Protein 8ERC (pdb70)

Solvent-accessible surface area: 22513 Å² total; per-residue (Å²): 173,48,102,76,54,151,37,54,85,72,21,12,114,82,22,42,53,41,0,81,131,35,22,178,14,33,87,39,122,4,39,156,17,0,18,64,36,0,82,35,57,6,92,161,16,11,31,111,25,16,112,30,7,67,69,0,1,74,13,1,71,56,34,3,82,76,73,42,50,58,0,44,69,81,0,36,58,74,1,26,64,28,5,90,119,4,55,21,9,81,143,120,66,93,90,99,40,64,86,20,6,40,29,12,2,20,18,8,1,1,3,2,2,0,2,1,11,12,9,29,82,15,49,81,28,75,128,127,46,141,86,82,69,155,97,124,50,146,59,57,15,65,6,83,90,87,4,58,57,103,45,3,52,2,0,1,16,0,18,10,5,17,15,30,8,10,6,9,37,4,50,10,0,15,36,12,12,124,48,50,74,36,70,23,10,53,12,91,164,32,22,113,195,56,27,171,7,22,87,111,31,12,122,76,44,96,105,4,36,153,104,81,52,76,127,18,4,128,99,97,61,28,32,92,136,78,57,74,25,21,79,152,28,10,55,17,12,23,65,14,24,30,9,106,51,3,27,16,27,5,21,8,4,4,2,5,9,0,1,8,0,3,24,21,26,68,63,2,146,16,143,19,4,8,4,23,77,94,121,32,106,101,32,99,35,65,130,122,2,66,74,72,119,43,42,19,34,6,8,69,8,2,30,48,158,20,12,42,114,13,32,86,16,134,33,4,46,130,94,67,20,21,0,13,40,34,4,13,44,36,13,6,66,156,66,12,115,23,231,61,129,99,105,52,26,38,113,18,16,81,30,8,1,50,24,53,0,60,88,63,0,24,58,56,4,24,113,24,28,32,49,16,43,42,2,21,39,171,38,32,107,86,51,70,86,199,68,65,104,40,15,43,134,58,74,40,168,76,13,48,96,98,4,42,30,10,48,3,5,16,7,3,1,42,19,5,80,41,88,80,14,3,86,131,5,20,55,15,5,140,75,39,30,39,126,114,10,106,82,44,101

Organism: Homo sapiens (NCBI:txid9606)

Structure (mmCIF, N/CA/C/O backbone):
data_8ERC
#
_entry.id   8ERC
#
_cell.length_a   1.00
_cell.length_b   1.00
_cell.length_c   1.00
_cell.angle_alpha   90.00
_cell.angle_beta   90.00
_cell.angle_gamma   90.00
#
_symmetry.space_group_name_H-M   'P 1'
#
loop_
_atom_site.group_PDB
_atom_site.id
_atom_site.type_symbol
_atom_site.label_atom_id
_atom_site.label_alt_id
_atom_site.label_comp_id
_atom_site.label_asym_id
_atom_site.label_entity_id
_atom_site.label_seq_id
_atom_site.pdbx_PDB_ins_code
_atom_site.Cartn_x
_atom_site.Cartn_y
_atom_site.Cartn_z
_atom_site.occupancy
_atom_site.B_iso_or_equiv
_atom_site.auth_seq_id
_atom_site.auth_comp_id
_atom_site.auth_asym_id
_atom_site.auth_atom_id
_atom_site.pdbx_PDB_model_num
ATOM 1 N N . MET A 1 1 ? 107.777 114.332 97.507 1.00 106.23 1 MET A N 1
ATOM 2 C CA . MET A 1 1 ? 106.773 114.494 96.464 1.00 106.23 1 MET A CA 1
ATOM 3 C C . MET A 1 1 ? 107.463 114.343 95.110 1.00 106.23 1 MET A C 1
ATOM 4 O O . MET A 1 1 ? 107.920 115.320 94.520 1.00 106.23 1 MET A O 1
ATOM 9 N N . SER A 1 2 ? 107.564 113.101 94.640 1.00 100.42 2 SER A N 1
ATOM 10 C CA . SER A 1 2 ? 108.241 112.792 93.386 1.00 100.42 2 SER A CA 1
ATOM 11 C C . SER A 1 2 ? 107.388 113.212 92.195 1.00 100.42 2 SER A C 1
ATOM 12 O O . SER A 1 2 ? 106.154 113.201 92.280 1.00 100.42 2 SER A O 1
ATOM 15 N N . PRO A 1 3 ? 108.006 113.605 91.076 1.00 98.94 3 PRO A N 1
ATOM 16 C CA . PRO A 1 3 ? 107.205 113.922 89.881 1.00 98.94 3 PRO A CA 1
ATOM 17 C C . PRO A 1 3 ? 106.380 112.748 89.381 1.00 98.94 3 PRO A C 1
ATOM 18 O O . PRO A 1 3 ? 105.258 112.945 88.895 1.00 98.94 3 PRO A O 1
ATOM 22 N N . GLU A 1 4 ? 106.909 111.526 89.481 1.00 91.96 4 GLU A N 1
ATOM 23 C CA . GLU A 1 4 ? 106.169 110.366 88.997 1.00 91.96 4 GLU A CA 1
ATOM 24 C C . GLU A 1 4 ? 104.904 110.139 89.817 1.00 91.96 4 GLU A C 1
ATOM 25 O O . GLU A 1 4 ? 103.832 109.883 89.258 1.00 91.96 4 GLU A O 1
ATOM 31 N N . GLU A 1 5 ? 104.993 110.267 91.142 1.00 91.29 5 GLU A N 1
ATOM 32 C CA . GLU A 1 5 ? 103.799 110.086 91.958 1.00 91.29 5 GLU A CA 1
ATOM 33 C C . GLU A 1 5 ? 102.878 111.295 91.840 1.00 91.29 5 GLU A C 1
ATOM 34 O O . GLU A 1 5 ? 101.668 111.185 92.055 1.00 91.29 5 GLU A O 1
ATOM 40 N N . TRP A 1 6 ? 103.430 112.449 91.464 1.00 97.29 6 TRP A N 1
ATOM 41 C CA . TRP A 1 6 ? 102.601 113.609 91.146 1.00 97.29 6 TRP A CA 1
ATOM 42 C C . TRP A 1 6 ? 101.738 113.341 89.916 1.00 97.29 6 TRP A C 1
ATOM 43 O O . TRP A 1 6 ? 100.531 113.621 89.906 1.00 97.29 6 TRP A O 1
ATOM 54 N N . THR A 1 7 ? 102.346 112.783 88.866 1.00 91.19 7 THR A N 1
ATOM 55 C CA . THR A 1 7 ? 101.576 112.382 87.691 1.00 91.19 7 THR A CA 1
ATOM 56 C C . THR A 1 7 ? 100.576 111.288 88.044 1.00 91.19 7 THR A C 1
ATOM 57 O O . THR A 1 7 ? 99.443 111.279 87.548 1.00 91.19 7 THR A O 1
ATOM 61 N N . TYR A 1 8 ? 100.988 110.352 88.897 1.00 83.17 8 TYR A N 1
ATOM 62 C CA . TYR A 1 8 ? 100.085 109.320 89.394 1.00 83.17 8 TYR A CA 1
ATOM 63 C C . TYR A 1 8 ? 98.847 109.939 90.038 1.00 83.17 8 TYR A C 1
ATOM 64 O O . TYR A 1 8 ? 97.707 109.563 89.732 1.00 83.17 8 TYR A O 1
ATOM 73 N N . LEU A 1 9 ? 99.060 110.917 90.920 1.00 85.87 9 LEU A N 1
ATOM 74 C CA . LEU A 1 9 ? 97.952 111.560 91.615 1.00 85.87 9 LEU A CA 1
ATOM 75 C C . LEU A 1 9 ? 97.051 112.321 90.652 1.00 85.87 9 LEU A C 1
ATOM 76 O O . LEU A 1 9 ? 95.823 112.286 90.788 1.00 85.87 9 LEU A O 1
ATOM 81 N N . VAL A 1 10 ? 97.634 113.031 89.683 1.00 94.48 10 VAL A N 1
ATOM 82 C CA . VAL A 1 10 ? 96.789 113.803 88.776 1.00 94.48 10 VAL A CA 1
ATOM 83 C C . VAL A 1 10 ? 95.977 112.870 87.882 1.00 94.48 10 VAL A C 1
ATOM 84 O O . VAL A 1 10 ? 94.828 113.168 87.537 1.00 94.48 10 VAL A O 1
ATOM 88 N N . VAL A 1 11 ? 96.549 111.722 87.503 1.00 95.06 11 VAL A N 1
ATOM 89 C CA . VAL A 1 11 ? 95.780 110.731 86.752 1.00 95.06 11 VAL A CA 1
ATOM 90 C C . VAL A 1 11 ? 94.622 110.207 87.592 1.00 95.06 11 VAL A C 1
ATOM 91 O O . VAL A 1 11 ? 93.482 110.092 87.113 1.00 95.06 11 VAL A O 1
ATOM 95 N N . LEU A 1 12 ? 94.891 109.887 88.860 1.00 89.64 12 LEU A N 1
ATOM 96 C CA . LEU A 1 12 ? 93.821 109.422 89.738 1.00 89.64 12 LEU A CA 1
ATOM 97 C C . LEU A 1 12 ? 92.720 110.468 89.864 1.00 89.64 12 LEU A C 1
ATOM 98 O O . LEU A 1 12 ? 91.530 110.132 89.863 1.00 89.64 12 LEU A O 1
ATOM 103 N N . LEU A 1 13 ? 93.100 111.742 89.970 1.00 94.80 13 LEU A N 1
ATOM 104 C CA . LEU A 1 13 ? 92.105 112.802 90.090 1.00 94.80 13 LEU A CA 1
ATOM 105 C C . LEU A 1 13 ? 91.284 112.945 88.813 1.00 94.80 13 LEU A C 1
ATOM 106 O O . LEU A 1 13 ? 90.056 113.070 88.871 1.00 94.80 13 LEU A O 1
ATOM 111 N N . ILE A 1 14 ? 91.941 112.930 87.650 1.00 92.25 14 ILE A N 1
ATOM 112 C CA . ILE A 1 14 ? 91.233 113.123 86.389 1.00 92.25 14 ILE A CA 1
ATOM 113 C C . ILE A 1 14 ? 90.405 111.907 86.006 1.00 92.25 14 ILE A C 1
ATOM 114 O O . ILE A 1 14 ? 89.556 111.997 85.112 1.00 92.25 14 ILE A O 1
ATOM 119 N N . SER A 1 15 ? 90.620 110.768 86.669 1.00 89.78 15 SER A N 1
ATOM 120 C CA . SER A 1 15 ? 89.789 109.598 86.398 1.00 89.78 15 SER A CA 1
ATOM 121 C C . SER A 1 15 ? 88.323 109.805 86.774 1.00 89.78 15 SER A C 1
ATOM 122 O O . SER A 1 15 ? 87.472 109.017 86.347 1.00 89.78 15 SER A O 1
ATOM 125 N N . ILE A 1 16 ? 88.007 110.821 87.571 1.00 86.86 16 ILE A N 1
ATOM 126 C CA . ILE A 1 16 ? 86.644 111.041 88.059 1.00 86.86 16 ILE A CA 1
ATOM 127 C C . ILE A 1 16 ? 85.740 111.665 86.993 1.00 86.86 16 ILE A C 1
ATOM 128 O O . ILE A 1 16 ? 84.691 111.080 86.665 1.00 86.86 16 ILE A O 1
ATOM 133 N N . PRO A 1 17 ? 86.066 112.844 86.440 1.00 90.40 17 PRO A N 1
ATOM 134 C CA . PRO A 1 17 ? 85.147 113.441 85.457 1.00 90.40 17 PRO A CA 1
ATOM 135 C C . PRO A 1 17 ? 84.942 112.580 84.226 1.00 90.40 17 PRO A C 1
ATOM 136 O O . PRO A 1 17 ? 83.838 112.567 83.669 1.00 90.40 17 PRO A O 1
ATOM 140 N N . ILE A 1 18 ? 85.967 111.849 83.786 1.00 87.31 18 ILE A N 1
ATOM 141 C CA . ILE A 1 18 ? 85.768 110.921 82.678 1.00 87.31 18 ILE A CA 1
ATOM 142 C C . ILE A 1 18 ? 84.795 109.823 83.085 1.00 87.31 18 ILE A C 1
ATOM 143 O O . ILE A 1 18 ? 84.006 109.339 82.267 1.00 87.31 18 ILE A O 1
ATOM 148 N N . GLY A 1 19 ? 84.819 109.425 84.358 1.00 89.02 19 GLY A N 1
ATOM 149 C CA . GLY A 1 19 ? 83.809 108.501 84.844 1.00 89.02 19 GLY A CA 1
ATOM 150 C C . GLY A 1 19 ? 82.406 109.066 84.723 1.00 89.02 19 GLY A C 1
ATOM 151 O O . GLY A 1 19 ? 81.487 108.380 84.261 1.00 89.02 19 GLY A O 1
ATOM 152 N N . PHE A 1 20 ? 82.226 110.329 85.119 1.00 92.29 20 PHE A N 1
ATOM 153 C CA . PHE A 1 20 ? 80.923 110.971 84.935 1.00 92.29 20 PHE A CA 1
ATOM 154 C C . PHE A 1 20 ? 80.504 110.970 83.469 1.00 92.29 20 PHE A C 1
ATOM 155 O O . PHE A 1 20 ? 79.362 110.629 83.138 1.00 92.29 20 PHE A O 1
ATOM 163 N N . LEU A 1 21 ? 81.415 111.357 82.574 1.00 94.69 21 LEU A N 1
ATOM 164 C CA . LEU A 1 21 ? 81.065 111.434 81.156 1.00 94.69 21 LEU A CA 1
ATOM 165 C C . LEU A 1 21 ? 80.709 110.068 80.576 1.00 94.69 21 LEU A C 1
ATOM 166 O O . LEU A 1 21 ? 79.729 109.945 79.833 1.00 94.69 21 LEU A O 1
ATOM 171 N N . PHE A 1 22 ? 81.480 109.029 80.899 1.00 93.80 22 PHE A N 1
ATOM 172 C CA . PHE A 1 22 ? 81.195 107.709 80.348 1.00 93.80 22 PHE A CA 1
ATOM 173 C C . PHE A 1 22 ? 80.098 106.960 81.093 1.00 93.80 22 PHE A C 1
ATOM 174 O O . PHE A 1 22 ? 79.728 105.864 80.659 1.00 93.80 22 PHE A O 1
ATOM 182 N N . LYS A 1 23 ? 79.577 107.500 82.198 1.00 93.23 23 LYS A N 1
ATOM 183 C CA . LYS A 1 23 ? 78.412 106.872 82.815 1.00 93.23 23 LYS A CA 1
ATOM 184 C C . LYS A 1 23 ? 77.215 106.850 81.870 1.00 93.23 23 LYS A C 1
ATOM 185 O O . LYS A 1 23 ? 76.534 105.827 81.742 1.00 93.23 23 LYS A O 1
ATOM 191 N N . LYS A 1 24 ? 76.947 107.968 81.195 1.00 92.27 24 LYS A N 1
ATOM 192 C CA . LYS A 1 24 ? 75.765 108.079 80.348 1.00 92.27 24 LYS A CA 1
ATOM 193 C C . LYS A 1 24 ? 75.895 107.292 79.048 1.00 92.27 24 LYS A C 1
ATOM 194 O O . LYS A 1 24 ? 74.877 106.988 78.416 1.00 92.27 24 LYS A O 1
ATOM 200 N N . ALA A 1 25 ? 77.112 106.922 78.661 1.00 95.55 25 ALA A N 1
ATOM 201 C CA . ALA A 1 25 ? 77.348 106.307 77.363 1.00 95.55 25 ALA A CA 1
ATOM 202 C C . ALA A 1 25 ? 76.662 104.949 77.248 1.00 95.55 25 ALA A C 1
ATOM 203 O O . ALA A 1 25 ? 76.486 104.227 78.233 1.00 95.55 25 ALA A O 1
ATOM 205 N N . GLY A 1 26 ? 76.273 104.608 76.020 1.00 95.35 26 GLY A N 1
ATOM 206 C CA . GLY A 1 26 ? 75.679 103.324 75.731 1.00 95.35 26 GLY A CA 1
ATOM 207 C C . GLY A 1 26 ? 76.709 102.217 75.780 1.00 95.35 26 GLY A C 1
ATOM 208 O O . GLY A 1 26 ? 77.914 102.472 75.834 1.00 95.35 26 GLY A O 1
ATOM 209 N N . PRO A 1 27 ? 76.254 100.960 75.744 1.00 94.97 27 PRO A N 1
ATOM 210 C CA . PRO A 1 27 ? 77.181 99.841 76.007 1.00 94.97 27 PRO A CA 1
ATOM 211 C C . PRO A 1 27 ? 78.388 99.800 75.083 1.00 94.97 27 PRO A C 1
ATOM 212 O O . PRO A 1 27 ? 79.528 99.849 75.561 1.00 94.97 27 PRO A O 1
ATOM 216 N N . GLY A 1 28 ? 78.173 99.720 73.770 1.00 97.67 28 GLY A N 1
ATOM 217 C CA . GLY A 1 28 ? 79.302 99.628 72.856 1.00 97.67 28 GLY A CA 1
ATOM 218 C C . GLY A 1 28 ? 80.164 100.877 72.869 1.00 97.67 28 GLY A C 1
ATOM 219 O O . GLY A 1 28 ? 81.398 100.798 72.865 1.00 97.67 28 GLY A O 1
ATOM 220 N N . LEU A 1 29 ? 79.524 102.048 72.880 1.00 93.47 29 LEU A N 1
ATOM 221 C CA . LEU A 1 29 ? 80.276 103.297 72.888 1.00 93.47 29 LEU A CA 1
ATOM 222 C C . LEU A 1 29 ? 81.075 103.436 74.176 1.00 93.47 29 LEU A C 1
ATOM 223 O O . LEU A 1 29 ? 82.237 103.853 74.149 1.00 93.47 29 LEU A O 1
ATOM 228 N N . LYS A 1 30 ? 80.470 103.089 75.314 1.00 87.49 30 LYS A N 1
ATOM 229 C CA . LYS A 1 30 ? 81.187 103.136 76.585 1.00 87.49 30 LYS A CA 1
ATOM 230 C C . LYS A 1 30 ? 82.372 102.180 76.573 1.00 87.49 30 LYS A C 1
ATOM 231 O O . LYS A 1 30 ? 83.472 102.528 77.012 1.00 87.49 30 LYS A O 1
ATOM 237 N N . ARG A 1 31 ? 82.161 100.964 76.066 1.00 86.69 31 ARG A N 1
ATOM 238 C CA . ARG A 1 31 ? 83.236 99.981 75.984 1.00 86.69 31 ARG A CA 1
ATOM 239 C C . ARG A 1 31 ? 84.408 100.511 75.170 1.00 86.69 31 ARG A C 1
ATOM 240 O O . ARG A 1 31 ? 85.559 100.511 75.630 1.00 86.69 31 ARG A O 1
ATOM 248 N N . TRP A 1 32 ? 84.125 100.982 73.954 1.00 91.47 32 TRP A N 1
ATOM 249 C CA . TRP A 1 32 ? 85.196 101.424 73.071 1.00 91.47 32 TRP A CA 1
ATOM 250 C C . TRP A 1 32 ? 85.871 102.686 73.592 1.00 91.47 32 TRP A C 1
ATOM 251 O O . TRP A 1 32 ? 87.097 102.810 73.499 1.00 91.47 32 TRP A O 1
ATOM 262 N N . GLY A 1 33 ? 85.103 103.616 74.161 1.00 90.12 33 GLY A N 1
ATOM 263 C CA . GLY A 1 33 ? 85.704 104.811 74.726 1.00 90.12 33 GLY A CA 1
ATOM 264 C C . GLY A 1 33 ? 86.580 104.513 75.926 1.00 90.12 33 GLY A C 1
ATOM 265 O O . GLY A 1 33 ? 87.658 105.091 76.073 1.00 90.12 33 GLY A O 1
ATOM 266 N N . ALA A 1 34 ? 86.131 103.610 76.802 1.00 85.46 34 ALA A N 1
ATOM 267 C CA . ALA A 1 34 ? 86.949 103.227 77.946 1.00 85.46 34 ALA A CA 1
ATOM 268 C C . ALA A 1 34 ? 88.237 102.557 77.496 1.00 85.46 34 ALA A C 1
ATOM 269 O O . ALA A 1 34 ? 89.317 102.852 78.024 1.00 85.46 34 ALA A O 1
ATOM 271 N N . ALA A 1 35 ? 88.148 101.656 76.513 1.00 84.30 35 ALA A N 1
ATOM 272 C CA . ALA A 1 35 ? 89.355 101.015 76.004 1.00 84.30 35 ALA A CA 1
ATOM 273 C C . ALA A 1 35 ? 90.307 102.037 75.396 1.00 84.30 35 ALA A C 1
ATOM 274 O O . ALA A 1 35 ? 91.520 101.991 75.640 1.00 84.30 35 ALA A O 1
ATOM 276 N N . ALA A 1 36 ? 89.774 102.977 74.610 1.00 87.72 36 ALA A N 1
ATOM 277 C CA . ALA A 1 36 ? 90.618 103.985 73.980 1.00 87.72 36 ALA A CA 1
ATOM 278 C C . ALA A 1 36 ? 91.281 104.883 75.016 1.00 87.72 36 ALA A C 1
ATOM 279 O O . ALA A 1 36 ? 92.468 105.199 74.897 1.00 87.72 36 ALA A O 1
ATOM 281 N N . VAL A 1 37 ? 90.531 105.305 76.036 1.00 84.85 37 VAL A N 1
ATOM 282 C CA . VAL A 1 37 ? 91.100 106.159 77.074 1.00 84.85 37 VAL A CA 1
ATOM 283 C C . VAL A 1 37 ? 92.178 105.412 77.848 1.00 84.85 37 VAL A C 1
ATOM 284 O O . VAL A 1 37 ? 93.248 105.964 78.138 1.00 84.85 37 VAL A O 1
ATOM 288 N N . GLY A 1 38 ? 91.919 104.151 78.197 1.00 83.30 38 GLY A N 1
ATOM 289 C CA . GLY A 1 38 ? 92.927 103.374 78.895 1.00 83.30 38 GLY A CA 1
ATOM 290 C C . GLY A 1 38 ? 94.195 103.210 78.082 1.00 83.30 38 GLY A C 1
ATOM 291 O O . GLY A 1 38 ? 95.300 103.388 78.598 1.00 83.30 38 GLY A O 1
ATOM 292 N N . LEU A 1 39 ? 94.052 102.893 76.793 1.00 84.75 39 LEU A N 1
ATOM 293 C CA . LEU A 1 39 ? 95.223 102.757 75.933 1.00 84.75 39 LEU A CA 1
ATOM 294 C C . LEU A 1 39 ? 95.970 104.079 75.800 1.00 84.75 39 LEU A C 1
ATOM 295 O O . LEU A 1 39 ? 97.207 104.106 75.823 1.00 84.75 39 LEU A O 1
ATOM 300 N N . GLY A 1 40 ? 95.238 105.186 75.663 1.00 85.38 40 GLY A N 1
ATOM 301 C CA . GLY A 1 40 ? 95.888 106.478 75.516 1.00 85.38 40 GLY A CA 1
ATOM 302 C C . GLY A 1 40 ? 96.671 106.879 76.749 1.00 85.38 40 GLY A C 1
ATOM 303 O O . GLY A 1 40 ? 97.809 107.344 76.654 1.00 85.38 40 GLY A O 1
ATOM 304 N N . LEU A 1 41 ? 96.073 106.699 77.929 1.00 78.82 41 LEU A N 1
ATOM 305 C CA . LEU A 1 41 ? 96.793 107.000 79.163 1.00 78.82 41 LEU A CA 1
ATOM 306 C C . LEU A 1 41 ? 97.967 106.051 79.366 1.00 78.82 41 LEU A C 1
ATOM 307 O O . LEU A 1 41 ? 99.022 106.458 79.868 1.00 78.82 41 LEU A O 1
ATOM 312 N N . THR A 1 42 ? 97.810 104.784 78.981 1.00 75.56 42 THR A N 1
ATOM 313 C CA . THR A 1 42 ? 98.919 103.847 79.084 1.00 75.56 42 THR A CA 1
ATOM 314 C C . THR A 1 42 ? 100.089 104.299 78.223 1.00 75.56 42 THR A C 1
ATOM 315 O O . THR A 1 42 ? 101.243 104.280 78.663 1.00 75.56 42 THR A O 1
ATOM 319 N N . LEU A 1 43 ? 99.806 104.723 76.991 1.00 84.22 43 LEU A N 1
ATOM 320 C CA . LEU A 1 43 ? 100.866 105.217 76.116 1.00 84.22 43 LEU A CA 1
ATOM 321 C C . LEU A 1 43 ? 101.483 106.496 76.671 1.00 84.22 43 LEU A C 1
ATOM 322 O O . LEU A 1 43 ? 102.703 106.687 76.612 1.00 84.22 43 LEU A O 1
ATOM 327 N N . PHE A 1 44 ? 100.649 107.386 77.212 1.00 87.97 44 PHE A N 1
ATOM 328 C CA . PHE A 1 44 ? 101.145 108.661 77.720 1.00 87.97 44 PHE A CA 1
ATOM 329 C C . PHE A 1 44 ? 102.074 108.469 78.912 1.00 87.97 44 PHE A C 1
ATOM 330 O O . PHE A 1 44 ? 103.105 109.142 79.019 1.00 87.97 44 PHE A O 1
ATOM 338 N N . THR A 1 45 ? 101.725 107.562 79.824 1.00 85.02 45 THR A N 1
ATOM 339 C CA . THR A 1 45 ? 102.476 107.405 81.061 1.00 85.02 45 THR A CA 1
ATOM 340 C C . THR A 1 45 ? 103.443 106.228 81.049 1.00 85.02 45 THR A C 1
ATOM 341 O O . THR A 1 45 ? 104.121 106.000 82.057 1.00 85.02 45 THR A O 1
ATOM 345 N N . CYS A 1 46 ? 103.530 105.478 79.950 1.00 85.25 46 CYS A N 1
ATOM 346 C CA . C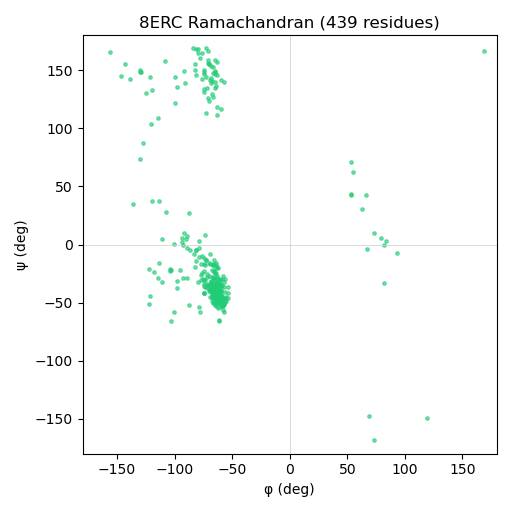YS A 1 46 ? 104.411 104.322 79.884 1.00 85.25 46 CYS A CA 1
ATOM 347 C C . CYS A 1 46 ? 105.429 104.381 78.756 1.00 85.25 46 CYS A C 1
ATOM 348 O O . CYS A 1 46 ? 106.453 103.694 78.841 1.00 85.25 46 CYS A O 1
ATOM 351 N N . GLY A 1 47 ? 105.191 105.177 77.719 1.00 84.92 47 GLY A N 1
ATOM 352 C CA . GLY A 1 47 ? 106.095 105.251 76.598 1.00 84.92 47 GLY A CA 1
ATOM 353 C C . GLY A 1 47 ? 106.098 103.973 75.788 1.00 84.92 47 GLY A C 1
ATOM 354 O O . GLY A 1 47 ? 105.088 103.271 75.685 1.00 84.92 47 GLY A O 1
ATOM 355 N N . PRO A 1 48 ? 107.250 103.638 75.198 1.00 87.02 48 PRO A N 1
ATOM 356 C CA . PRO A 1 48 ? 107.330 102.437 74.354 1.00 87.02 48 PRO A CA 1
ATOM 357 C C . PRO A 1 48 ? 107.316 101.130 75.127 1.00 87.02 48 PRO A C 1
ATOM 358 O O . PRO A 1 48 ? 107.533 100.074 74.521 1.00 87.02 48 PRO A O 1
ATOM 362 N N . HIS A 1 49 ? 107.073 101.156 76.439 1.00 84.33 49 HIS A N 1
ATOM 363 C CA . HIS A 1 49 ? 107.120 99.930 77.225 1.00 84.33 49 HIS A CA 1
ATOM 364 C C . HIS A 1 49 ? 105.772 99.226 77.303 1.00 84.33 49 HIS A C 1
ATOM 365 O O . HIS A 1 49 ? 105.651 98.225 78.017 1.00 84.33 49 HIS A O 1
ATOM 372 N N . THR A 1 50 ? 104.759 99.720 76.588 1.00 76.67 50 THR A N 1
ATOM 373 C CA . THR A 1 50 ? 103.476 99.030 76.541 1.00 76.67 50 THR A CA 1
ATOM 374 C C . THR A 1 50 ? 103.577 97.683 75.839 1.00 76.67 50 THR A C 1
ATOM 375 O O . THR A 1 50 ? 102.643 96.872 75.926 1.00 76.67 50 THR A O 1
ATOM 379 N N . LEU A 1 51 ? 104.685 97.437 75.136 1.00 77.26 51 LEU A N 1
ATOM 380 C CA . LEU A 1 51 ? 104.856 96.178 74.425 1.00 77.26 51 LEU A CA 1
ATOM 381 C C . LEU A 1 51 ? 104.855 94.991 75.376 1.00 77.26 51 LEU A C 1
ATOM 382 O O . LEU A 1 51 ? 104.375 93.913 75.013 1.00 77.26 51 LEU A O 1
ATOM 387 N N . HIS A 1 52 ? 105.380 95.161 76.590 1.00 79.04 52 HIS A N 1
ATOM 388 C CA . HIS A 1 52 ? 105.354 94.066 77.554 1.00 79.04 52 HIS A CA 1
ATOM 389 C C . HIS A 1 52 ? 103.924 93.669 77.901 1.00 79.04 52 HIS A C 1
ATOM 390 O O . HIS A 1 52 ? 103.573 92.482 77.881 1.00 79.04 52 HIS A O 1
ATOM 397 N N . SER A 1 53 ? 103.079 94.654 78.209 1.00 71.29 53 SER A N 1
ATOM 398 C CA . SER A 1 53 ? 101.682 94.353 78.497 1.00 71.29 53 SER A CA 1
ATOM 399 C C . SER A 1 53 ? 101.004 93.719 77.292 1.00 71.29 53 SER A C 1
ATOM 400 O O . SER A 1 53 ? 100.234 92.759 77.434 1.00 71.29 53 SER A O 1
ATOM 403 N N . LEU A 1 54 ? 101.274 94.245 76.096 1.00 68.91 54 LEU A N 1
ATOM 404 C CA . LEU A 1 54 ? 100.643 93.704 74.899 1.00 68.91 54 LEU A CA 1
ATOM 405 C C . LEU A 1 54 ? 101.013 92.240 74.712 1.00 68.91 54 LEU A C 1
ATOM 406 O O . LEU A 1 54 ? 100.155 91.394 74.433 1.00 68.91 54 LEU A O 1
ATOM 411 N N . VAL A 1 55 ? 102.295 91.924 74.887 1.00 73.82 55 VAL A N 1
ATOM 412 C CA . VAL A 1 55 ? 102.744 90.546 74.736 1.00 73.82 55 VAL A CA 1
ATOM 413 C C . VAL A 1 55 ? 102.115 89.667 75.806 1.00 73.82 55 VAL A C 1
ATOM 414 O O . VAL A 1 55 ? 101.760 88.512 75.547 1.00 73.82 55 VAL A O 1
ATOM 418 N N . THR A 1 56 ? 101.953 90.199 77.019 1.00 75.92 56 THR A N 1
ATOM 419 C CA . THR A 1 56 ? 101.349 89.411 78.089 1.00 75.92 56 THR A CA 1
ATOM 420 C C . THR A 1 56 ? 99.909 89.037 77.750 1.00 75.92 56 THR A C 1
ATOM 421 O O . THR A 1 56 ? 99.500 87.879 77.903 1.00 75.92 56 THR A O 1
ATOM 425 N N . ILE A 1 57 ? 99.130 90.008 77.267 1.00 73.51 57 ILE A N 1
ATOM 426 C CA . ILE A 1 57 ? 97.738 89.729 76.909 1.00 73.51 57 ILE A CA 1
ATOM 427 C C . ILE A 1 57 ? 97.668 88.752 75.741 1.00 73.51 57 ILE A C 1
ATOM 428 O O . ILE A 1 57 ? 96.844 87.825 75.729 1.00 73.51 57 ILE A O 1
ATOM 433 N N . LEU A 1 58 ? 98.515 88.958 74.730 1.00 80.87 58 LEU A N 1
ATOM 434 C CA . LEU A 1 58 ? 98.511 88.058 73.582 1.00 80.87 58 LEU A CA 1
ATOM 435 C C . LEU A 1 58 ? 98.855 86.637 74.006 1.00 80.87 58 LEU A C 1
ATOM 436 O O . LEU A 1 58 ? 98.238 85.671 73.543 1.00 80.87 58 LEU A O 1
ATOM 441 N N . GLY A 1 59 ? 99.835 86.491 74.898 1.00 84.78 59 GLY A N 1
ATOM 442 C CA . GLY A 1 59 ? 100.187 85.171 75.386 1.00 84.78 59 GLY A CA 1
ATOM 443 C C . GLY A 1 59 ? 99.066 84.528 76.177 1.00 84.78 59 GLY A C 1
ATOM 444 O O . GLY A 1 59 ? 98.818 83.328 76.050 1.00 84.78 59 GLY A O 1
ATOM 445 N N . THR A 1 60 ? 98.376 85.315 77.005 1.00 80.62 60 THR A N 1
ATOM 446 C CA . THR A 1 60 ? 97.251 84.771 77.761 1.00 80.62 60 THR A CA 1
ATOM 447 C C . THR A 1 60 ? 96.168 84.247 76.826 1.00 80.62 60 THR A C 1
ATOM 448 O O . THR A 1 60 ? 95.666 83.130 76.999 1.00 80.62 60 THR A O 1
ATOM 452 N N . TRP A 1 61 ? 95.811 85.038 75.812 1.00 83.73 61 TRP A N 1
ATOM 453 C CA . TRP A 1 61 ? 94.799 84.594 74.857 1.00 83.73 61 TRP A CA 1
ATOM 454 C C . TRP A 1 61 ? 95.257 83.342 74.114 1.00 83.73 61 TRP A C 1
ATOM 455 O O . TRP A 1 61 ? 94.492 82.375 73.966 1.00 83.73 61 TRP A O 1
ATOM 466 N N . ALA A 1 62 ? 96.509 83.343 73.649 1.00 89.07 62 ALA A N 1
ATOM 467 C CA . ALA A 1 62 ? 97.023 82.212 72.888 1.00 89.07 62 ALA A CA 1
ATOM 468 C C . ALA A 1 62 ? 97.029 80.944 73.727 1.00 89.07 62 ALA A C 1
ATOM 469 O O . ALA A 1 62 ? 96.737 79.859 73.219 1.00 89.07 62 ALA A O 1
ATOM 471 N N . LEU A 1 63 ? 97.366 81.059 75.012 1.00 93.20 63 LEU A N 1
ATOM 472 C CA . LEU A 1 63 ? 97.292 79.900 75.892 1.00 93.20 63 LEU A CA 1
ATOM 473 C C . LEU A 1 63 ? 95.853 79.471 76.136 1.00 93.20 63 LEU A C 1
ATOM 474 O O . LEU A 1 63 ? 95.591 78.277 76.321 1.00 93.20 63 LEU A O 1
ATOM 479 N N . ILE A 1 64 ? 94.913 80.419 76.155 1.00 92.45 64 ILE A N 1
ATOM 480 C CA . ILE A 1 64 ? 93.512 80.051 76.350 1.00 92.45 64 ILE A CA 1
ATOM 481 C C . ILE A 1 64 ? 93.022 79.174 75.205 1.00 92.45 64 ILE A C 1
ATOM 482 O O . ILE A 1 64 ? 92.442 78.105 75.427 1.00 92.45 64 ILE A O 1
ATOM 487 N N . GLN A 1 65 ? 93.246 79.604 73.959 1.00 93.58 65 GLN A N 1
ATOM 488 C CA . GLN A 1 65 ? 92.812 78.742 72.853 1.00 93.58 65 GLN A CA 1
ATOM 489 C C . GLN A 1 65 ? 93.708 77.517 72.688 1.00 93.58 65 GLN A C 1
ATOM 490 O O . GLN A 1 65 ? 93.239 76.463 72.242 1.00 93.58 65 GLN A O 1
ATOM 496 N N . ALA A 1 66 ? 94.991 77.626 73.032 1.00 98.09 66 ALA A N 1
ATOM 497 C CA . ALA A 1 66 ? 95.911 76.513 72.816 1.00 98.09 66 ALA A CA 1
ATOM 498 C C . ALA A 1 66 ? 95.570 75.324 73.707 1.00 98.09 66 ALA A C 1
ATOM 499 O O . ALA A 1 66 ? 95.463 74.188 73.230 1.00 98.09 66 ALA A O 1
ATOM 501 N N . GLN A 1 67 ? 95.396 75.564 75.004 1.00 98.76 67 GLN A N 1
ATOM 502 C CA . GLN A 1 67 ? 95.090 74.514 75.975 1.00 98.76 67 GLN A CA 1
ATOM 503 C C . GLN A 1 67 ? 93.897 74.951 76.815 1.00 98.76 67 GLN A C 1
ATOM 504 O O . GLN A 1 67 ? 94.044 75.331 77.982 1.00 98.76 67 GLN A O 1
ATOM 510 N N . PRO A 1 68 ? 92.691 74.925 76.240 1.00 95.34 68 PRO A N 1
ATOM 511 C CA . PRO A 1 68 ? 91.506 75.311 77.022 1.00 95.34 68 PRO A CA 1
ATOM 512 C C . PRO A 1 68 ? 91.269 74.420 78.226 1.00 95.34 68 PRO A C 1
ATOM 513 O O . PRO A 1 68 ? 90.714 74.881 79.230 1.00 95.34 68 PRO A O 1
ATOM 517 N N . CYS A 1 69 ? 91.677 73.153 78.155 1.00 92.59 69 CYS A N 1
ATOM 518 C CA . CYS A 1 69 ? 91.484 72.223 79.258 1.00 92.59 69 CYS A CA 1
ATOM 519 C C . CYS A 1 69 ? 92.366 72.530 80.460 1.00 92.59 69 CYS A C 1
ATOM 520 O O . CYS A 1 69 ? 91.981 72.202 81.587 1.00 92.59 69 CYS A O 1
ATOM 523 N N . SER A 1 70 ? 93.527 73.153 80.254 1.00 96.96 70 SER A N 1
ATOM 524 C CA . SER A 1 70 ? 94.475 73.414 81.332 1.00 96.96 70 SER A CA 1
ATOM 525 C C . SER A 1 70 ? 95.036 74.828 81.244 1.00 96.96 70 SER A C 1
ATOM 526 O O . SER A 1 70 ? 96.203 75.061 81.570 1.00 96.96 70 SER A O 1
ATOM 529 N N . CYS A 1 71 ? 94.218 75.784 80.799 1.00 96.53 71 CYS A N 1
ATOM 530 C CA . CYS A 1 71 ? 94.685 77.157 80.649 1.00 96.53 71 CYS A CA 1
ATOM 531 C C . CYS A 1 71 ? 94.989 77.825 81.984 1.00 96.53 71 CYS A C 1
ATOM 532 O O . CYS A 1 71 ? 95.765 78.784 82.015 1.00 96.53 71 CYS A O 1
ATOM 535 N N . HIS A 1 72 ? 94.413 77.335 83.083 1.00 89.18 72 HIS A N 1
ATOM 536 C CA . HIS A 1 72 ? 94.613 77.967 84.385 1.00 89.18 72 HIS A CA 1
ATOM 537 C C . HIS A 1 72 ? 96.082 77.957 84.792 1.00 89.18 72 HIS A C 1
ATOM 538 O O . HIS A 1 72 ? 96.722 79.012 84.903 1.00 89.18 72 HIS A O 1
ATOM 545 N N . ALA A 1 73 ? 96.630 76.763 85.028 1.00 87.68 73 ALA A N 1
ATOM 546 C CA . ALA A 1 73 ? 98.006 76.655 85.499 1.00 87.68 73 ALA A CA 1
ATOM 547 C C . ALA A 1 73 ? 98.992 77.154 84.452 1.00 87.68 73 ALA A C 1
ATOM 548 O O . ALA A 1 73 ? 99.998 77.785 84.794 1.00 87.68 73 ALA A O 1
ATOM 550 N N . LEU A 1 74 ? 98.727 76.870 83.175 1.00 89.57 74 LEU A N 1
ATOM 551 C CA . LEU A 1 74 ? 99.620 77.329 82.116 1.00 89.57 74 LEU A CA 1
ATOM 552 C C . LEU A 1 74 ? 99.700 78.849 82.089 1.00 89.57 74 LEU A C 1
ATOM 553 O O . LEU A 1 74 ? 100.794 79.422 82.038 1.00 89.57 74 LEU A O 1
ATOM 558 N N . ALA A 1 75 ? 98.547 79.521 82.141 1.00 83.50 75 ALA A N 1
ATOM 559 C CA . ALA A 1 75 ? 98.537 80.978 82.139 1.00 83.50 75 ALA A CA 1
ATOM 560 C C . ALA A 1 75 ? 99.195 81.538 83.391 1.00 83.50 75 ALA A C 1
ATOM 561 O O . ALA A 1 75 ? 99.943 82.519 83.316 1.00 83.50 75 ALA A O 1
ATOM 563 N N . LEU A 1 76 ? 98.932 80.929 84.550 1.00 87.82 76 LEU A N 1
ATOM 564 C CA . LEU A 1 76 ? 99.541 81.403 85.790 1.00 87.82 76 LEU A CA 1
ATOM 565 C C . LEU A 1 76 ? 101.062 81.312 85.726 1.00 87.82 76 LEU A C 1
ATOM 566 O O . LEU A 1 76 ? 101.770 82.283 86.028 1.00 87.82 76 LEU A O 1
ATOM 571 N N . ALA A 1 77 ? 101.580 80.148 85.332 1.00 89.37 77 ALA A N 1
ATOM 572 C CA . ALA A 1 77 ? 103.023 79.958 85.249 1.00 89.37 77 ALA A CA 1
ATOM 573 C C . ALA A 1 77 ? 103.635 80.890 84.213 1.00 89.37 77 ALA A C 1
ATOM 574 O O . ALA A 1 77 ? 104.697 81.480 84.440 1.00 89.37 77 ALA A O 1
ATOM 576 N N . TRP A 1 78 ? 102.972 81.036 83.062 1.00 84.63 78 TRP A N 1
ATOM 577 C CA . TRP A 1 78 ? 103.481 81.924 82.025 1.00 84.63 78 TRP A CA 1
ATOM 578 C C . TRP A 1 78 ? 103.557 83.359 82.522 1.00 84.63 78 TRP A C 1
ATOM 579 O O . TRP A 1 78 ? 104.553 84.051 82.290 1.00 84.63 78 TRP A O 1
ATOM 590 N N . THR A 1 79 ? 102.523 83.817 83.228 1.00 83.31 79 THR A N 1
ATOM 591 C CA . THR A 1 79 ? 102.498 85.204 83.671 1.00 83.31 79 THR A CA 1
ATOM 592 C C . THR A 1 79 ? 103.536 85.452 84.760 1.00 83.31 79 THR A C 1
ATOM 593 O O . THR A 1 79 ? 104.203 86.491 84.766 1.00 83.31 79 THR A O 1
ATOM 597 N N . PHE A 1 80 ? 103.698 84.505 85.691 1.00 92.63 80 PHE A N 1
ATOM 598 C CA . PHE A 1 80 ? 104.734 84.669 86.711 1.00 92.63 80 PHE A CA 1
ATOM 599 C C . PHE A 1 80 ? 106.134 84.647 86.104 1.00 92.63 80 PHE A C 1
ATOM 600 O O . PHE A 1 80 ? 106.991 85.467 86.466 1.00 92.63 80 PHE A O 1
ATOM 608 N N . SER A 1 81 ? 106.390 83.720 85.176 1.00 94.06 81 SER A N 1
ATOM 609 C CA . SER A 1 81 ? 107.687 83.692 84.514 1.00 94.06 81 SER A CA 1
ATOM 610 C C . SER A 1 81 ? 107.926 84.966 83.719 1.00 94.06 81 SER A C 1
ATOM 611 O O . SER A 1 81 ? 109.061 85.450 83.644 1.00 94.06 81 SER A O 1
ATOM 614 N N . TYR A 1 82 ? 106.872 85.536 83.134 1.00 88.90 82 TYR A N 1
ATOM 615 C CA . TYR A 1 82 ? 107.063 86.749 82.355 1.00 88.90 82 TYR A CA 1
ATOM 616 C C . TYR A 1 82 ? 107.265 87.949 83.272 1.00 88.90 82 TYR A C 1
ATOM 617 O O . TYR A 1 82 ? 107.952 88.903 82.904 1.00 88.90 82 TYR A O 1
ATOM 626 N N . LEU A 1 83 ? 106.683 87.915 84.473 1.00 90.77 83 LEU A N 1
ATOM 627 C CA . LEU A 1 83 ? 107.033 88.906 85.486 1.00 90.77 83 LEU A CA 1
ATOM 628 C C . LEU A 1 83 ? 108.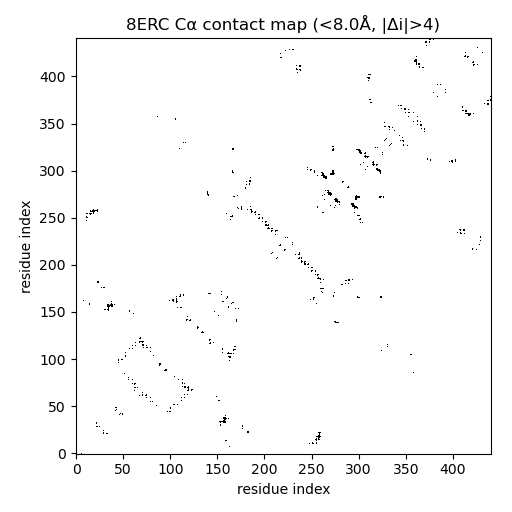510 88.817 85.840 1.00 90.77 83 LEU A C 1
ATOM 629 O O . LEU A 1 83 ? 109.195 89.842 85.957 1.00 90.77 83 LEU A O 1
ATOM 634 N N . LEU A 1 84 ? 109.013 87.594 86.020 1.00 100.40 84 LEU A N 1
ATOM 635 C CA . LEU A 1 84 ? 110.439 87.414 86.280 1.00 100.40 84 LEU A CA 1
ATOM 636 C C . LEU A 1 84 ? 111.278 87.980 85.142 1.00 100.40 84 LEU A C 1
ATOM 637 O O . LEU A 1 84 ? 112.286 88.657 85.376 1.00 100.40 84 LEU A O 1
ATOM 642 N N . PHE A 1 85 ? 110.872 87.708 83.902 1.00 99.41 85 PHE A N 1
ATOM 643 C CA . PHE A 1 85 ? 111.583 88.236 82.742 1.00 99.41 85 PHE A CA 1
ATOM 644 C C . PHE A 1 85 ? 111.540 89.760 82.710 1.00 99.41 85 PHE A C 1
ATOM 645 O O . PHE A 1 8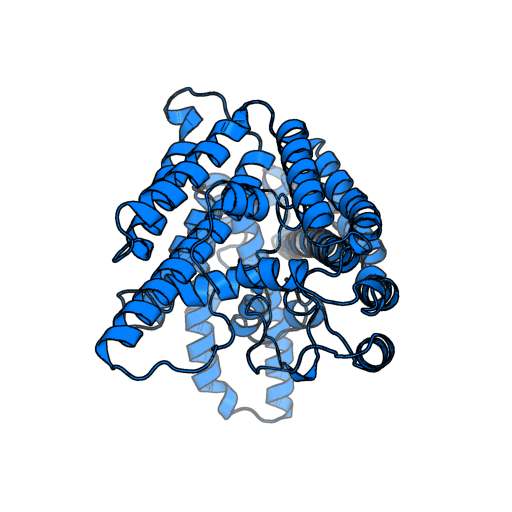5 ? 112.541 90.412 82.390 1.00 99.41 85 PHE A O 1
ATOM 653 N N . PHE A 1 86 ? 110.387 90.343 83.038 1.00 87.41 86 PHE A N 1
ATOM 654 C CA . PHE A 1 86 ? 110.213 91.788 82.946 1.00 87.41 86 PHE A CA 1
ATOM 655 C C . PHE A 1 86 ? 110.996 92.519 84.029 1.00 87.41 86 PHE A C 1
ATOM 656 O O . PHE A 1 86 ? 111.492 93.627 83.801 1.00 87.41 86 PHE A O 1
ATOM 664 N N . ARG A 1 87 ? 111.111 91.926 85.215 1.00 99.25 87 ARG A N 1
ATOM 665 C CA . ARG A 1 87 ? 111.832 92.577 86.299 1.00 99.25 87 ARG A CA 1
ATOM 666 C C . ARG A 1 87 ? 113.342 92.403 86.205 1.00 99.25 87 ARG A C 1
ATOM 667 O O . ARG A 1 87 ? 114.068 92.991 87.013 1.00 99.25 87 ARG A O 1
ATOM 675 N N . ALA A 1 88 ? 113.830 91.622 85.243 1.00 100.99 88 ALA A N 1
ATOM 676 C CA . ALA A 1 88 ? 115.257 91.416 85.045 1.00 100.99 88 ALA A CA 1
ATOM 677 C C . ALA A 1 88 ? 115.787 92.117 83.800 1.00 100.99 88 ALA A C 1
ATOM 678 O O . ALA A 1 88 ? 116.767 91.651 83.211 1.00 100.99 88 ALA A O 1
ATOM 680 N N . LEU A 1 89 ? 115.158 93.220 83.382 1.00 96.61 89 LEU A N 1
ATOM 681 C CA . LEU A 1 89 ? 115.635 93.943 82.207 1.00 96.61 89 LEU A CA 1
ATOM 682 C C . LEU A 1 89 ? 117.045 94.476 82.414 1.00 96.61 89 LEU A C 1
ATOM 683 O O . LEU A 1 89 ? 117.870 94.422 81.495 1.00 96.61 89 LEU A O 1
ATOM 688 N N . SER A 1 90 ? 117.337 94.999 83.607 1.00 102.34 90 SER A N 1
ATOM 689 C CA . SER A 1 90 ? 118.692 95.448 83.906 1.00 102.34 90 SER A CA 1
ATOM 690 C C . SER A 1 90 ? 119.675 94.286 83.860 1.00 102.34 90 SER A C 1
ATOM 691 O O . SER A 1 90 ? 120.826 94.452 83.439 1.00 102.34 90 SER A O 1
ATOM 694 N N . LEU A 1 91 ? 119.239 93.101 84.295 1.00 104.33 91 LEU A N 1
ATOM 695 C CA . LEU A 1 91 ? 120.101 91.926 84.226 1.00 104.33 91 LEU A CA 1
ATOM 696 C C . LEU A 1 91 ? 120.418 91.548 82.786 1.00 104.33 91 LEU A C 1
ATOM 697 O O . LEU A 1 91 ? 121.442 90.905 82.525 1.00 104.33 91 LEU A O 1
ATOM 702 N N . LEU A 1 92 ? 119.559 91.927 81.843 1.00 106.31 92 LEU A N 1
ATOM 703 C CA . LEU A 1 92 ? 119.775 91.637 80.433 1.00 106.31 92 LEU A CA 1
ATOM 704 C C . LEU A 1 92 ? 120.073 92.882 79.608 1.00 106.31 92 LEU A C 1
ATOM 705 O O . LEU A 1 92 ? 120.180 92.783 78.382 1.00 106.31 92 LEU A O 1
ATOM 710 N N . GLY A 1 93 ? 120.204 94.044 80.242 1.00 100.27 93 GLY A N 1
ATOM 711 C CA . GLY A 1 93 ? 120.598 95.251 79.548 1.00 100.27 93 GLY A CA 1
ATOM 712 C C . GLY A 1 93 ? 119.494 95.977 78.813 1.00 100.27 93 GLY A C 1
ATOM 713 O O . GLY A 1 93 ? 119.765 97.017 78.199 1.00 100.27 93 GLY A O 1
ATOM 714 N N . LEU A 1 94 ? 118.266 95.472 78.846 1.00 96.53 94 LEU A N 1
ATOM 715 C CA . LEU A 1 94 ? 117.168 96.153 78.183 1.00 96.53 94 LEU A CA 1
ATOM 716 C C . LEU A 1 94 ? 116.808 97.427 78.949 1.00 96.53 94 LEU A C 1
ATOM 717 O O . LEU A 1 94 ? 117.099 97.542 80.143 1.00 96.53 94 LEU A O 1
ATOM 722 N N . PRO A 1 95 ? 116.195 98.405 78.282 1.00 91.80 95 PRO A N 1
ATOM 723 C CA . PRO A 1 95 ? 115.854 99.662 78.963 1.00 91.80 95 PRO A CA 1
ATOM 724 C C . PRO A 1 95 ? 114.968 99.431 80.179 1.00 91.80 95 PRO A C 1
ATOM 725 O O . PRO A 1 95 ? 114.052 98.606 80.159 1.00 91.80 95 PRO A O 1
ATOM 729 N N . THR A 1 96 ? 115.252 100.173 81.247 1.00 93.22 96 THR A N 1
ATOM 730 C CA . THR A 1 96 ? 114.528 100.009 82.493 1.00 93.22 96 THR A CA 1
ATOM 731 C C . THR A 1 96 ? 113.117 100.578 82.378 1.00 93.22 96 THR A C 1
ATOM 732 O O . THR A 1 96 ? 112.896 101.595 81.717 1.00 93.22 96 THR A O 1
ATOM 736 N N . PRO A 1 97 ? 112.143 99.935 83.020 1.00 84.75 97 PRO A N 1
ATOM 737 C CA . PRO A 1 97 ? 110.767 100.442 82.974 1.00 84.75 97 PRO A CA 1
ATOM 738 C C . PRO A 1 97 ? 110.445 101.377 84.128 1.00 84.75 97 PRO A C 1
ATOM 739 O O . PRO A 1 97 ? 110.993 101.235 85.225 1.00 84.75 97 PRO A O 1
ATOM 743 N N . THR A 1 98 ? 109.554 102.339 83.888 1.00 75.50 98 THR A N 1
ATOM 744 C CA . THR A 1 98 ? 109.104 103.220 84.949 1.00 75.50 98 THR A CA 1
ATOM 745 C C . THR A 1 98 ? 108.233 102.445 85.936 1.00 75.50 98 THR A C 1
ATOM 746 O O . THR A 1 98 ? 107.645 101.419 85.587 1.00 75.50 98 THR A O 1
ATOM 750 N N . PRO A 1 99 ? 108.147 102.913 87.185 1.00 73.03 99 PRO A N 1
ATOM 751 C CA . PRO A 1 99 ? 107.264 102.240 88.153 1.00 73.03 99 PRO A CA 1
ATOM 752 C C . PRO A 1 99 ? 105.815 102.188 87.707 1.00 73.03 99 PRO A C 1
ATOM 753 O O . PRO A 1 99 ? 105.076 101.285 88.126 1.00 73.03 99 PRO A O 1
ATOM 757 N N . PHE A 1 100 ? 105.382 103.142 86.880 1.00 75.28 100 PHE A N 1
ATOM 758 C CA . PHE A 1 100 ? 104.064 103.050 86.264 1.00 75.28 100 PHE A CA 1
ATOM 759 C C . PHE A 1 100 ? 103.901 101.720 85.543 1.00 75.28 100 PHE A C 1
ATOM 760 O O . PHE A 1 100 ? 102.875 101.044 85.679 1.00 75.28 100 PHE A O 1
ATOM 768 N N . THR A 1 101 ? 104.915 101.329 84.770 1.00 71.92 101 THR A N 1
ATOM 769 C CA . THR A 1 101 ? 104.850 100.066 84.047 1.00 71.92 101 THR A CA 1
ATOM 770 C C . THR A 1 101 ? 104.793 98.887 85.006 1.00 71.92 101 THR A C 1
ATOM 771 O O . THR A 1 101 ? 104.090 97.906 84.747 1.00 71.92 101 THR A O 1
ATOM 775 N N . ASN A 1 102 ? 105.523 98.961 86.121 1.00 69.37 102 ASN A N 1
ATOM 776 C CA . ASN A 1 102 ? 105.492 97.872 87.093 1.00 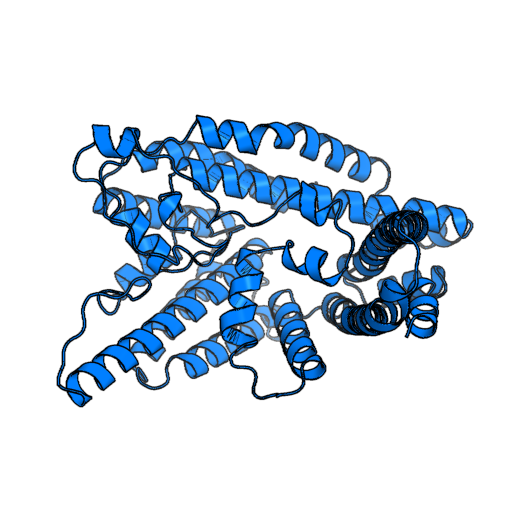69.37 102 ASN A CA 1
ATOM 777 C C . ASN A 1 102 ? 104.102 97.714 87.700 1.00 69.37 102 ASN A C 1
ATOM 778 O O . ASN A 1 102 ? 103.584 96.595 87.816 1.00 69.37 102 ASN A O 1
ATOM 783 N N . ALA A 1 103 ? 103.477 98.827 88.090 1.00 62.66 103 ALA A N 1
ATOM 784 C CA . ALA A 1 103 ? 102.126 98.750 88.639 1.00 62.66 103 ALA A CA 1
ATOM 785 C C . ALA A 1 103 ? 101.139 98.225 87.603 1.00 62.66 103 ALA A C 1
ATOM 786 O O . ALA A 1 103 ? 100.288 97.376 87.911 1.00 62.66 103 ALA A O 1
ATOM 788 N N . VAL A 1 104 ? 101.237 98.721 86.368 1.00 49.68 104 VAL A N 1
ATOM 789 C CA . VAL A 1 104 ? 100.351 98.245 85.316 1.00 49.68 104 VAL A CA 1
ATOM 790 C C . VAL A 1 104 ? 100.535 96.754 85.120 1.00 49.68 104 VAL A C 1
ATOM 791 O O . VAL A 1 104 ? 99.568 96.015 84.914 1.00 49.68 104 VAL A O 1
ATOM 795 N N . GLN A 1 105 ? 101.775 96.286 85.187 1.00 57.39 105 GLN A N 1
ATOM 796 C CA . GLN A 1 105 ? 102.024 94.867 85.012 1.00 57.39 105 GLN A CA 1
ATOM 797 C C . GLN A 1 105 ? 101.414 94.054 86.140 1.00 57.39 105 GLN A C 1
ATOM 798 O O . GLN A 1 105 ? 100.880 92.970 85.893 1.00 57.39 105 GLN A O 1
ATOM 804 N N . LEU A 1 106 ? 101.477 94.550 87.376 1.00 69.33 106 LEU A N 1
ATOM 805 C CA . LEU A 1 106 ? 100.832 93.826 88.471 1.00 69.33 106 LEU A CA 1
ATOM 806 C C . LEU A 1 106 ? 99.331 93.708 88.232 1.00 69.33 106 LEU A C 1
ATOM 807 O O . LEU A 1 106 ? 98.742 92.620 88.362 1.00 69.33 106 LEU A O 1
ATOM 812 N N . LEU A 1 107 ? 98.696 94.824 87.869 1.00 57.36 107 LEU A N 1
ATOM 813 C CA . LEU A 1 107 ? 97.252 94.803 87.656 1.00 57.36 107 LEU A CA 1
ATOM 814 C C . LEU A 1 107 ? 96.881 93.865 86.514 1.00 57.36 107 LEU A C 1
ATOM 815 O O . LEU A 1 107 ? 95.925 93.084 86.619 1.00 57.36 107 LEU A O 1
ATOM 820 N N . LEU A 1 108 ? 97.634 93.923 85.417 1.00 54.07 108 LEU A N 1
ATOM 821 C CA . LEU A 1 108 ? 97.348 93.066 84.278 1.00 54.07 108 LEU A CA 1
ATOM 822 C C . LEU A 1 108 ? 97.557 91.603 84.629 1.00 54.07 108 LEU A C 1
ATOM 823 O O . LEU A 1 108 ? 96.799 90.741 84.179 1.00 54.07 108 LEU A O 1
ATOM 828 N N . THR A 1 109 ? 98.584 91.301 85.419 1.00 59.52 109 THR A N 1
ATOM 829 C CA . THR A 1 109 ? 98.784 89.931 85.871 1.00 59.52 109 THR A CA 1
ATOM 830 C C . THR A 1 109 ? 97.551 89.421 86.599 1.00 59.52 109 THR A C 1
ATOM 831 O O . THR A 1 109 ? 97.019 88.349 86.275 1.00 59.52 109 THR A O 1
ATOM 835 N N . LEU A 1 110 ? 97.069 90.192 87.576 1.00 65.77 110 LEU A N 1
ATOM 836 C CA . LEU A 1 110 ? 95.893 89.757 88.325 1.00 65.77 110 LEU A CA 1
ATOM 837 C C . LEU A 1 110 ? 94.701 89.552 87.396 1.00 65.77 110 LEU A C 1
ATOM 838 O O . LEU A 1 110 ? 94.024 88.512 87.443 1.00 65.77 110 LEU A O 1
ATOM 843 N N . LYS A 1 111 ? 94.443 90.531 86.525 1.00 48.23 111 LYS A N 1
ATOM 844 C CA . LYS A 1 111 ? 93.259 90.463 85.679 1.00 48.23 111 LYS A CA 1
ATOM 845 C C . LYS A 1 111 ? 93.317 89.268 84.741 1.00 48.23 111 LYS A C 1
ATOM 846 O O . LYS A 1 111 ? 92.332 88.538 84.590 1.00 48.23 111 LYS A O 1
ATOM 852 N N . LEU A 1 112 ? 94.461 89.045 84.107 1.00 54.33 112 LEU A N 1
ATOM 853 C CA . LEU A 1 112 ? 94.536 87.966 83.138 1.00 54.33 112 LEU A CA 1
ATOM 854 C C . LEU A 1 112 ? 94.469 86.613 83.819 1.00 54.33 112 LEU A C 1
ATOM 855 O O . LEU A 1 112 ? 93.883 85.674 83.272 1.00 54.33 112 LEU A O 1
ATOM 860 N N . VAL A 1 113 ? 95.058 86.481 85.010 1.00 67.27 113 VAL A N 1
ATOM 861 C CA . VAL A 1 113 ? 94.958 85.203 85.713 1.00 67.27 113 VAL A CA 1
ATOM 862 C C . VAL A 1 113 ? 93.505 84.903 86.057 1.00 67.27 113 VAL A C 1
ATOM 863 O O . VAL A 1 113 ? 93.028 83.769 85.891 1.00 67.27 113 VAL A O 1
ATOM 867 N N . SER A 1 114 ? 92.771 85.916 86.525 1.00 71.89 114 SER A N 1
ATOM 868 C CA . SER A 1 114 ? 91.356 85.704 86.816 1.00 71.89 114 SER A CA 1
ATOM 869 C C . SER A 1 114 ? 90.576 85.342 85.558 1.00 71.89 114 SER A C 1
ATOM 870 O O . SER A 1 114 ? 89.697 84.472 85.591 1.00 71.89 114 SER A O 1
ATOM 873 N N . LEU A 1 115 ? 90.873 86.007 84.441 1.00 63.53 115 LEU A N 1
ATOM 874 C CA . LEU A 1 115 ? 90.183 85.686 83.198 1.00 63.53 115 LEU A CA 1
ATOM 875 C C . LEU A 1 115 ? 90.454 84.249 82.787 1.00 63.53 115 LEU A C 1
ATOM 876 O O . LEU A 1 115 ? 89.543 83.535 82.355 1.00 63.53 115 LEU A O 1
ATOM 881 N N . ALA A 1 116 ? 91.701 83.808 82.916 1.00 69.24 116 ALA A N 1
ATOM 882 C CA . ALA A 1 116 ? 92.028 82.434 82.565 1.00 69.24 116 ALA A CA 1
ATOM 883 C C . ALA A 1 116 ? 91.270 81.458 83.449 1.00 69.24 116 ALA A C 1
ATOM 884 O O . ALA A 1 116 ? 90.782 80.426 82.973 1.00 69.24 116 ALA A O 1
ATOM 886 N N . SER A 1 117 ? 91.162 81.765 84.741 1.00 78.75 117 SER A N 1
ATOM 887 C CA . SER A 1 117 ? 90.417 80.881 85.632 1.00 78.75 117 SER A CA 1
ATOM 888 C C . SER A 1 117 ? 88.942 80.834 85.255 1.00 78.75 117 SER A C 1
ATOM 889 O O . SER A 1 117 ? 88.314 79.769 85.306 1.00 78.75 117 SER A O 1
ATOM 892 N N . GLU A 1 118 ? 88.371 81.982 84.884 1.00 83.00 118 GLU A N 1
ATOM 893 C CA . GLU A 1 118 ? 86.977 82.006 84.454 1.00 83.00 118 GLU A CA 1
ATOM 894 C C . GLU A 1 118 ? 86.779 81.169 83.199 1.00 83.00 118 GLU A C 1
ATOM 895 O O . GLU A 1 118 ? 85.793 80.433 83.083 1.00 83.00 118 GLU A O 1
ATOM 901 N N . VAL A 1 119 ? 87.705 81.273 82.246 1.00 83.58 119 VAL A N 1
ATOM 902 C CA . VAL A 1 119 ? 87.603 80.476 81.028 1.00 83.58 119 VAL A CA 1
ATOM 903 C C . VAL A 1 119 ? 87.704 78.993 81.352 1.00 83.58 119 VAL A C 1
ATOM 904 O O . VAL A 1 119 ? 86.961 78.174 80.801 1.00 83.58 119 VAL A O 1
ATOM 908 N N . GLN A 1 120 ? 88.624 78.623 82.245 1.00 90.85 120 GLN A N 1
ATOM 909 C CA . GLN A 1 120 ? 88.755 77.225 82.643 1.00 90.85 120 GLN A CA 1
ATOM 910 C C . GLN A 1 120 ? 87.465 76.706 83.264 1.00 90.85 120 GLN A C 1
ATOM 911 O O . GLN A 1 120 ? 86.974 75.627 82.903 1.00 90.85 120 GLN A O 1
ATOM 917 N N . ASP A 1 121 ? 86.900 77.468 84.203 1.00 96.50 121 ASP A N 1
ATOM 918 C CA . ASP A 1 121 ? 85.670 77.043 84.861 1.00 96.50 121 ASP A CA 1
ATOM 919 C C . ASP A 1 121 ? 84.522 76.935 83.868 1.00 96.50 121 ASP A C 1
ATOM 920 O O . ASP A 1 121 ? 83.745 75.977 83.911 1.00 96.50 121 ASP A O 1
ATOM 925 N N . LEU A 1 122 ? 84.407 77.901 82.955 1.00 100.91 122 LEU A N 1
ATOM 926 C CA . LEU A 1 122 ? 83.322 77.871 81.981 1.00 100.91 122 LEU A CA 1
ATOM 927 C C . LEU A 1 122 ? 83.462 76.683 81.036 1.00 100.91 122 LEU A C 1
ATOM 928 O O . LEU A 1 122 ? 82.471 76.017 80.711 1.00 100.91 122 LEU A O 1
ATOM 933 N N . HIS A 1 123 ? 84.686 76.410 80.577 1.00 107.24 123 HIS A N 1
ATOM 934 C CA . HIS A 1 123 ? 84.917 75.274 79.692 1.00 107.24 123 HIS A CA 1
ATOM 935 C C . HIS A 1 123 ? 84.589 73.959 80.386 1.00 107.24 123 HIS A C 1
ATOM 936 O O . HIS A 1 123 ? 83.942 73.083 79.796 1.00 107.24 123 HIS A O 1
ATOM 943 N N . LEU A 1 124 ? 85.022 73.806 81.640 1.00 107.48 124 LEU A N 1
ATOM 944 C CA . LEU A 1 124 ? 84.637 72.625 82.405 1.00 107.48 124 LEU A CA 1
ATOM 945 C C . LEU A 1 124 ? 83.125 72.558 82.569 1.00 107.48 124 LEU A C 1
ATOM 946 O O . LEU A 1 124 ? 82.539 71.468 82.579 1.00 107.48 124 LEU A O 1
ATOM 951 N N . ALA A 1 125 ? 82.475 73.720 82.681 1.00 109.79 125 ALA A N 1
ATOM 952 C CA . ALA A 1 125 ? 81.023 73.752 82.795 1.00 109.79 125 ALA A CA 1
ATOM 953 C C . ALA A 1 125 ? 80.355 73.196 81.546 1.00 109.79 125 ALA A C 1
ATOM 954 O O . ALA A 1 125 ? 79.481 72.332 81.644 1.00 109.79 125 ALA A O 1
ATOM 956 N N . GLN A 1 126 ? 80.758 73.663 80.360 1.00 109.87 126 GLN A N 1
ATOM 957 C CA . GLN A 1 126 ? 80.167 73.111 79.138 1.00 109.87 126 GLN A CA 1
ATOM 958 C C . GLN A 1 126 ? 80.483 71.627 78.991 1.00 109.87 126 GLN A C 1
ATOM 959 O O . GLN A 1 126 ? 79.636 70.843 78.537 1.00 109.87 126 GLN A O 1
ATOM 965 N N . ARG A 1 127 ? 81.710 71.224 79.338 1.00 111.01 127 ARG A N 1
ATOM 966 C CA . ARG A 1 127 ? 82.066 69.814 79.214 1.00 111.01 127 ARG A CA 1
ATOM 967 C C . ARG A 1 127 ? 81.167 68.944 80.082 1.00 111.01 127 ARG A C 1
ATOM 968 O O . ARG A 1 127 ? 80.579 67.966 79.600 1.00 111.01 127 ARG A O 1
ATOM 976 N N . LYS A 1 128 ? 81.011 69.309 81.356 1.00 117.45 128 LYS A N 1
ATOM 977 C CA . LYS A 1 128 ? 80.079 68.592 82.215 1.00 117.45 128 LYS A CA 1
ATOM 978 C C . LYS A 1 128 ? 78.648 68.724 81.714 1.00 117.45 128 LYS A C 1
ATOM 979 O O . LYS A 1 128 ? 77.819 67.841 81.963 1.00 117.45 128 LYS A O 1
ATOM 985 N N . GLU A 1 129 ? 78.340 69.812 81.004 1.00 123.21 129 GLU A N 1
ATOM 986 C CA . GLU A 1 129 ? 76.980 70.026 80.526 1.00 123.21 129 GLU A CA 1
ATOM 987 C C . GLU A 1 129 ? 76.600 69.005 79.464 1.00 123.21 129 GLU A C 1
ATOM 988 O O . GLU A 1 129 ? 75.530 68.391 79.542 1.00 123.21 129 GLU A O 1
ATOM 994 N N . MET A 1 130 ? 77.457 68.803 78.460 1.00 120.85 130 MET A N 1
ATOM 995 C CA . MET A 1 130 ? 77.071 67.753 77.519 1.00 120.85 130 MET A CA 1
ATOM 996 C C . MET A 1 130 ? 77.462 66.366 78.012 1.00 120.85 130 MET A C 1
ATOM 997 O O . MET A 1 130 ? 77.063 65.375 77.391 1.00 120.85 130 MET A O 1
ATOM 1002 N N . ALA A 1 131 ? 78.225 66.264 79.105 1.00 122.30 131 ALA A N 1
ATOM 1003 C CA . ALA A 1 131 ? 78.449 64.953 79.706 1.00 122.30 131 ALA A CA 1
ATOM 1004 C C . ALA A 1 131 ? 77.213 64.468 80.456 1.00 122.30 131 ALA A C 1
ATOM 1005 O O . ALA A 1 131 ? 76.849 63.290 80.367 1.00 122.30 131 ALA A O 1
ATOM 1007 N N . SER A 1 132 ? 76.556 65.360 81.198 1.00 131.45 132 SER A N 1
ATOM 1008 C CA . SER A 1 132 ? 75.390 64.993 81.992 1.00 131.45 132 SER A CA 1
ATOM 1009 C C . SER A 1 132 ? 74.117 64.885 81.167 1.00 131.45 132 SER A C 1
ATOM 1010 O O . SER A 1 132 ? 73.249 64.065 81.488 1.00 131.45 132 SER A O 1
ATOM 1013 N N . GLY A 1 133 ? 73.983 65.690 80.117 1.00 135.03 133 GLY A N 1
ATOM 1014 C CA . GLY A 1 133 ? 72.783 65.704 79.310 1.00 135.03 133 GLY A CA 1
ATOM 1015 C C . GLY A 1 133 ? 71.657 66.562 79.843 1.00 135.03 133 GLY A C 1
ATOM 1016 O O . GLY A 1 133 ? 70.578 66.583 79.237 1.00 135.03 133 GLY A O 1
ATOM 1017 N N . PHE A 1 134 ? 71.867 67.268 80.953 1.00 135.92 134 PHE A N 1
ATOM 1018 C CA . PHE A 1 134 ? 70.858 68.145 81.546 1.00 135.92 134 PHE A CA 1
ATOM 1019 C C . PHE A 1 134 ? 71.419 69.563 81.583 1.00 135.92 134 PHE A C 1
ATOM 1020 O O . PHE A 1 134 ? 72.254 69.884 82.433 1.00 135.92 134 PHE A O 1
ATOM 1028 N N . SER A 1 135 ? 70.949 70.410 80.670 1.00 136.86 135 SER A N 1
ATOM 1029 C CA . SER A 1 135 ? 71.404 71.795 80.586 1.00 136.86 135 SER A CA 1
ATOM 1030 C C . SER A 1 135 ? 70.829 72.582 81.758 1.00 136.86 135 SER A C 1
ATOM 1031 O O . SER A 1 135 ? 69.613 72.780 81.845 1.00 136.86 135 SER A O 1
ATOM 1034 N N . LYS A 1 136 ? 71.699 73.030 82.659 1.00 134.23 136 LYS A N 1
ATOM 1035 C CA . LYS A 1 136 ? 71.262 73.792 83.818 1.00 134.23 136 LYS A CA 1
ATOM 1036 C C . LYS A 1 136 ? 71.007 75.248 83.439 1.00 134.23 136 LYS A C 1
ATOM 1037 O O . LYS A 1 136 ? 71.419 75.727 82.379 1.00 134.23 136 LYS A O 1
ATOM 1043 N N . GLY A 1 137 ? 70.314 75.954 84.329 1.00 135.55 137 GLY A N 1
ATOM 1044 C CA . GLY A 1 137 ? 70.029 77.354 84.132 1.00 135.55 137 GLY A CA 1
ATOM 1045 C C . GLY A 1 137 ? 71.268 78.211 84.285 1.00 135.55 137 GLY A C 1
ATOM 1046 O O . GLY A 1 137 ? 72.309 77.757 84.770 1.00 135.55 137 GLY A O 1
ATOM 1047 N N . PRO A 1 138 ? 71.182 79.476 83.863 1.00 129.66 138 PRO A N 1
ATOM 1048 C CA . PRO A 1 138 ? 72.343 80.371 83.971 1.00 129.66 138 PRO A CA 1
ATOM 1049 C C . PRO A 1 138 ? 72.761 80.615 85.412 1.00 129.66 138 PRO A C 1
ATOM 1050 O O . PRO A 1 138 ? 71.992 81.160 86.210 1.00 129.66 138 PRO A O 1
ATOM 1054 N N . THR A 1 139 ? 73.982 80.212 85.754 1.00 114.12 139 THR A N 1
ATOM 1055 C CA . THR A 1 139 ? 74.501 80.373 87.103 1.00 114.12 139 THR A CA 1
ATOM 1056 C C . THR A 1 139 ? 75.241 81.699 87.224 1.00 114.12 139 THR A C 1
ATOM 1057 O O . THR A 1 139 ? 75.973 82.102 86.316 1.00 114.12 139 THR A O 1
ATOM 1061 N N . LEU A 1 140 ? 75.035 82.378 88.351 1.00 98.42 140 LEU A N 1
ATOM 1062 C CA . LEU A 1 140 ? 75.673 83.666 88.586 1.00 98.42 140 LEU A CA 1
ATOM 1063 C C . LEU A 1 140 ? 77.186 83.510 88.686 1.00 98.42 140 LEU A C 1
ATOM 1064 O O . LEU A 1 140 ? 77.687 82.555 89.285 1.00 98.42 140 LEU A O 1
ATOM 1069 N N . GLY A 1 141 ? 77.913 84.460 88.098 1.00 89.82 141 GLY A N 1
ATOM 1070 C CA . GLY A 1 141 ? 79.358 84.463 88.134 1.00 89.82 141 GLY A CA 1
ATOM 1071 C C . GLY A 1 141 ? 80.040 83.790 86.963 1.00 89.82 141 GLY A C 1
ATOM 1072 O O . GLY A 1 141 ? 81.270 83.872 86.854 1.00 89.82 141 GLY A O 1
ATOM 1073 N N . LEU A 1 142 ? 79.291 83.130 86.085 1.00 87.37 142 LEU A N 1
ATOM 1074 C CA . LEU A 1 142 ? 79.872 82.440 84.943 1.00 87.37 142 LEU A CA 1
ATOM 1075 C C . LEU A 1 142 ? 79.737 83.288 83.686 1.00 87.37 142 LEU A C 1
ATOM 1076 O O . LEU A 1 142 ? 78.742 83.995 83.501 1.00 87.37 142 LEU A O 1
ATOM 1081 N N . LEU A 1 143 ? 80.747 83.215 82.827 1.00 84.83 143 LEU A N 1
ATOM 1082 C CA . LEU A 1 143 ? 80.749 83.986 81.597 1.00 84.83 143 LEU A CA 1
ATOM 1083 C C . LEU A 1 143 ? 79.782 83.383 80.580 1.00 84.83 143 LEU A C 1
ATOM 1084 O O . LEU A 1 143 ? 79.590 82.166 80.540 1.00 84.83 143 LEU A O 1
ATOM 1089 N N . PRO A 1 144 ? 79.154 84.219 79.748 1.00 84.78 144 PRO A N 1
ATOM 1090 C CA . PRO A 1 144 ? 78.226 83.668 78.747 1.00 84.78 144 PRO A CA 1
ATOM 1091 C C . PRO A 1 144 ? 78.928 82.938 77.617 1.00 84.78 144 PRO A C 1
ATOM 1092 O O . PRO A 1 144 ? 78.423 81.913 77.142 1.00 84.78 144 PRO A O 1
ATOM 1096 N N . ASP A 1 145 ? 80.081 83.432 77.171 1.00 82.82 145 ASP A N 1
ATOM 1097 C CA . ASP A 1 145 ? 80.806 82.808 76.074 1.00 82.82 145 ASP A CA 1
ATOM 1098 C C . ASP A 1 145 ? 82.277 83.183 76.176 1.00 82.82 145 ASP A C 1
ATOM 1099 O O . ASP A 1 145 ? 82.658 84.099 76.908 1.00 82.82 145 ASP A O 1
ATOM 1104 N N . VAL A 1 146 ? 83.101 82.458 75.431 1.00 67.95 146 VAL A N 1
ATOM 1105 C CA . VAL A 1 146 ? 84.543 82.727 75.422 1.00 67.95 146 VAL A CA 1
ATOM 1106 C C . VAL A 1 146 ? 84.792 84.112 74.832 1.00 67.95 146 VAL A C 1
ATOM 1107 O O . VAL A 1 146 ? 84.163 84.479 73.823 1.00 67.95 146 VAL A O 1
ATOM 1111 N N . PRO A 1 147 ? 85.646 84.932 75.441 1.00 62.36 147 PRO A N 1
ATOM 1112 C CA . PRO A 1 147 ? 85.893 86.271 74.897 1.00 62.36 147 PRO A CA 1
ATOM 1113 C C . PRO A 1 147 ? 86.767 86.225 73.654 1.00 62.36 147 PRO A C 1
ATOM 1114 O O . PRO A 1 147 ? 87.612 85.341 73.492 1.00 62.36 147 PRO A O 1
ATOM 1118 N N . SER A 1 148 ? 86.549 87.194 72.771 1.00 68.96 148 SER A N 1
ATOM 1119 C CA . SER A 1 148 ? 87.389 87.355 71.598 1.00 68.96 148 SER A CA 1
ATOM 1120 C C . SER A 1 148 ? 88.636 88.163 71.951 1.00 68.96 148 SER A C 1
ATOM 1121 O O . SER A 1 148 ? 88.747 88.752 73.028 1.00 68.96 148 SER A O 1
ATOM 1124 N N . LEU A 1 149 ? 89.590 88.181 71.019 1.00 70.31 149 LEU A N 1
ATOM 1125 C CA . LEU A 1 149 ? 90.837 88.900 71.254 1.00 70.31 149 LEU A CA 1
ATOM 1126 C C . LEU A 1 149 ? 90.582 90.384 71.476 1.00 70.31 149 LEU A C 1
ATOM 1127 O O . LEU A 1 149 ? 91.114 90.985 72.417 1.00 70.31 149 LEU A O 1
ATOM 1132 N N . MET A 1 150 ? 89.755 90.991 70.624 1.00 69.84 150 MET A N 1
ATOM 1133 C CA . MET A 1 150 ? 89.457 92.412 70.770 1.00 69.84 150 MET A CA 1
ATOM 1134 C C . MET A 1 150 ? 88.661 92.669 72.043 1.00 69.84 150 MET A C 1
ATOM 1135 O O . MET A 1 150 ? 88.836 93.698 72.705 1.00 69.84 150 MET A O 1
ATOM 1140 N N . GLU A 1 151 ? 87.781 91.733 72.406 1.00 72.23 151 GLU A N 1
ATOM 1141 C CA . GLU A 1 151 ? 87.042 91.860 73.657 1.00 72.23 151 GLU A CA 1
ATOM 1142 C C . GLU A 1 151 ? 87.983 91.848 74.855 1.00 72.23 151 GLU A C 1
ATOM 1143 O O . GLU A 1 151 ? 87.835 92.654 75.782 1.00 72.23 151 GLU A O 1
ATOM 1149 N N . THR A 1 152 ? 88.962 90.941 74.850 1.00 61.97 152 THR A N 1
ATOM 1150 C CA . THR A 1 152 ? 89.944 90.910 75.928 1.00 61.97 152 THR A CA 1
ATOM 1151 C C . THR A 1 152 ? 90.763 92.191 75.958 1.00 61.97 152 THR A C 1
ATOM 1152 O O . THR A 1 152 ? 91.058 92.723 77.034 1.00 61.97 152 THR A O 1
ATOM 1156 N N . LEU A 1 153 ? 91.145 92.697 74.786 1.00 63.07 153 LEU A N 1
ATOM 1157 C CA . LEU A 1 153 ? 91.900 93.943 74.742 1.00 63.07 153 LEU A CA 1
ATOM 1158 C C . LEU A 1 153 ? 91.099 95.087 75.343 1.00 63.07 153 LEU A C 1
ATOM 1159 O O . LEU A 1 153 ? 91.637 95.907 76.095 1.00 63.07 153 LEU A O 1
ATOM 1164 N N . SER A 1 154 ? 89.808 95.161 75.020 1.00 66.87 154 SER A N 1
ATOM 1165 C CA . SER A 1 154 ? 88.972 96.223 75.568 1.00 66.87 154 SER A CA 1
ATOM 1166 C C . SER A 1 154 ? 88.796 96.070 77.073 1.00 66.87 154 SER A C 1
ATOM 1167 O O . SER A 1 154 ? 88.787 97.065 77.806 1.00 66.87 154 SER A O 1
ATOM 1170 N N . TYR A 1 155 ? 88.640 94.833 77.550 1.00 61.85 155 TYR A N 1
ATOM 1171 C CA . TYR A 1 155 ? 88.488 94.609 78.985 1.00 61.85 155 TYR A CA 1
ATOM 1172 C C . TYR A 1 155 ? 89.750 94.995 79.747 1.00 61.85 155 TYR A C 1
ATOM 1173 O O . TYR A 1 155 ? 89.673 95.623 80.809 1.00 61.85 155 TYR A O 1
ATOM 1182 N N . SER A 1 156 ? 90.918 94.627 79.222 1.00 57.21 156 SER A N 1
ATOM 1183 C CA . SER A 1 156 ? 92.162 94.847 79.951 1.00 57.21 156 SER A CA 1
ATOM 1184 C C . SER A 1 156 ? 92.502 96.329 80.043 1.00 57.21 156 SER A C 1
ATOM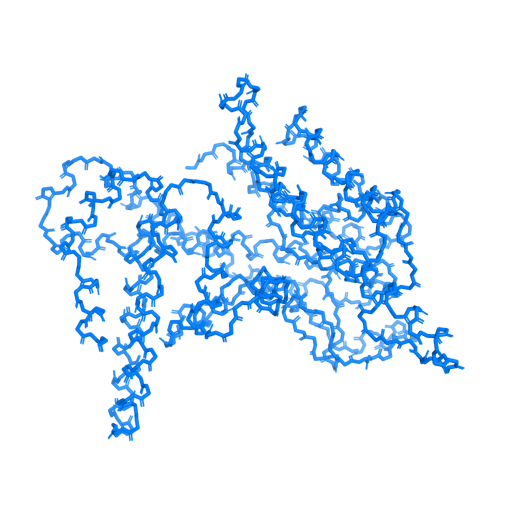 1185 O O . SER A 1 156 ? 92.869 96.825 81.113 1.00 57.21 156 SER A O 1
ATOM 1188 N N . TYR A 1 157 ? 92.380 97.058 78.933 1.00 63.28 157 TYR A N 1
ATOM 1189 C CA . TYR A 1 157 ? 92.742 98.469 78.896 1.00 63.28 157 TYR A CA 1
ATOM 1190 C C . TYR A 1 157 ? 91.603 99.389 79.309 1.00 63.28 157 TYR A C 1
ATOM 1191 O O . TYR A 1 157 ? 91.551 100.540 78.859 1.00 63.28 157 TYR A O 1
ATOM 1200 N N . CYS A 1 158 ? 90.678 98.916 80.138 1.00 69.18 158 CYS A N 1
ATOM 1201 C CA . CYS A 1 158 ? 89.707 99.821 80.733 1.00 69.18 158 CYS A CA 1
ATOM 1202 C C . CYS A 1 158 ? 90.426 100.811 81.637 1.00 69.18 158 CYS A C 1
ATOM 1203 O O . CYS A 1 158 ? 91.326 100.440 82.395 1.00 69.18 158 CYS A O 1
ATOM 1206 N N . TYR A 1 159 ? 90.035 102.085 81.550 1.00 77.29 159 TYR A N 1
ATOM 1207 C CA . TYR A 1 159 ? 90.717 103.106 82.340 1.00 77.29 159 TYR A CA 1
ATOM 1208 C C . TYR A 1 159 ? 90.492 102.884 83.829 1.00 77.29 159 TYR A C 1
ATOM 1209 O O . TYR A 1 159 ? 91.330 103.262 84.656 1.00 77.29 159 TYR A O 1
ATOM 1218 N N . VAL A 1 160 ? 89.363 102.279 84.191 1.00 71.70 160 VAL A N 1
ATOM 1219 C CA . VAL A 1 160 ? 89.139 101.904 85.580 1.00 71.70 160 VAL A CA 1
ATOM 1220 C C . VAL A 1 160 ? 90.061 100.747 85.928 1.00 71.70 160 VAL A C 1
ATOM 1221 O O . VAL A 1 160 ? 90.076 99.717 85.244 1.00 71.70 160 VAL A O 1
ATOM 1225 N N . GLY A 1 161 ? 90.837 100.912 86.993 1.00 61.60 161 GLY A N 1
ATOM 1226 C CA . GLY A 1 161 ? 91.692 99.848 87.471 1.00 61.60 161 GLY A CA 1
ATOM 1227 C C . GLY A 1 161 ? 92.819 99.464 86.537 1.00 61.60 161 GLY A C 1
ATOM 1228 O O . GLY A 1 161 ? 93.094 98.276 86.350 1.00 61.60 161 GLY A O 1
ATOM 1229 N N . ILE A 1 162 ? 93.482 100.456 85.946 1.00 64.32 162 ILE A N 1
ATOM 1230 C CA . ILE A 1 162 ? 94.608 100.199 85.066 1.00 64.32 162 ILE A CA 1
ATOM 1231 C C . ILE A 1 162 ? 95.923 100.726 85.633 1.00 64.32 162 ILE A C 1
ATOM 1232 O O . ILE A 1 162 ? 96.978 100.147 85.351 1.00 64.32 162 ILE A O 1
ATOM 1237 N N . MET A 1 163 ? 95.894 101.790 86.438 1.00 70.09 163 MET A N 1
ATOM 1238 C CA . MET A 1 163 ? 97.096 102.322 87.073 1.00 70.09 163 MET A CA 1
ATOM 1239 C C . MET A 1 163 ? 97.206 101.879 88.527 1.00 70.09 163 MET A C 1
ATOM 1240 O O . MET A 1 163 ? 98.194 101.252 88.918 1.00 70.09 163 MET A O 1
ATOM 1245 N N . THR A 1 164 ? 96.199 102.197 89.337 1.00 65.70 164 THR A N 1
ATOM 1246 C CA . THR A 1 164 ? 96.159 101.796 90.736 1.00 65.70 164 THR A CA 1
ATOM 1247 C C . THR A 1 164 ? 95.324 100.551 90.974 1.00 65.70 164 THR A C 1
ATOM 1248 O O . THR A 1 164 ? 95.702 99.709 91.795 1.00 65.70 164 THR A O 1
ATOM 1252 N N . GLY A 1 165 ? 94.214 100.411 90.260 1.00 56.62 165 GLY A N 1
ATOM 1253 C CA . GLY A 1 165 ? 93.242 99.387 90.545 1.00 56.62 165 GLY A CA 1
ATOM 1254 C C . GLY A 1 165 ? 91.908 100.012 90.889 1.00 56.62 165 GLY A C 1
ATOM 1255 O O . GLY A 1 165 ? 91.571 101.101 90.416 1.00 56.62 165 GLY A O 1
ATOM 1256 N N . PRO A 1 166 ? 91.125 99.344 91.735 1.00 43.50 166 PRO A N 1
ATOM 1257 C CA . PRO A 1 166 ? 91.460 98.032 92.283 1.00 43.50 166 PRO A CA 1
ATOM 1258 C C . PRO A 1 166 ? 91.120 96.951 91.294 1.00 43.50 166 PRO A C 1
ATOM 1259 O O . PRO A 1 166 ? 90.439 97.221 90.315 1.00 43.50 166 PRO A O 1
ATOM 1263 N N . PHE A 1 167 ? 91.594 95.740 91.551 1.00 54.75 167 PHE A N 1
ATOM 1264 C CA . PHE A 1 167 ? 91.283 94.607 90.695 1.00 54.75 167 PHE A CA 1
ATOM 1265 C C . PHE A 1 167 ? 89.784 94.356 90.618 1.00 54.75 167 PHE A C 1
ATOM 1266 O O . PHE A 1 167 ? 89.055 94.478 91.605 1.00 54.75 167 PHE A O 1
ATOM 1274 N N . PHE A 1 168 ? 89.326 93.991 89.423 1.00 58.34 168 PHE A N 1
ATOM 1275 C CA . PHE A 1 168 ? 87.954 93.552 89.227 1.00 58.34 168 PHE A CA 1
ATOM 1276 C C . PHE A 1 168 ? 87.948 92.363 88.280 1.00 58.34 168 PHE A C 1
ATOM 1277 O O . PHE A 1 168 ? 88.722 92.313 87.322 1.00 58.34 168 PHE A O 1
ATOM 1285 N N . ARG A 1 169 ? 87.067 91.406 88.555 1.00 68.96 169 ARG A N 1
ATOM 1286 C CA . ARG A 1 169 ? 86.921 90.265 87.668 1.00 68.96 169 ARG A CA 1
ATOM 1287 C C . ARG A 1 169 ? 86.257 90.689 86.364 1.00 68.96 169 ARG A C 1
ATOM 1288 O O . ARG A 1 169 ? 85.575 91.713 86.287 1.00 68.96 169 ARG A O 1
ATOM 1296 N N . TYR A 1 170 ? 86.465 89.878 85.326 1.00 67.76 170 TYR A N 1
ATOM 1297 C CA . TYR A 1 170 ? 85.890 90.193 84.024 1.00 67.76 170 TYR A CA 1
ATOM 1298 C C . TYR A 1 170 ? 84.369 90.196 84.082 1.00 67.76 170 TYR A C 1
ATOM 1299 O O . TYR A 1 170 ? 83.717 91.040 83.455 1.00 67.76 170 TYR A O 1
ATOM 1308 N N . ARG A 1 171 ? 83.786 89.261 84.833 1.00 74.86 171 ARG A N 1
ATOM 1309 C CA . ARG A 1 171 ? 82.336 89.234 84.969 1.00 74.86 171 ARG A CA 1
ATOM 1310 C C . ARG A 1 171 ? 81.811 90.584 85.429 1.00 74.86 171 ARG A C 1
ATOM 1311 O O . ARG A 1 171 ? 80.740 91.025 84.995 1.00 74.86 171 ARG A O 1
ATOM 1319 N N . THR A 1 172 ? 82.560 91.261 86.298 1.00 70.00 172 THR A N 1
ATOM 1320 C CA . THR A 1 172 ? 82.158 92.597 86.712 1.00 70.00 172 THR A CA 1
ATOM 1321 C C . THR A 1 172 ? 82.140 93.539 85.521 1.00 70.00 172 THR A C 1
ATOM 1322 O O . THR A 1 172 ? 81.237 94.373 85.391 1.00 70.00 172 THR A O 1
ATOM 1326 N N . TYR A 1 173 ? 83.125 93.415 84.634 1.00 68.65 173 TYR A N 1
ATOM 1327 C CA . TYR A 1 173 ? 83.141 94.259 83.448 1.00 68.65 173 TYR A CA 1
ATOM 1328 C C . TYR A 1 173 ? 81.915 93.999 82.585 1.00 68.65 173 TYR A C 1
ATOM 1329 O O . TYR A 1 173 ? 81.263 94.940 82.114 1.00 68.65 173 TYR A O 1
ATOM 1338 N N . LEU A 1 174 ? 81.573 92.726 82.386 1.00 74.46 174 LEU A N 1
ATOM 1339 C CA . LEU A 1 174 ? 80.410 92.405 81.567 1.00 74.46 174 LEU A CA 1
ATOM 1340 C C . LEU A 1 174 ? 79.136 92.964 82.182 1.00 74.46 174 LEU A C 1
ATOM 1341 O O . LEU A 1 174 ? 78.283 93.511 81.474 1.00 74.46 174 LEU A O 1
ATOM 1346 N N . ASP A 1 175 ? 78.989 92.838 83.502 1.00 79.71 175 ASP A N 1
ATOM 1347 C CA . ASP A 1 175 ? 77.808 93.386 84.158 1.00 79.71 175 ASP A CA 1
ATOM 1348 C C . ASP A 1 175 ? 77.787 94.906 84.089 1.00 79.71 175 ASP A C 1
ATOM 1349 O O . ASP A 1 175 ? 76.710 95.513 84.088 1.00 79.71 175 ASP A O 1
ATOM 1354 N N . TRP A 1 176 ? 78.960 95.540 84.033 1.00 78.09 176 TRP A N 1
ATOM 1355 C CA . TRP A 1 176 ? 78.994 96.992 83.909 1.00 78.09 176 TRP A CA 1
ATOM 1356 C C . TRP A 1 176 ? 78.600 97.447 82.512 1.00 78.09 176 TRP A C 1
ATOM 1357 O O . TRP A 1 176 ? 77.944 98.484 82.363 1.00 78.09 176 TRP A O 1
ATOM 1368 N N . LEU A 1 177 ? 78.990 96.698 81.479 1.00 78.10 177 LEU A N 1
ATOM 1369 C CA . LEU A 1 177 ? 78.604 97.082 80.124 1.00 78.10 177 LEU A CA 1
ATOM 1370 C C . LEU A 1 177 ? 77.136 96.777 79.852 1.00 78.10 177 LEU A C 1
ATOM 1371 O O . LEU A 1 177 ? 76.468 97.519 79.124 1.00 78.10 177 LEU A O 1
ATOM 1376 N N . GLU A 1 178 ? 76.616 95.694 80.427 1.00 88.13 178 GLU A N 1
ATOM 1377 C CA . GLU A 1 178 ? 75.241 95.274 80.199 1.00 88.13 178 GLU A CA 1
ATOM 1378 C C . GLU A 1 178 ? 74.271 95.850 81.223 1.00 88.13 178 GLU A C 1
ATOM 1379 O O . GLU A 1 178 ? 73.108 95.433 81.262 1.00 88.13 178 GLU A O 1
ATOM 1385 N N . GLN A 1 179 ? 74.717 96.785 82.048 1.00 98.95 179 GLN A N 1
ATOM 1386 C CA . GLN A 1 179 ? 73.847 97.363 83.065 1.00 98.95 179 GLN A CA 1
ATOM 1387 C C . GLN A 1 179 ? 72.784 98.228 82.402 1.00 98.95 179 GLN A C 1
ATOM 1388 O O . GLN A 1 179 ? 73.128 99.164 81.670 1.00 98.95 179 GLN A O 1
ATOM 1394 N N . PRO A 1 180 ? 71.501 97.963 82.624 1.00 101.67 180 PRO A N 1
ATOM 1395 C CA . PRO A 1 180 ? 70.457 98.772 81.992 1.00 101.67 180 PRO A CA 1
ATOM 1396 C C . PRO A 1 180 ? 70.186 100.055 82.759 1.00 101.67 180 PRO A C 1
ATOM 1397 O O . PRO A 1 180 ? 70.326 100.122 83.982 1.00 101.67 180 PRO A O 1
ATOM 1401 N N . PHE A 1 181 ? 69.780 101.080 82.008 1.00 99.70 181 PHE A N 1
ATOM 1402 C CA . PHE A 1 181 ? 69.426 102.391 82.540 1.00 99.70 181 PHE A CA 1
ATOM 1403 C C . PHE A 1 181 ? 70.543 102.946 83.417 1.00 99.70 181 PHE A C 1
ATOM 1404 O O . PHE A 1 181 ? 70.397 103.005 84.645 1.00 99.70 181 PHE A O 1
ATOM 1412 N N . PRO A 1 182 ? 71.673 103.346 82.829 1.00 102.32 182 PRO A N 1
ATOM 1413 C CA . PRO A 1 182 ? 72.784 103.859 83.649 1.00 102.32 182 PRO A CA 1
ATOM 1414 C C . PRO A 1 182 ? 72.429 105.093 84.458 1.00 102.32 182 PRO A C 1
ATOM 1415 O O . PRO A 1 182 ? 72.991 105.292 85.541 1.00 102.32 182 PRO A O 1
ATOM 1419 N N . GLY A 1 183 ? 71.518 105.933 83.967 1.00 104.20 183 GLY A N 1
ATOM 1420 C CA . GLY A 1 183 ? 71.169 107.144 84.689 1.00 104.20 183 GLY A CA 1
ATOM 1421 C C . GLY A 1 183 ? 70.459 106.899 86.003 1.00 104.20 183 GLY A C 1
ATOM 1422 O O . GLY A 1 183 ? 70.410 107.800 86.846 1.00 104.20 183 GLY A O 1
ATOM 1423 N N . ALA A 1 184 ? 69.906 105.701 86.196 1.00 106.17 184 ALA A N 1
ATOM 1424 C CA . ALA A 1 184 ? 69.164 105.412 87.416 1.00 106.17 184 ALA A CA 1
ATOM 1425 C C . ALA A 1 184 ? 70.075 105.218 88.622 1.00 106.17 184 ALA A C 1
ATOM 1426 O O . ALA A 1 184 ? 69.756 105.702 89.713 1.00 106.17 184 ALA A O 1
ATOM 1428 N N . VAL A 1 185 ? 71.193 104.522 88.455 1.00 102.00 185 VAL A N 1
ATOM 1429 C CA . VAL A 1 185 ? 72.069 104.235 89.598 1.00 102.00 185 VAL A CA 1
ATOM 1430 C C . VAL A 1 185 ? 72.699 105.534 90.096 1.00 102.00 185 VAL A C 1
ATOM 1431 O O . VAL A 1 185 ? 73.222 106.321 89.288 1.00 102.00 185 VAL A O 1
ATOM 1435 N N . PRO A 1 186 ? 72.636 105.822 91.395 1.00 104.12 186 PRO A N 1
ATOM 1436 C CA . PRO A 1 186 ? 73.202 107.076 91.904 1.00 104.12 186 PRO A CA 1
ATOM 1437 C C . PRO A 1 186 ? 74.720 107.026 91.977 1.00 104.12 186 PRO A C 1
ATOM 1438 O O . PRO A 1 186 ? 75.315 106.000 92.316 1.00 104.12 186 PRO A O 1
ATOM 1442 N N . SER A 1 187 ? 75.345 108.153 91.654 1.00 92.10 187 SER A N 1
ATOM 1443 C CA . SER A 1 187 ? 76.795 108.284 91.713 1.00 92.10 187 SER A CA 1
ATOM 1444 C C . SER A 1 187 ? 77.266 109.398 92.630 1.00 92.10 187 SER A C 1
ATOM 1445 O O . SER A 1 187 ? 78.208 109.196 93.398 1.00 92.10 187 SER A O 1
ATOM 1448 N N . LEU A 1 188 ? 76.633 110.572 92.571 1.00 93.09 188 LEU A N 1
ATOM 1449 C CA . LEU A 1 188 ? 77.145 111.722 93.309 1.00 93.09 188 LEU A CA 1
ATOM 1450 C C . LEU A 1 188 ? 77.027 111.523 94.816 1.00 93.09 188 LEU A C 1
ATOM 1451 O O . LEU A 1 188 ? 77.950 111.867 95.563 1.00 93.09 188 LEU A O 1
ATOM 1456 N N . ARG A 1 189 ? 75.901 110.975 95.284 1.00 92.84 189 ARG A N 1
ATOM 1457 C CA . ARG A 1 189 ? 75.723 110.810 96.727 1.00 92.84 189 ARG A CA 1
ATOM 1458 C C . ARG A 1 189 ? 76.720 109.824 97.327 1.00 92.84 189 ARG A C 1
ATOM 1459 O O . ARG A 1 189 ? 77.364 110.171 98.332 1.00 92.84 189 ARG A O 1
ATOM 1467 N N . PRO A 1 190 ? 76.898 108.606 96.800 1.00 91.17 190 PRO A N 1
ATOM 1468 C CA . PRO A 1 190 ? 77.957 107.743 97.348 1.00 91.17 190 PRO A CA 1
ATOM 1469 C C . PRO A 1 190 ? 79.345 108.323 97.168 1.00 91.17 190 PRO A C 1
ATOM 1470 O O . PRO A 1 190 ? 80.217 108.113 98.021 1.00 91.17 190 PRO A O 1
ATOM 1474 N N . LEU A 1 191 ? 79.576 109.052 96.075 1.00 97.49 191 LEU A N 1
ATOM 1475 C CA . LEU A 1 191 ? 80.885 109.657 95.861 1.00 97.49 191 LEU A CA 1
ATOM 1476 C C . LEU A 1 191 ? 81.195 110.670 96.952 1.00 97.49 191 LEU A C 1
ATOM 1477 O O . LEU A 1 191 ? 82.325 110.734 97.445 1.00 97.49 191 LEU A O 1
ATOM 1482 N N . LEU A 1 192 ? 80.204 111.472 97.342 1.00 104.85 192 LEU A N 1
ATOM 1483 C CA . LEU A 1 192 ? 80.402 112.396 98.453 1.00 104.85 192 LEU A CA 1
ATOM 1484 C C . LEU A 1 192 ? 80.515 111.651 99.777 1.00 104.85 192 LEU A C 1
ATOM 1485 O O . LEU A 1 192 ? 81.296 112.043 100.651 1.00 104.85 192 LEU A O 1
ATOM 1490 N N . ARG A 1 193 ? 79.741 110.575 99.945 1.00 105.08 193 ARG A N 1
ATOM 1491 C CA . ARG A 1 193 ? 79.797 109.796 101.176 1.00 105.08 193 ARG A CA 1
ATOM 1492 C C . ARG A 1 193 ? 81.139 109.105 101.368 1.00 105.08 193 ARG A C 1
ATOM 1493 O O . ARG A 1 193 ? 81.485 108.754 102.500 1.00 105.08 193 ARG A O 1
ATOM 1501 N N . ARG A 1 194 ? 81.887 108.879 100.291 1.00 105.82 194 ARG A N 1
ATOM 1502 C CA . ARG A 1 194 ? 83.201 108.262 100.418 1.00 105.82 194 ARG A CA 1
ATOM 1503 C C . ARG A 1 194 ? 84.345 109.263 100.287 1.00 105.82 194 ARG A C 1
ATOM 1504 O O . ARG A 1 194 ? 85.445 109.003 100.789 1.00 105.82 194 ARG A O 1
ATOM 1512 N N . ALA A 1 195 ? 84.115 110.409 99.653 1.00 109.38 195 ALA A N 1
ATOM 1513 C CA . ALA A 1 195 ? 85.169 111.382 99.404 1.00 109.38 195 ALA A CA 1
ATOM 1514 C C . ALA A 1 195 ? 85.279 112.448 100.487 1.00 109.38 195 ALA A C 1
ATOM 1515 O O . ALA A 1 195 ? 86.145 113.323 100.383 1.00 109.38 195 ALA A O 1
ATOM 1517 N N . TRP A 1 196 ? 84.428 112.405 101.512 1.00 107.05 196 TRP A N 1
ATOM 1518 C CA . TRP A 1 196 ? 84.524 113.395 102.582 1.00 107.05 196 TRP A CA 1
ATOM 1519 C C . TRP A 1 196 ? 85.856 113.368 103.332 1.00 107.05 196 TRP A C 1
ATOM 1520 O O . TRP A 1 196 ? 86.369 114.458 103.638 1.00 107.05 196 TRP A O 1
ATOM 1531 N N . PRO A 1 197 ? 86.467 112.221 103.660 1.00 106.51 197 PRO A N 1
ATOM 1532 C CA . PRO A 1 197 ? 87.722 112.267 104.416 1.00 106.51 197 PRO A CA 1
ATOM 1533 C C . PRO A 1 197 ? 88.976 112.408 103.569 1.00 106.51 197 PRO A C 1
ATOM 1534 O O . PRO A 1 197 ? 90.065 112.549 104.142 1.00 106.51 197 PRO A O 1
ATOM 1538 N N . ALA A 1 198 ? 88.860 112.383 102.243 1.00 111.72 198 ALA A N 1
ATOM 1539 C CA . ALA A 1 198 ? 90.054 112.418 101.402 1.00 111.72 198 ALA A CA 1
ATOM 1540 C C . ALA A 1 198 ? 90.906 113.669 101.604 1.00 111.72 198 ALA A C 1
ATOM 1541 O O . ALA A 1 198 ? 92.131 113.520 101.756 1.00 111.72 198 ALA A O 1
ATOM 1543 N N . PRO A 1 199 ? 90.364 114.896 101.607 1.00 109.23 199 PRO A N 1
ATOM 1544 C CA . PRO A 1 199 ? 91.237 116.053 101.878 1.00 109.23 199 PRO A CA 1
ATOM 1545 C C . PRO A 1 199 ? 91.872 116.016 103.258 1.00 109.23 199 PRO A C 1
ATOM 1546 O O . PRO A 1 199 ? 93.062 116.331 103.400 1.00 109.23 199 PRO A O 1
ATOM 1550 N N . LEU A 1 200 ? 91.109 115.630 104.283 1.00 108.46 200 LEU A N 1
ATOM 1551 C CA . LEU A 1 200 ? 91.672 115.531 105.625 1.00 108.46 200 LEU A CA 1
ATOM 1552 C C . LEU A 1 200 ? 92.747 114.456 105.688 1.00 108.46 200 LEU A C 1
ATOM 1553 O O . LEU A 1 200 ? 93.799 114.654 106.309 1.00 108.46 200 LEU A O 1
ATOM 1558 N N . PHE A 1 201 ? 92.500 113.314 105.044 1.00 109.37 201 PHE A N 1
ATOM 1559 C CA . PHE A 1 201 ? 93.490 112.244 105.011 1.00 109.37 201 PHE A CA 1
ATOM 1560 C C . PHE A 1 201 ? 94.769 112.709 104.326 1.00 109.37 201 PHE A C 1
ATOM 1561 O O . PHE A 1 201 ? 95.877 112.429 104.795 1.00 109.37 201 PHE A O 1
ATOM 1569 N N . GLY A 1 202 ? 94.634 113.436 103.220 1.00 111.76 202 GLY A N 1
ATOM 1570 C CA . GLY A 1 202 ? 95.790 113.966 102.523 1.00 111.76 202 GLY A CA 1
ATOM 1571 C C . GLY A 1 202 ? 96.581 114.956 103.354 1.00 111.76 202 GLY A C 1
ATOM 1572 O O . GLY A 1 202 ? 97.815 114.917 103.374 1.00 111.76 202 GLY A O 1
ATOM 1573 N N . LEU A 1 203 ? 95.876 115.853 104.044 1.00 111.26 203 LEU A N 1
ATOM 1574 C CA . LEU A 1 203 ? 96.555 116.812 104.910 1.00 111.26 203 LEU A CA 1
ATOM 1575 C C . LEU A 1 203 ? 97.301 116.098 106.030 1.00 111.26 203 LEU A C 1
ATOM 1576 O O . LEU A 1 203 ? 98.444 116.447 106.354 1.00 111.26 203 LEU A O 1
ATOM 1581 N N . LEU A 1 204 ? 96.671 115.083 106.628 1.00 109.13 204 LEU A N 1
ATOM 1582 C CA . LEU A 1 204 ? 97.335 114.298 107.662 1.00 109.13 204 LEU A CA 1
ATOM 1583 C C . LEU A 1 204 ? 98.571 113.597 107.113 1.00 109.13 204 LEU A C 1
ATOM 1584 O O . LEU A 1 204 ? 99.599 113.500 107.790 1.00 109.13 204 LEU A O 1
ATOM 1589 N N . PHE A 1 205 ? 98.480 113.093 105.880 1.00 109.66 205 PHE A N 1
ATOM 1590 C CA . PHE A 1 205 ? 99.628 112.437 105.262 1.00 109.66 205 PHE A CA 1
ATOM 1591 C C . PHE A 1 205 ? 100.783 113.413 105.076 1.00 109.66 205 PHE A C 1
ATOM 1592 O O . PHE A 1 205 ? 101.927 113.113 105.435 1.00 109.66 205 PHE A O 1
ATOM 1600 N N . LEU A 1 206 ? 100.497 114.592 104.516 1.00 116.05 206 LEU A N 1
ATOM 1601 C CA . LEU A 1 206 ? 101.554 115.578 104.305 1.00 116.05 206 LEU A CA 1
ATOM 1602 C C . LEU A 1 206 ? 102.161 116.041 105.623 1.00 116.05 206 LEU A C 1
ATOM 1603 O O . LEU A 1 206 ? 103.366 116.308 105.695 1.00 116.05 206 LEU A O 1
ATOM 1608 N N . LEU A 1 207 ? 101.347 116.146 106.676 1.00 122.73 207 LEU A N 1
ATOM 1609 C CA . LEU A 1 207 ? 101.870 116.552 107.977 1.00 122.73 207 LEU A CA 1
ATOM 1610 C C . LEU A 1 207 ? 102.965 115.601 108.451 1.00 122.73 207 LEU A C 1
ATOM 1611 O O . LEU A 1 207 ? 104.098 116.015 108.727 1.00 122.73 207 LEU A O 1
ATOM 1616 N N . SER A 1 208 ? 102.640 114.310 108.534 1.00 118.14 208 SER A N 1
ATOM 1617 C CA . SER A 1 208 ? 103.613 113.334 109.009 1.00 118.14 208 SER A CA 1
ATOM 1618 C C . SER A 1 208 ? 104.762 113.174 108.023 1.00 118.14 208 SER A C 1
ATOM 1619 O O . SER A 1 208 ? 105.882 112.826 108.416 1.00 118.14 208 SER A O 1
ATOM 1622 N N . SER A 1 209 ? 104.506 113.420 106.735 1.00 115.51 209 SER A N 1
ATOM 1623 C CA . SER A 1 209 ? 105.572 113.325 105.745 1.00 115.51 209 SER A CA 1
ATOM 1624 C C . SER A 1 209 ? 106.611 114.418 105.946 1.00 115.51 209 SER A C 1
ATOM 1625 O O . SER A 1 209 ? 107.818 114.157 105.900 1.00 115.51 209 SER A O 1
ATOM 1628 N N . HIS A 1 210 ? 106.159 115.651 106.168 1.00 116.35 210 HIS A N 1
ATOM 1629 C CA . HIS A 1 210 ? 107.073 116.777 106.330 1.00 116.35 210 HIS A CA 1
ATOM 1630 C C . HIS A 1 210 ? 107.760 116.749 107.693 1.00 116.35 210 HIS A C 1
ATOM 1631 O O . HIS A 1 210 ? 108.962 117.015 107.792 1.00 116.35 210 HIS A O 1
ATOM 1638 N N . LEU A 1 211 ? 107.010 116.431 108.751 1.00 113.70 211 LEU A N 1
ATOM 1639 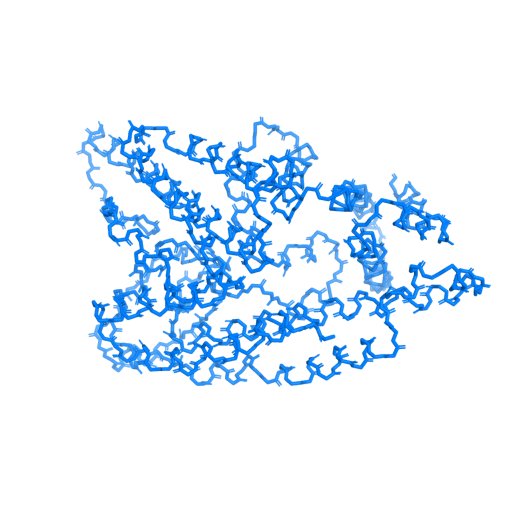C CA . LEU A 1 211 ? 107.589 116.465 110.091 1.00 113.70 211 LEU A CA 1
ATOM 1640 C C . LEU A 1 211 ? 108.649 115.386 110.280 1.00 113.70 211 LEU A C 1
ATOM 1641 O O . LEU A 1 211 ? 109.730 115.654 110.817 1.00 113.70 211 LEU A O 1
ATOM 1646 N N . PHE A 1 212 ? 108.364 114.161 109.842 1.00 113.37 212 PHE A N 1
ATOM 1647 C CA . PHE A 1 212 ? 109.252 113.020 110.061 1.00 113.37 212 PHE A CA 1
ATOM 1648 C C . PHE A 1 212 ? 109.533 112.339 108.729 1.00 113.37 212 PHE A C 1
ATOM 1649 O O . PHE A 1 212 ? 108.831 111.397 108.339 1.00 113.37 212 PHE A O 1
ATOM 1657 N N . PRO A 1 213 ? 110.551 112.792 108.002 1.00 114.12 213 PRO A N 1
ATOM 1658 C CA . PRO A 1 213 ? 110.879 112.161 106.720 1.00 114.12 213 PRO A CA 1
ATOM 1659 C C . PRO A 1 213 ? 111.375 110.735 106.902 1.00 114.12 213 PRO A C 1
ATOM 1660 O O . PRO A 1 213 ? 111.935 110.370 107.938 1.00 114.12 213 PRO A O 1
ATOM 1664 N N . LEU A 1 214 ? 111.154 109.924 105.865 1.00 115.87 214 LEU A N 1
ATOM 1665 C CA . LEU A 1 214 ? 111.552 108.522 105.900 1.00 115.87 214 LEU A CA 1
ATOM 1666 C C . LEU A 1 214 ? 113.058 108.353 105.734 1.00 115.87 214 LEU A C 1
ATOM 1667 O O . LEU A 1 214 ? 113.638 107.412 106.285 1.00 115.87 214 LEU A O 1
ATOM 1672 N N . GLU A 1 215 ? 113.711 109.263 105.008 1.00 118.80 215 GLU A N 1
ATOM 1673 C CA . GLU A 1 215 ? 115.130 109.122 104.702 1.00 118.80 215 GLU A CA 1
ATOM 1674 C C . GLU A 1 215 ? 116.028 109.302 105.918 1.00 118.80 215 GLU A C 1
ATOM 1675 O O . GLU A 1 215 ? 117.235 109.059 105.810 1.00 118.80 215 GLU A O 1
ATOM 1681 N N . ALA A 1 216 ? 115.481 109.729 107.058 1.00 122.90 216 ALA A N 1
ATOM 1682 C CA . ALA A 1 216 ? 116.309 109.969 108.235 1.00 122.90 216 ALA A CA 1
ATOM 1683 C C . ALA A 1 216 ? 117.005 108.696 108.699 1.00 122.90 216 ALA A C 1
ATOM 1684 O O . ALA A 1 216 ? 118.182 108.728 109.078 1.00 122.90 216 ALA A O 1
ATOM 1686 N N . VAL A 1 217 ? 116.295 107.565 108.683 1.00 130.06 217 VAL A N 1
ATOM 1687 C CA . VAL A 1 217 ? 116.894 106.310 109.122 1.00 130.06 217 VAL A CA 1
ATOM 1688 C C . VAL A 1 217 ? 118.022 105.863 108.201 1.00 130.06 217 VAL A C 1
ATOM 1689 O O . VAL A 1 217 ? 118.890 105.091 108.625 1.00 130.06 217 VAL A O 1
ATOM 1693 N N . ARG A 1 218 ? 118.031 106.313 106.944 1.00 128.83 218 ARG A N 1
ATOM 1694 C CA . ARG A 1 218 ? 119.192 106.075 106.094 1.00 128.83 218 ARG A CA 1
ATOM 1695 C C . ARG A 1 218 ? 120.423 106.794 106.628 1.00 128.83 218 ARG A C 1
ATOM 1696 O O . ARG A 1 218 ? 121.542 106.282 106.510 1.00 128.83 218 ARG A O 1
ATOM 1704 N N . GLU A 1 219 ? 120.236 107.971 107.218 1.00 129.61 219 GLU A N 1
ATOM 1705 C CA . GLU A 1 219 ? 121.327 108.737 107.799 1.00 129.61 219 GLU A CA 1
ATOM 1706 C C . GLU A 1 219 ? 121.771 108.102 109.110 1.00 129.61 219 GLU A C 1
ATOM 1707 O O . GLU A 1 219 ? 120.943 107.734 109.948 1.00 129.61 219 GLU A O 1
ATOM 1713 N N . ASP A 1 220 ? 123.088 107.971 109.276 1.00 128.40 220 ASP A N 1
ATOM 1714 C CA . ASP A 1 220 ? 123.628 107.327 110.468 1.00 128.40 220 ASP A CA 1
ATOM 1715 C C . ASP A 1 220 ? 123.395 108.158 111.723 1.00 128.40 220 ASP A C 1
ATOM 1716 O O . ASP A 1 220 ? 123.207 107.595 112.808 1.00 128.40 220 ASP A O 1
ATOM 1721 N N . ALA A 1 221 ? 123.406 109.488 111.600 1.00 130.33 221 ALA A N 1
ATOM 1722 C CA . ALA A 1 221 ? 123.285 110.349 112.772 1.00 130.33 221 ALA A CA 1
ATOM 1723 C C . ALA A 1 221 ? 121.940 110.202 113.470 1.00 130.33 221 ALA A C 1
ATOM 1724 O O . ALA A 1 221 ? 121.823 110.563 114.647 1.00 130.33 221 ALA A O 1
ATOM 1726 N N . PHE A 1 222 ? 120.922 109.690 112.775 1.00 127.72 222 PHE A N 1
ATOM 1727 C CA . PHE A 1 222 ? 119.642 109.431 113.424 1.00 127.72 222 PHE A CA 1
ATOM 1728 C C . PHE A 1 222 ? 119.768 108.386 114.523 1.00 127.72 222 PHE A C 1
ATOM 1729 O O . PHE A 1 222 ? 119.054 108.456 115.531 1.00 127.72 222 PHE A O 1
ATOM 1737 N N . TYR A 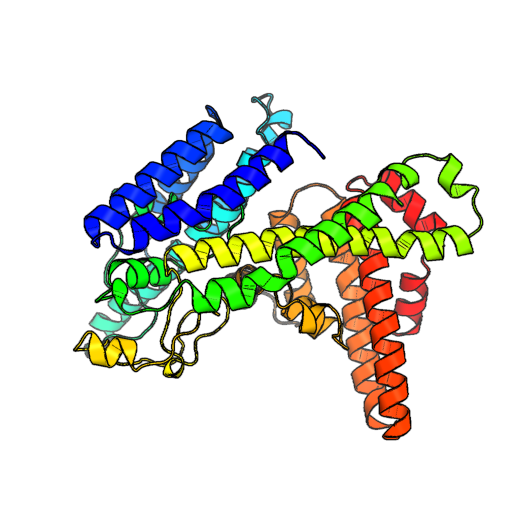1 223 ? 120.666 107.419 114.353 1.00 129.08 223 TYR A N 1
ATOM 1738 C CA . TYR A 1 223 ? 120.799 106.329 115.308 1.00 129.08 223 TYR A CA 1
ATOM 1739 C C . TYR A 1 223 ? 121.477 106.755 116.603 1.00 129.08 223 TYR A C 1
ATOM 1740 O O . TYR A 1 223 ? 121.374 106.035 117.601 1.00 129.08 223 TYR A O 1
ATOM 1749 N N . ALA A 1 224 ? 122.160 107.901 116.612 1.00 127.99 224 ALA A N 1
ATOM 1750 C CA . ALA A 1 224 ? 122.747 108.418 117.841 1.00 127.99 224 ALA A CA 1
ATOM 1751 C C . ALA A 1 224 ? 121.698 108.904 118.830 1.00 127.99 224 ALA A C 1
ATOM 1752 O O . ALA A 1 224 ? 122.024 109.095 120.007 1.00 127.99 224 ALA A O 1
ATOM 1754 N N . ARG A 1 225 ? 120.463 109.111 118.386 1.00 128.80 225 ARG A N 1
ATOM 1755 C CA . ARG A 1 225 ? 119.403 109.503 119.298 1.00 128.80 225 ARG A CA 1
ATOM 1756 C C . ARG A 1 225 ? 119.070 108.344 120.236 1.00 128.80 225 ARG A C 1
ATOM 1757 O O . ARG A 1 225 ? 119.287 107.180 119.884 1.00 128.80 225 ARG A O 1
ATOM 1765 N N . PRO A 1 226 ? 118.556 108.625 121.433 1.00 129.06 226 PRO A N 1
ATOM 1766 C CA . PRO A 1 226 ? 118.259 107.542 122.376 1.00 129.06 226 PRO A CA 1
ATOM 1767 C C . PRO A 1 226 ? 117.163 106.626 121.853 1.00 129.06 226 PRO A C 1
ATOM 1768 O O . PRO A 1 226 ? 116.382 106.992 120.973 1.00 129.06 226 PRO A O 1
ATOM 1772 N N . LEU A 1 227 ? 117.128 105.413 122.401 1.00 127.50 227 LEU A N 1
ATOM 1773 C CA . LEU A 1 227 ? 116.103 104.443 122.024 1.00 127.50 227 LEU A CA 1
ATOM 1774 C C . LEU A 1 227 ? 114.679 104.974 122.145 1.00 127.50 227 LEU A C 1
ATOM 1775 O O . LEU A 1 227 ? 113.865 104.671 121.255 1.00 127.50 227 LEU A O 1
ATOM 1780 N N . PRO A 1 228 ? 114.296 105.722 123.191 1.00 127.56 228 PRO A N 1
ATOM 1781 C CA . PRO A 1 228 ? 112.946 106.310 123.184 1.00 127.56 228 PRO A CA 1
ATOM 1782 C C . PRO A 1 228 ? 112.682 107.193 121.978 1.00 127.56 228 PRO A C 1
ATOM 1783 O O . PRO A 1 228 ? 111.560 107.202 121.458 1.00 127.56 228 PRO A O 1
ATOM 1787 N N . ALA A 1 229 ? 113.688 107.938 121.513 1.00 126.53 229 ALA A N 1
ATOM 1788 C CA . ALA A 1 229 ? 113.494 108.766 120.327 1.00 126.53 229 ALA A CA 1
ATOM 1789 C C . ALA A 1 229 ? 113.142 107.911 119.118 1.00 126.53 229 ALA A C 1
ATOM 1790 O O . ALA A 1 229 ? 112.240 108.256 118.345 1.00 126.53 229 ALA A O 1
ATOM 1792 N N . ARG A 1 230 ? 113.832 106.782 118.946 1.00 131.17 230 ARG A N 1
ATOM 1793 C CA . ARG A 1 230 ? 113.487 105.858 117.871 1.00 131.17 230 ARG A CA 1
ATOM 1794 C C . ARG A 1 230 ? 112.098 105.262 118.064 1.00 131.17 230 ARG A C 1
ATOM 1795 O O . ARG A 1 230 ? 111.367 105.069 117.085 1.00 131.17 230 ARG A O 1
ATOM 1803 N N . LEU A 1 231 ? 111.718 104.963 119.308 1.00 129.80 231 LEU A N 1
ATOM 1804 C CA . LEU A 1 231 ? 110.401 104.384 119.554 1.00 129.80 231 LEU A CA 1
ATOM 1805 C C . LEU A 1 231 ? 109.286 105.365 119.211 1.00 129.80 231 LEU A C 1
ATOM 1806 O O . LEU A 1 231 ? 108.219 104.959 118.739 1.00 129.80 231 LEU A O 1
ATOM 1811 N N . PHE A 1 232 ? 109.499 106.657 119.463 1.00 130.51 232 PHE A N 1
ATOM 1812 C CA . PHE A 1 232 ? 108.503 107.640 119.045 1.00 130.51 232 PHE A CA 1
ATOM 1813 C C . PHE A 1 232 ? 108.567 107.937 117.550 1.00 130.51 232 PHE A C 1
ATOM 1814 O O . PHE A 1 232 ? 107.537 108.260 116.948 1.00 130.51 232 PHE A O 1
ATOM 1822 N N . TYR A 1 233 ? 109.749 107.844 116.934 1.00 124.25 233 TYR A N 1
ATOM 1823 C CA . TYR A 1 233 ? 109.870 108.115 115.504 1.00 124.25 233 TYR A CA 1
ATOM 1824 C C . TYR A 1 233 ? 109.340 106.978 114.640 1.00 124.25 233 TYR A C 1
ATOM 1825 O O . TYR A 1 233 ? 108.968 107.216 113.486 1.00 124.25 233 TYR A O 1
ATOM 1834 N N . MET A 1 234 ? 109.310 105.753 115.156 1.00 124.53 234 MET A N 1
ATOM 1835 C CA . MET A 1 234 ? 108.898 104.611 114.349 1.00 124.53 234 MET A CA 1
ATOM 1836 C C . MET A 1 234 ? 107.399 104.570 114.071 1.00 124.53 234 MET A C 1
ATOM 1837 O O . MET A 1 234 ? 106.970 103.798 113.208 1.00 124.53 234 MET A O 1
ATOM 1842 N N . ILE A 1 235 ? 106.599 105.369 114.769 1.00 118.23 235 ILE A N 1
ATOM 1843 C CA . ILE A 1 235 ? 105.153 105.413 114.551 1.00 118.23 235 ILE A CA 1
ATOM 1844 C C . ILE A 1 235 ? 104.798 106.243 113.317 1.00 118.23 235 ILE A C 1
ATOM 1845 O O . ILE A 1 235 ? 104.079 105.743 112.435 1.00 118.23 235 ILE A O 1
ATOM 1850 N N . PRO A 1 236 ? 105.252 107.499 113.197 1.00 114.84 236 PRO A N 1
ATOM 1851 C CA . PRO A 1 236 ? 104.793 108.321 112.066 1.00 114.84 236 PRO A CA 1
ATOM 1852 C C . PRO A 1 236 ? 105.184 107.780 110.704 1.00 114.84 236 PRO A C 1
ATOM 1853 O O . PRO A 1 236 ? 104.545 108.149 109.716 1.00 114.84 236 PRO A O 1
ATOM 1857 N N . VAL A 1 237 ? 106.190 106.910 110.612 1.00 119.08 237 VAL A N 1
ATOM 1858 C CA . VAL A 1 237 ? 106.550 106.339 109.315 1.00 119.08 237 VAL A CA 1
ATOM 1859 C C . VAL A 1 237 ? 105.388 105.527 108.753 1.00 119.08 237 VAL A C 1
ATOM 1860 O O . VAL A 1 237 ? 104.909 105.777 107.639 1.00 119.08 237 VAL A O 1
ATOM 1864 N N . PHE A 1 238 ? 104.893 104.561 109.530 1.00 116.69 238 PHE A N 1
ATOM 1865 C CA . PHE A 1 238 ? 103.732 103.805 109.076 1.00 116.69 238 PHE A CA 1
ATOM 1866 C C . PHE A 1 238 ? 102.463 104.635 109.127 1.00 116.69 238 PHE A C 1
ATOM 1867 O O . PHE A 1 238 ? 101.528 104.362 108.369 1.00 116.69 238 PHE A O 1
ATOM 1875 N N . PHE A 1 239 ? 102.406 105.654 109.986 1.00 116.81 239 PHE A N 1
ATOM 1876 C CA . PHE A 1 239 ? 101.271 106.567 109.918 1.00 116.81 239 PHE A CA 1
ATOM 1877 C C . PHE A 1 239 ? 101.173 107.195 108.532 1.00 116.81 239 PHE A C 1
ATOM 1878 O O . PHE A 1 239 ? 100.111 107.173 107.900 1.00 116.81 239 PHE A O 1
ATOM 1886 N N . ALA A 1 240 ? 102.289 107.728 108.032 1.00 114.12 240 ALA A N 1
ATOM 1887 C CA . ALA A 1 240 ? 102.315 108.325 106.702 1.00 114.12 240 ALA A CA 1
ATOM 1888 C C . ALA A 1 240 ? 102.072 107.285 105.617 1.00 114.12 240 ALA A C 1
ATOM 1889 O O . ALA A 1 240 ? 101.369 107.557 104.640 1.00 114.12 240 ALA A O 1
ATOM 1891 N N . PHE A 1 241 ? 102.659 106.094 105.763 1.00 112.37 241 PHE A N 1
ATOM 1892 C CA . PHE A 1 241 ? 102.463 105.040 104.770 1.00 112.37 241 PHE A CA 1
ATOM 1893 C C . PHE A 1 241 ? 100.985 104.688 104.633 1.00 112.37 241 PHE A C 1
ATOM 1894 O O . PHE A 1 241 ? 100.419 104.701 103.528 1.00 112.37 241 PHE A O 1
ATOM 1902 N N . ARG A 1 242 ? 100.343 104.384 105.765 1.00 115.24 242 ARG A N 1
ATOM 1903 C CA . ARG A 1 242 ? 98.928 104.049 105.774 1.00 115.24 242 ARG A CA 1
ATOM 1904 C C . ARG A 1 242 ? 98.089 105.206 105.266 1.00 115.24 242 ARG A C 1
ATOM 1905 O O . ARG A 1 242 ? 97.140 104.996 104.509 1.00 115.24 242 ARG A O 1
ATOM 1913 N N . MET A 1 243 ? 98.425 106.433 105.670 1.00 107.69 243 MET A N 1
ATOM 1914 C CA . MET A 1 243 ? 97.639 107.592 105.268 1.00 107.69 243 MET A CA 1
ATOM 1915 C C . MET A 1 243 ? 97.713 107.811 103.762 1.00 107.69 243 MET A C 1
ATOM 1916 O O . MET A 1 243 ? 96.700 108.110 103.119 1.00 107.69 243 MET A O 1
ATOM 1921 N N . ARG A 1 244 ? 98.905 107.660 103.181 1.00 106.70 244 ARG A N 1
ATOM 1922 C CA . ARG A 1 244 ? 99.065 107.842 101.742 1.00 106.70 244 ARG A CA 1
ATOM 1923 C C . ARG A 1 244 ? 98.318 106.767 100.965 1.00 106.70 244 ARG A C 1
ATOM 1924 O O . ARG A 1 244 ? 97.624 107.063 99.982 1.00 106.70 244 ARG A O 1
ATOM 1932 N N . PHE A 1 245 ? 98.455 105.506 101.382 1.00 103.49 245 PHE A N 1
ATOM 1933 C CA . PHE A 1 245 ? 97.684 104.462 100.715 1.00 103.49 245 PHE A CA 1
ATOM 1934 C C . PHE A 1 245 ? 96.191 104.692 100.873 1.00 103.49 245 PHE A C 1
ATOM 1935 O O . PHE A 1 245 ? 95.419 104.437 99.942 1.00 103.49 245 PHE A O 1
ATOM 1943 N N . TYR A 1 246 ? 95.768 105.201 102.026 1.00 108.02 246 TYR A N 1
ATOM 1944 C CA . TYR A 1 246 ? 94.356 105.484 102.233 1.00 108.02 246 TYR A CA 1
ATOM 1945 C C . TYR A 1 246 ? 93.875 106.554 101.267 1.00 108.02 246 TYR A C 1
ATOM 1946 O O . TYR A 1 246 ? 92.809 106.423 100.658 1.00 108.02 246 TYR A O 1
ATOM 1955 N N . VAL A 1 247 ? 94.661 107.619 101.106 1.00 108.10 247 VAL A N 1
ATOM 1956 C CA . VAL A 1 247 ? 94.281 108.691 100.190 1.00 108.10 247 VAL A CA 1
ATOM 1957 C C . VAL A 1 247 ? 94.175 108.156 98.769 1.00 108.10 247 VAL A C 1
ATOM 1958 O O . VAL A 1 247 ? 93.180 108.387 98.069 1.00 108.10 247 VAL A O 1
ATOM 1962 N N . ALA A 1 248 ? 95.193 107.408 98.334 1.00 97.97 248 ALA A N 1
ATOM 1963 C CA . ALA A 1 248 ? 95.202 106.902 96.966 1.00 97.97 248 ALA A CA 1
ATOM 1964 C C . ALA A 1 248 ? 94.024 105.970 96.713 1.00 97.97 248 ALA A C 1
ATOM 1965 O O . ALA A 1 248 ? 93.354 106.069 95.679 1.00 97.97 248 ALA A O 1
ATOM 1967 N N . TRP A 1 249 ? 93.740 105.075 97.658 1.00 86.79 249 TRP A N 1
ATOM 1968 C CA . TRP A 1 249 ? 92.700 104.077 97.444 1.00 86.79 249 TRP A CA 1
ATOM 1969 C C . TRP A 1 249 ? 91.308 104.685 97.555 1.00 86.79 249 TRP A C 1
ATOM 1970 O O . TRP A 1 249 ? 90.397 104.289 96.821 1.00 86.79 249 TRP A O 1
ATOM 1981 N N . ILE A 1 250 ? 91.122 105.654 98.455 1.00 94.86 250 ILE A N 1
ATOM 1982 C CA . ILE A 1 250 ? 89.850 106.367 98.518 1.00 94.86 250 ILE A CA 1
ATOM 1983 C C . ILE A 1 250 ? 89.605 107.121 97.219 1.00 94.86 250 ILE A C 1
ATOM 1984 O O . ILE A 1 250 ? 88.495 107.103 96.672 1.00 94.86 250 ILE A O 1
ATOM 1989 N N . ALA A 1 251 ? 90.638 107.791 96.700 1.00 89.10 251 ALA A N 1
ATOM 1990 C CA . ALA A 1 251 ? 90.493 108.478 95.422 1.00 89.10 251 ALA A CA 1
ATOM 1991 C C . ALA A 1 251 ? 90.161 107.496 94.306 1.00 89.10 251 ALA A C 1
ATOM 1992 O O . ALA A 1 251 ? 89.312 107.778 93.452 1.00 89.10 251 ALA A O 1
ATOM 1994 N N . ALA A 1 252 ? 90.824 106.338 94.296 1.00 84.06 252 ALA A N 1
ATOM 1995 C CA . ALA A 1 252 ? 90.558 105.346 93.262 1.00 84.06 252 ALA A CA 1
ATOM 1996 C C . ALA A 1 252 ? 89.127 104.840 93.340 1.00 84.06 252 ALA A C 1
ATOM 1997 O O . ALA A 1 252 ? 88.452 104.699 92.314 1.00 84.06 252 ALA A O 1
ATOM 1999 N N . GLU A 1 253 ? 88.646 104.562 94.550 1.00 93.67 253 GLU A N 1
ATOM 2000 C CA . GLU A 1 253 ? 87.276 104.086 94.697 1.00 93.67 253 GLU A CA 1
ATOM 2001 C C . GLU A 1 253 ? 86.276 105.151 94.270 1.00 93.67 253 GLU A C 1
ATOM 2002 O O . GLU A 1 253 ? 85.272 104.838 93.623 1.00 93.67 253 GLU A O 1
ATOM 2008 N N . CYS A 1 254 ? 86.530 106.415 94.617 1.00 97.90 254 CYS A N 1
ATOM 2009 C CA . CYS A 1 254 ? 85.636 107.488 94.190 1.00 97.90 254 CYS A CA 1
ATOM 2010 C C . CYS A 1 254 ? 85.615 107.611 92.670 1.00 97.90 254 CYS A C 1
ATOM 2011 O O . CYS A 1 254 ? 84.550 107.764 92.059 1.00 97.90 254 CYS A O 1
ATOM 2014 N N . GLY A 1 255 ? 86.789 107.533 92.042 1.00 94.41 255 GLY A N 1
ATOM 2015 C CA . GLY A 1 255 ? 86.843 107.588 90.591 1.00 94.41 255 GLY A CA 1
ATOM 2016 C C . GLY A 1 255 ? 86.118 106.427 89.940 1.00 94.41 255 GLY A C 1
ATOM 2017 O O . GLY A 1 255 ? 85.485 106.585 88.893 1.00 94.41 255 GLY A O 1
ATOM 2018 N N . CYS A 1 256 ? 86.202 105.245 90.550 1.00 83.74 256 CYS A N 1
ATOM 2019 C CA . CYS A 1 256 ? 85.502 104.087 90.006 1.00 83.74 256 CYS A CA 1
ATOM 2020 C C . CYS A 1 256 ? 83.995 104.221 90.186 1.00 83.74 256 CYS A C 1
ATOM 2021 O O . CYS A 1 256 ? 83.220 103.781 89.330 1.00 83.74 256 CYS A O 1
ATOM 2024 N N . ILE A 1 257 ? 83.562 104.822 91.295 1.00 83.38 257 ILE A N 1
ATOM 2025 C CA . ILE A 1 257 ? 82.139 105.087 91.491 1.00 83.38 257 ILE A CA 1
ATOM 2026 C C . ILE A 1 257 ? 81.638 106.076 90.450 1.00 83.38 257 ILE A C 1
ATOM 2027 O O . ILE A 1 257 ? 80.506 105.968 89.964 1.00 83.38 257 ILE A O 1
ATOM 2032 N N . ALA A 1 258 ? 82.475 107.051 90.089 1.00 87.36 258 ALA A N 1
ATOM 2033 C CA . ALA A 1 258 ? 82.047 108.098 89.164 1.00 87.36 258 ALA A CA 1
ATOM 2034 C C . ALA A 1 258 ? 81.533 107.519 87.851 1.00 87.36 258 ALA A C 1
ATOM 2035 O O . ALA A 1 258 ? 80.667 108.113 87.199 1.00 87.36 258 ALA A O 1
ATOM 2037 N N . ALA A 1 259 ? 82.053 106.365 87.445 1.00 88.68 259 ALA A N 1
ATOM 2038 C CA . ALA A 1 259 ? 81.596 105.694 86.236 1.00 88.68 259 ALA A CA 1
ATOM 2039 C C . ALA A 1 259 ? 80.510 104.662 86.505 1.00 88.68 259 ALA A C 1
ATOM 2040 O O . ALA A 1 259 ? 80.068 103.990 85.567 1.00 88.68 259 ALA A O 1
ATOM 2042 N N . GLY A 1 260 ? 80.075 104.514 87.754 1.00 88.39 260 GLY A N 1
ATOM 2043 C CA . GLY A 1 260 ? 79.076 103.518 88.078 1.00 88.39 260 GLY A CA 1
ATOM 2044 C C . GLY A 1 260 ? 79.576 102.095 88.069 1.00 88.39 260 GLY A C 1
ATOM 2045 O O . GLY A 1 260 ? 78.766 101.167 88.148 1.00 88.39 260 GLY A O 1
ATOM 2046 N N . PHE A 1 261 ? 80.886 101.894 87.974 1.00 82.59 261 PHE A N 1
ATOM 2047 C CA . PHE A 1 261 ? 81.443 100.551 87.933 1.00 82.59 261 PHE A CA 1
ATOM 2048 C C . PHE A 1 261 ? 81.286 99.865 89.284 1.00 82.59 261 PHE A C 1
ATOM 2049 O O . PHE A 1 261 ? 81.434 100.489 90.337 1.00 82.59 261 PHE A O 1
ATOM 2057 N N . GLY A 1 262 ? 80.977 98.571 89.246 1.00 80.67 262 GLY A N 1
ATOM 2058 C CA . GLY A 1 262 ? 80.852 97.785 90.456 1.00 80.67 262 GLY A CA 1
ATOM 2059 C C . GLY A 1 262 ? 79.551 97.952 91.205 1.00 80.67 262 GLY A C 1
ATOM 2060 O O . GLY A 1 262 ? 79.412 97.394 92.299 1.00 80.67 262 GLY A O 1
ATOM 2061 N N . ALA A 1 263 ? 78.595 98.695 90.657 1.00 83.30 263 ALA A N 1
ATOM 2062 C CA . ALA A 1 263 ? 77.316 98.898 91.321 1.00 83.30 263 ALA A CA 1
ATOM 2063 C C . ALA A 1 263 ? 76.469 97.637 91.223 1.00 83.30 263 ALA A C 1
ATOM 2064 O O . ALA A 1 263 ? 76.323 97.057 90.143 1.00 83.30 263 ALA A O 1
ATOM 2066 N N . TYR A 1 264 ? 75.917 97.212 92.350 1.00 84.15 264 TYR A N 1
ATOM 2067 C CA . TYR A 1 264 ? 75.064 96.038 92.418 1.00 84.15 264 TYR A CA 1
ATOM 2068 C C . TYR A 1 264 ? 73.948 96.300 93.415 1.00 84.15 264 TYR A C 1
ATOM 2069 O O . TYR A 1 264 ? 74.089 97.144 94.305 1.00 84.15 264 TYR A O 1
ATOM 2078 N N . PRO A 1 265 ? 72.818 95.607 93.278 1.00 91.97 265 PRO A N 1
ATOM 2079 C CA . PRO A 1 265 ? 71.760 95.728 94.288 1.00 91.97 265 PRO A CA 1
ATOM 2080 C C . PRO A 1 265 ? 72.237 95.237 95.646 1.00 91.97 265 PRO A C 1
ATOM 2081 O O . PRO A 1 265 ? 73.029 94.298 95.747 1.00 91.97 265 PRO A O 1
ATOM 2085 N N . VAL A 1 266 ? 71.743 95.889 96.700 1.00 86.40 266 VAL A N 1
ATOM 2086 C CA . VAL A 1 266 ? 72.114 95.492 98.053 1.00 86.40 266 VAL A CA 1
ATOM 2087 C C . VAL A 1 266 ? 71.604 94.093 98.365 1.00 86.40 266 VAL A C 1
ATOM 2088 O O . VAL A 1 266 ? 72.227 93.355 99.138 1.00 86.40 266 VAL A O 1
ATOM 2092 N N . ALA A 1 267 ? 70.473 93.700 97.774 1.00 93.83 267 ALA A N 1
ATOM 2093 C CA . ALA A 1 267 ? 69.927 92.370 98.011 1.00 93.83 267 ALA A CA 1
ATOM 2094 C C . ALA A 1 267 ? 70.809 91.268 97.441 1.00 93.83 267 ALA A C 1
ATOM 2095 O O . ALA A 1 267 ? 70.652 90.105 97.827 1.00 93.83 267 ALA A O 1
ATOM 2097 N N . ALA A 1 268 ? 71.728 91.603 96.532 1.00 92.52 268 ALA A N 1
ATOM 2098 C CA . ALA A 1 268 ? 72.637 90.601 95.992 1.00 92.52 268 ALA A CA 1
ATOM 2099 C C . ALA A 1 268 ? 73.636 90.110 97.029 1.00 92.52 268 ALA A C 1
ATOM 2100 O O . ALA A 1 268 ? 74.249 89.056 96.826 1.00 92.52 268 ALA A O 1
ATOM 2102 N N . LYS A 1 269 ? 73.808 90.846 98.127 1.00 90.84 269 LYS A N 1
ATOM 2103 C CA . LYS A 1 269 ? 74.747 90.490 99.188 1.00 90.84 269 LYS A CA 1
ATOM 2104 C C . LYS A 1 269 ? 76.142 90.250 98.619 1.00 90.84 269 LYS A C 1
ATOM 2105 O O . LYS A 1 269 ? 76.843 89.307 98.991 1.00 90.84 269 LYS A O 1
ATOM 2111 N N . ALA A 1 270 ? 76.542 91.125 97.702 1.00 87.48 270 ALA A N 1
ATOM 2112 C CA . ALA A 1 270 ? 77.828 90.985 97.040 1.00 87.48 270 ALA A CA 1
ATOM 2113 C C . ALA A 1 270 ? 78.968 91.111 98.046 1.00 87.48 270 ALA A C 1
ATOM 2114 O O . ALA A 1 270 ? 78.829 91.706 99.118 1.00 87.48 270 ALA A O 1
ATOM 2116 N N . ARG A 1 271 ? 80.113 90.543 97.683 1.00 81.35 271 ARG A N 1
ATOM 2117 C CA . ARG A 1 271 ? 81.303 90.560 98.518 1.00 81.35 271 ARG A CA 1
ATOM 2118 C C . ARG A 1 271 ? 82.348 91.497 97.927 1.00 81.35 271 ARG A C 1
ATOM 2119 O O . ARG A 1 271 ? 82.331 91.811 96.733 1.00 81.35 271 ARG A O 1
ATOM 2127 N N . ALA A 1 272 ? 83.259 91.949 98.787 1.00 82.15 272 ALA A N 1
ATOM 2128 C CA . ALA A 1 272 ? 84.314 92.867 98.375 1.00 82.15 272 ALA A CA 1
ATOM 2129 C C . ALA A 1 272 ? 85.228 92.212 97.348 1.00 82.15 272 ALA A C 1
ATOM 2130 O O . ALA A 1 272 ? 85.972 91.282 97.672 1.00 82.15 272 ALA A O 1
ATOM 2132 N N . GLY A 1 273 ? 85.178 92.693 96.107 1.00 77.80 273 GLY A N 1
ATOM 2133 C CA . GLY A 1 273 ? 85.923 92.114 95.017 1.00 77.80 273 GLY A CA 1
ATOM 2134 C C . GLY A 1 273 ? 85.266 90.901 94.391 1.00 77.80 273 GLY A C 1
ATOM 2135 O O . GLY A 1 273 ? 85.383 90.701 93.178 1.00 77.80 273 GLY A O 1
ATOM 2136 N N . GLY A 1 274 ? 84.559 90.101 95.185 1.00 83.93 274 GLY A N 1
ATOM 2137 C CA . GLY A 1 274 ? 83.956 88.870 94.726 1.00 83.93 274 GLY A CA 1
ATOM 2138 C C . GLY A 1 274 ? 82.723 89.011 93.870 1.00 83.93 274 GLY A C 1
ATOM 2139 O O . GLY A 1 274 ? 82.286 88.027 93.268 1.00 83.93 274 GLY A O 1
ATOM 2140 N N . GLY A 1 275 ? 82.146 90.205 93.788 1.00 89.89 275 GLY A N 1
ATOM 2141 C CA . GLY A 1 275 ? 80.921 90.400 93.055 1.00 89.89 275 GLY A CA 1
ATOM 2142 C C . GLY A 1 275 ? 79.736 89.817 93.794 1.00 89.89 275 GLY A C 1
ATOM 2143 O O . GLY A 1 275 ? 79.826 89.454 94.970 1.00 89.89 275 GLY A O 1
ATOM 2144 N N . PRO A 1 276 ? 78.598 89.713 93.114 1.00 91.42 276 PRO A N 1
ATOM 2145 C CA . PRO A 1 276 ? 77.397 89.192 93.770 1.00 91.42 276 PRO A CA 1
ATOM 2146 C C . PRO A 1 276 ? 77.541 87.724 94.135 1.00 91.42 276 PRO A C 1
ATOM 2147 O O . PRO A 1 276 ? 78.210 86.948 93.448 1.00 91.42 276 PRO A O 1
ATOM 2151 N N . THR A 1 277 ? 76.899 87.348 95.243 1.00 93.05 277 THR A N 1
ATOM 2152 C CA . THR A 1 277 ? 76.815 85.955 95.655 1.00 93.05 277 THR A CA 1
ATOM 2153 C C . THR A 1 277 ? 75.397 85.406 95.605 1.00 93.05 277 THR A C 1
ATOM 2154 O O . THR A 1 277 ? 75.223 84.183 95.645 1.00 93.05 277 THR A O 1
ATOM 2158 N N . LEU A 1 278 ? 74.388 86.269 95.522 1.00 98.88 278 LEU A N 1
ATOM 2159 C CA . LEU A 1 278 ? 73.000 85.863 95.359 1.00 98.88 278 LEU A CA 1
ATOM 2160 C C . LEU A 1 278 ? 72.430 86.559 94.134 1.00 98.88 278 LEU A C 1
ATOM 2161 O O . LEU A 1 278 ? 72.575 87.777 93.985 1.00 98.88 278 LEU A O 1
ATOM 2166 N N . GLN A 1 279 ? 71.789 85.789 93.262 1.00 106.61 279 GLN A N 1
ATOM 2167 C CA . GLN A 1 279 ? 71.235 86.349 92.039 1.00 106.61 279 GLN A CA 1
ATOM 2168 C C . GLN A 1 279 ? 70.059 87.265 92.355 1.00 106.61 279 GLN A C 1
ATOM 2169 O O . GLN A 1 279 ? 69.226 86.963 93.214 1.00 106.61 279 GLN A O 1
ATOM 2175 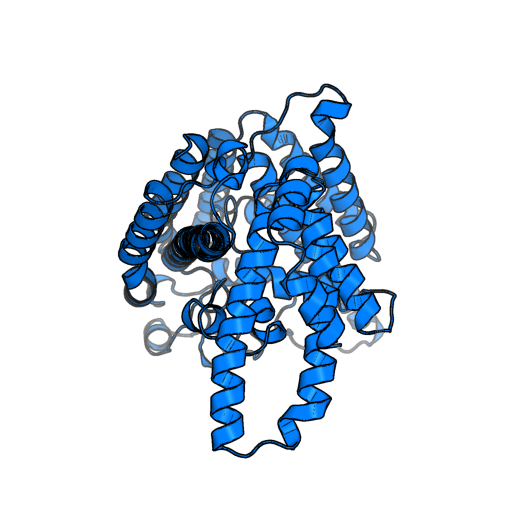N N . CYS A 1 280 ? 69.995 88.393 91.651 1.00 104.08 280 CYS A N 1
ATOM 2176 C CA . CYS A 1 280 ? 68.910 89.345 91.795 1.00 104.08 280 CYS A CA 1
ATOM 2177 C C . CYS A 1 280 ? 68.355 89.696 90.422 1.00 104.08 280 CYS A C 1
ATOM 2178 O O . CYS A 1 280 ? 69.099 89.695 89.433 1.00 104.08 280 CYS A O 1
ATOM 2181 N N . PRO A 1 281 ? 67.064 89.995 90.324 1.00 107.13 281 PRO A N 1
ATOM 2182 C CA . PRO A 1 281 ? 66.470 90.295 89.020 1.00 107.13 281 PRO A CA 1
ATOM 2183 C C . PRO A 1 281 ? 66.936 91.645 88.507 1.00 107.13 281 PRO A C 1
ATOM 2184 O O . PRO A 1 281 ? 66.971 92.629 89.261 1.00 107.13 281 PRO A O 1
ATOM 2188 N N . PRO A 1 282 ? 67.313 91.730 87.229 1.00 96.98 282 PRO A N 1
ATOM 2189 C CA . PRO A 1 282 ? 67.644 93.032 86.658 1.00 96.98 282 PRO A CA 1
ATOM 2190 C C . PRO A 1 282 ? 66.418 93.925 86.627 1.00 96.98 282 PRO A C 1
ATOM 2191 O O . PRO A 1 282 ? 65.282 93.440 86.490 1.00 96.98 282 PRO A O 1
ATOM 2195 N N . PRO A 1 283 ? 66.596 95.238 86.760 1.00 101.33 283 PRO A N 1
ATOM 2196 C CA . PRO A 1 283 ? 65.436 96.136 86.794 1.00 101.33 283 PRO A CA 1
ATOM 2197 C C . PRO A 1 283 ? 64.682 96.128 85.473 1.00 101.33 283 PRO A C 1
ATOM 2198 O O . PRO A 1 283 ? 65.265 95.974 84.398 1.00 101.33 283 PRO A O 1
ATOM 2202 N N . SER A 1 284 ? 63.364 96.294 85.569 1.00 107.45 284 SER A N 1
ATOM 2203 C CA . SER A 1 284 ? 62.516 96.337 84.385 1.00 107.45 284 SER A CA 1
ATOM 2204 C C . SER A 1 284 ? 62.179 97.757 83.957 1.00 107.45 284 SER A C 1
ATOM 2205 O O . SER A 1 284 ? 62.005 98.009 82.760 1.00 107.45 284 SER A O 1
ATOM 2208 N N . SER A 1 285 ? 62.084 98.686 84.902 1.00 98.20 285 SER A N 1
ATOM 2209 C CA . SER A 1 285 ? 61.767 100.072 84.606 1.00 98.20 285 SER A CA 1
ATOM 2210 C C . SER A 1 285 ? 62.777 100.988 85.277 1.00 98.20 285 SER A C 1
ATOM 2211 O O . SER A 1 285 ? 63.307 100.661 86.344 1.00 98.20 285 SER A O 1
ATOM 2214 N N . PRO A 1 286 ? 63.071 102.141 84.668 1.00 98.98 286 PRO A N 1
ATOM 2215 C CA . PRO A 1 286 ? 64.010 103.079 85.307 1.00 98.98 286 PRO A CA 1
ATOM 2216 C C . PRO A 1 286 ? 63.549 103.548 86.675 1.00 98.98 286 PRO A C 1
ATOM 2217 O O . PRO A 1 286 ? 64.379 103.753 87.568 1.00 98.98 286 PRO A O 1
ATOM 2221 N N . GLU A 1 287 ? 62.239 103.727 86.864 1.00 101.33 287 GLU A N 1
ATOM 2222 C CA . GLU A 1 287 ? 61.731 104.120 88.174 1.00 101.33 287 GLU A CA 1
ATOM 2223 C C . GLU A 1 287 ? 61.981 103.029 89.206 1.00 101.33 287 GLU A C 1
ATOM 2224 O O . GLU A 1 287 ? 62.354 103.318 90.350 1.00 101.33 287 GLU A O 1
ATOM 2230 N N . LYS A 1 288 ? 61.782 101.767 88.819 1.00 96.73 288 LYS A N 1
ATOM 2231 C CA . LYS A 1 288 ? 62.069 100.661 89.726 1.00 96.73 288 LYS A CA 1
ATOM 2232 C C . LYS A 1 288 ? 63.550 100.607 90.075 1.00 96.73 288 LYS A C 1
ATOM 2233 O O . LYS A 1 288 ? 63.915 100.363 91.230 1.00 96.73 288 LYS A O 1
ATOM 2239 N N . ALA A 1 289 ? 64.419 100.834 89.087 1.00 100.26 289 ALA A N 1
ATOM 2240 C CA . ALA A 1 289 ? 65.852 100.860 89.356 1.00 100.26 289 ALA A CA 1
ATOM 2241 C C . ALA A 1 289 ? 66.210 101.991 90.311 1.00 100.26 289 ALA A C 1
ATOM 2242 O O . ALA A 1 289 ? 67.038 101.814 91.213 1.00 100.26 289 ALA A O 1
ATOM 2244 N N . ALA A 1 290 ? 65.597 103.162 90.128 1.00 98.03 290 ALA A N 1
ATOM 2245 C CA . ALA A 1 290 ? 65.832 104.271 91.044 1.00 98.03 290 ALA A CA 1
ATOM 2246 C C . ALA A 1 290 ? 65.313 103.962 92.441 1.00 98.03 290 ALA A C 1
ATOM 2247 O O . ALA A 1 290 ? 65.863 104.457 93.431 1.00 98.03 290 ALA A O 1
ATOM 2249 N N . SER A 1 291 ? 64.257 103.153 92.543 1.00 97.20 291 SER A N 1
ATOM 2250 C CA . SER A 1 291 ? 63.718 102.802 93.852 1.00 97.20 291 SER A CA 1
ATOM 2251 C C . SER A 1 291 ? 64.679 101.927 94.647 1.00 97.20 291 SER A C 1
ATOM 2252 O O . SER A 1 291 ? 64.750 102.047 95.876 1.00 97.20 291 SER A O 1
ATOM 2255 N N . LEU A 1 292 ? 65.419 101.048 93.976 1.00 95.54 292 LEU A N 1
ATOM 2256 C CA . LEU A 1 292 ? 66.328 100.146 94.670 1.00 95.54 292 LEU A CA 1
ATOM 2257 C C . LEU A 1 292 ? 67.523 100.900 95.242 1.00 95.54 292 LEU A C 1
ATOM 2258 O O . LEU A 1 292 ? 67.906 101.969 94.759 1.00 95.54 292 LEU A O 1
ATOM 2263 N N . GLU A 1 293 ? 68.112 100.325 96.287 1.00 93.31 293 GLU A N 1
ATOM 2264 C CA . GLU A 1 293 ? 69.303 100.870 96.925 1.00 93.31 293 GLU A CA 1
ATOM 2265 C C . GLU A 1 293 ? 70.530 100.141 96.397 1.00 93.31 293 GLU A C 1
ATOM 2266 O O . GLU A 1 293 ? 70.527 98.911 96.285 1.00 93.31 293 GLU A O 1
ATOM 2272 N N . TYR A 1 294 ? 71.574 100.900 96.076 1.00 91.36 294 TYR A N 1
ATOM 2273 C CA . TYR A 1 294 ? 72.748 100.374 95.399 1.00 91.36 294 TYR A CA 1
ATOM 2274 C C . TYR A 1 294 ? 73.993 100.615 96.242 1.00 91.36 294 TYR A C 1
ATOM 2275 O O . TYR A 1 294 ? 74.116 101.641 96.917 1.00 91.36 294 TYR A O 1
ATOM 2284 N N . ASP A 1 295 ? 74.919 99.659 96.197 1.00 90.18 295 ASP A N 1
ATOM 2285 C CA . ASP A 1 295 ? 76.175 99.758 96.925 1.00 90.18 295 ASP A CA 1
ATOM 2286 C C . ASP A 1 295 ? 77.342 99.468 95.991 1.00 90.18 295 ASP A C 1
ATOM 2287 O O . ASP A 1 295 ? 77.214 98.713 95.024 1.00 90.18 295 ASP A O 1
ATOM 2292 N N . TYR A 1 296 ? 78.482 100.080 96.291 1.00 87.84 296 TYR A N 1
ATOM 2293 C CA . TYR A 1 296 ? 79.693 99.956 95.492 1.00 87.84 296 TYR A CA 1
ATOM 2294 C C . TYR A 1 296 ? 80.780 99.222 96.265 1.00 87.84 296 TYR A C 1
ATOM 2295 O O . TYR A 1 296 ? 81.964 99.550 96.173 1.00 87.84 296 TYR A O 1
ATOM 2304 N N . GLU A 1 297 ? 80.389 98.217 97.046 1.00 85.95 297 GLU A N 1
ATOM 2305 C CA . GLU A 1 297 ? 81.344 97.529 97.903 1.00 85.95 297 GLU A CA 1
ATOM 2306 C C . GLU A 1 297 ? 82.224 96.545 97.144 1.00 85.95 297 GLU A C 1
ATOM 2307 O O . GLU A 1 297 ? 83.245 96.109 97.685 1.00 85.95 297 GLU A O 1
ATOM 2313 N N . THR A 1 298 ? 81.840 96.154 95.927 1.00 77.90 298 THR A N 1
ATOM 2314 C CA . THR A 1 298 ? 82.673 95.230 95.162 1.00 77.90 298 THR A CA 1
ATOM 2315 C C . THR A 1 298 ? 84.021 95.855 94.829 1.00 77.90 298 THR A C 1
ATOM 2316 O O . THR A 1 298 ? 85.061 95.193 94.916 1.00 77.90 298 THR A O 1
ATOM 2320 N N . ILE A 1 299 ? 84.022 97.136 94.446 1.00 79.75 299 ILE A N 1
ATOM 2321 C CA . ILE A 1 299 ? 85.258 97.856 94.169 1.00 79.75 299 ILE A CA 1
ATOM 2322 C C . ILE A 1 299 ? 85.956 98.322 95.436 1.00 79.75 299 ILE A C 1
ATOM 2323 O O . ILE A 1 299 ? 87.107 98.774 95.368 1.00 79.75 299 ILE A O 1
ATOM 2328 N N . ARG A 1 300 ? 85.292 98.237 96.588 1.00 89.09 300 ARG A N 1
ATOM 2329 C CA . ARG A 1 300 ? 85.843 98.681 97.863 1.00 89.09 300 ARG A CA 1
ATOM 2330 C C . ARG A 1 300 ? 87.125 97.927 98.187 1.00 89.09 300 ARG A C 1
ATOM 2331 O O . ARG A 1 300 ? 87.107 96.705 98.357 1.00 89.09 300 ARG A O 1
ATOM 2339 N N . ASN A 1 301 ? 88.245 98.645 98.266 1.00 81.43 301 ASN A N 1
ATOM 2340 C CA . ASN A 1 301 ? 89.543 98.015 98.457 1.00 81.43 301 ASN A CA 1
ATOM 2341 C C . ASN A 1 301 ? 90.077 98.138 99.876 1.00 81.43 301 ASN A C 1
ATOM 2342 O O . ASN A 1 301 ? 90.933 97.337 100.267 1.00 81.43 301 ASN A O 1
ATOM 2347 N N . ILE A 1 302 ? 89.601 99.109 100.653 1.00 93.53 302 ILE A N 1
ATOM 2348 C CA . ILE A 1 302 ? 90.090 99.327 102.008 1.00 93.53 302 ILE A CA 1
ATOM 2349 C C . ILE A 1 302 ? 88.955 99.839 102.884 1.00 93.53 302 ILE A C 1
ATOM 2350 O O . ILE A 1 302 ? 88.071 100.573 102.431 1.00 93.53 302 ILE A O 1
ATOM 2355 N N . ASP A 1 303 ? 88.977 99.425 104.148 1.00 107.59 303 ASP A N 1
ATOM 2356 C CA . ASP A 1 303 ? 88.087 99.945 105.183 1.00 107.59 303 ASP A CA 1
ATOM 2357 C C . ASP A 1 303 ? 88.969 100.681 106.185 1.00 107.59 303 ASP A C 1
ATOM 2358 O O . ASP A 1 303 ? 89.724 100.055 106.934 1.00 107.59 303 ASP A O 1
ATOM 2363 N N . CYS A 1 304 ? 88.870 102.011 106.196 1.00 118.32 304 CYS A N 1
ATOM 2364 C CA . CYS A 1 304 ? 89.721 102.808 107.073 1.00 118.32 304 CYS A CA 1
ATOM 2365 C C . CYS A 1 304 ? 89.473 102.470 108.538 1.00 118.32 304 CYS A C 1
ATOM 2366 O O . CYS A 1 304 ? 90.416 102.224 109.299 1.00 118.32 304 CYS A O 1
ATOM 2369 N N . TYR A 1 305 ? 88.202 102.433 108.944 1.00 121.73 305 TYR A N 1
ATOM 2370 C CA . TYR A 1 305 ? 87.880 102.261 110.357 1.00 121.73 305 TYR A CA 1
ATOM 2371 C C . TYR A 1 305 ? 88.326 100.897 110.868 1.00 121.73 305 TYR A C 1
ATOM 2372 O O . TYR A 1 305 ? 88.974 100.796 111.917 1.00 121.73 305 TYR A O 1
ATOM 2381 N N . SER A 1 306 ? 87.992 99.832 110.135 1.00 114.75 306 SER A N 1
ATOM 2382 C CA . SER A 1 306 ? 88.298 98.488 110.616 1.00 114.75 306 SER A CA 1
ATOM 2383 C C . SER A 1 306 ? 89.800 98.259 110.698 1.00 114.75 306 SER A C 1
ATOM 2384 O O . SER A 1 306 ? 90.302 97.760 111.710 1.00 114.75 306 SER A O 1
ATOM 2387 N N . THR A 1 307 ? 90.536 98.624 109.647 1.00 109.18 307 THR A N 1
ATOM 2388 C CA . THR A 1 307 ? 91.983 98.435 109.663 1.00 109.18 307 THR A CA 1
ATOM 2389 C C . THR A 1 307 ? 92.645 99.297 110.729 1.00 109.18 307 THR A C 1
ATOM 2390 O O . THR A 1 307 ? 93.567 98.845 111.419 1.00 109.18 307 THR A O 1
ATOM 2394 N N . ASP A 1 308 ? 92.195 100.544 110.876 1.00 114.23 308 ASP A N 1
ATOM 2395 C CA . ASP A 1 308 ? 92.804 101.441 111.851 1.00 114.23 308 ASP A CA 1
ATOM 2396 C C . ASP A 1 308 ? 92.559 100.966 113.279 1.00 114.23 308 ASP A C 1
ATOM 2397 O O . ASP A 1 308 ? 93.463 101.031 114.119 1.00 114.23 308 ASP A O 1
ATOM 2402 N N . PHE A 1 309 ? 91.353 100.477 113.572 1.00 118.47 309 PHE A N 1
ATOM 2403 C CA . PHE A 1 309 ? 90.972 100.127 114.934 1.00 118.47 309 PHE A CA 1
ATOM 2404 C C . PHE A 1 309 ? 90.610 98.653 115.084 1.00 118.47 309 PHE A C 1
ATOM 2405 O O . PHE A 1 309 ? 89.681 98.320 115.827 1.00 118.47 309 PHE A O 1
ATOM 2413 N N . CYS A 1 310 ? 91.316 97.764 114.393 1.00 119.70 310 CYS A N 1
ATOM 2414 C CA . CYS A 1 310 ? 91.085 96.341 114.579 1.00 119.70 310 CYS A CA 1
ATOM 2415 C C . CYS A 1 310 ? 91.783 95.848 115.841 1.00 119.70 310 CYS A C 1
ATOM 2416 O O . CYS A 1 310 ? 92.601 96.545 116.447 1.00 119.70 310 CYS A O 1
ATOM 2419 N N . VAL A 1 311 ? 91.446 94.625 116.237 1.00 124.02 311 VAL A N 1
ATOM 2420 C CA . VAL A 1 311 ? 92.068 94.013 117.403 1.00 124.02 311 VAL A CA 1
ATOM 2421 C C . VAL A 1 311 ? 93.107 93.000 116.941 1.00 124.02 311 VAL A C 1
ATOM 2422 O O . VAL A 1 311 ? 94.311 93.200 117.132 1.00 124.02 311 VAL A O 1
ATOM 2426 N N . ARG A 1 312 ? 92.656 91.931 116.292 1.00 119.06 312 ARG A N 1
ATOM 2427 C CA . ARG A 1 312 ? 93.549 90.853 115.893 1.00 119.06 312 ARG A CA 1
ATOM 2428 C C . ARG A 1 312 ? 94.286 91.204 114.608 1.00 119.06 312 ARG A C 1
ATOM 2429 O O . ARG A 1 312 ? 93.743 91.870 113.723 1.00 119.06 312 ARG A O 1
ATOM 2437 N N . VAL A 1 313 ? 95.536 90.743 114.511 1.00 116.06 313 VAL A N 1
ATOM 2438 C CA . VAL A 1 313 ? 96.334 90.986 113.312 1.00 116.06 313 VAL A CA 1
ATOM 2439 C C . VAL A 1 313 ? 95.706 90.312 112.101 1.00 116.06 313 VAL A C 1
ATOM 2440 O O . VAL A 1 313 ? 95.746 90.852 110.987 1.00 116.06 313 VAL A O 1
ATOM 2444 N N . ARG A 1 314 ? 95.118 89.129 112.296 1.00 108.87 314 ARG A N 1
ATOM 2445 C CA . ARG A 1 314 ? 94.514 88.402 111.185 1.00 108.87 314 ARG A CA 1
ATOM 2446 C C . ARG A 1 314 ? 93.438 89.237 110.504 1.00 108.87 314 ARG A C 1
ATOM 2447 O O . ARG A 1 314 ? 93.474 89.439 109.286 1.00 108.87 314 ARG A O 1
ATOM 2455 N N . ASP A 1 315 ? 92.486 89.757 111.282 1.00 104.67 315 ASP A N 1
ATOM 2456 C CA . ASP A 1 315 ? 91.410 90.553 110.698 1.00 104.67 315 ASP A CA 1
ATOM 2457 C C . ASP A 1 315 ? 91.938 91.859 110.118 1.00 104.67 315 ASP A C 1
ATOM 2458 O O . ASP A 1 315 ? 91.427 92.345 109.100 1.00 104.67 315 ASP A O 1
ATOM 2463 N N . GLY A 1 316 ? 92.951 92.445 110.755 1.00 103.36 316 GLY A N 1
ATOM 2464 C CA . GLY A 1 316 ? 93.545 93.654 110.211 1.00 103.36 316 GLY A CA 1
ATOM 2465 C C . GLY A 1 316 ? 94.128 93.438 108.829 1.00 103.36 316 GLY A C 1
ATOM 2466 O O . GLY A 1 316 ? 93.974 94.279 107.941 1.00 103.36 316 GLY A O 1
ATOM 2467 N N . MET A 1 317 ? 94.802 92.304 108.627 1.00 102.23 317 MET A N 1
ATOM 2468 C CA . MET A 1 317 ? 95.299 91.989 107.292 1.00 102.23 317 MET A CA 1
ATOM 2469 C C . MET A 1 317 ? 94.156 91.641 106.345 1.00 102.23 317 MET A C 1
ATOM 2470 O O . MET A 1 317 ? 94.219 91.953 105.151 1.00 102.23 317 MET A O 1
ATOM 2475 N N . ARG A 1 318 ? 93.106 90.990 106.858 1.00 94.49 318 ARG A N 1
ATOM 2476 C CA . ARG A 1 318 ? 91.957 90.654 106.018 1.00 94.49 318 ARG A CA 1
ATOM 2477 C C . ARG A 1 318 ? 91.315 91.902 105.429 1.00 94.49 318 ARG A C 1
ATOM 2478 O O . ARG A 1 318 ? 90.979 91.935 104.239 1.00 94.49 318 ARG A O 1
ATOM 2486 N N . TYR A 1 319 ? 91.136 92.938 106.242 1.00 91.20 319 TYR A N 1
ATOM 2487 C CA . TYR A 1 319 ? 90.517 94.165 105.758 1.00 91.20 319 TYR A CA 1
ATOM 2488 C C . TYR A 1 319 ? 91.476 95.037 104.959 1.00 91.20 319 TYR A C 1
ATOM 2489 O O . TYR A 1 319 ? 91.088 96.133 104.540 1.00 91.20 319 TYR A O 1
ATOM 2498 N N . TRP A 1 320 ? 92.706 94.584 104.741 1.00 88.35 320 TRP A N 1
ATOM 2499 C CA . TRP A 1 320 ? 93.707 95.320 103.979 1.00 88.35 320 TRP A CA 1
ATOM 2500 C C . TRP A 1 320 ? 93.758 94.767 102.560 1.00 88.35 320 TRP A C 1
ATOM 2501 O O . TRP A 1 320 ? 94.014 93.573 102.368 1.00 88.35 320 TRP A O 1
ATOM 2512 N N . ASN A 1 321 ? 93.519 95.635 101.574 1.00 82.83 321 ASN A N 1
ATOM 2513 C CA . ASN A 1 321 ? 93.505 95.254 100.160 1.00 82.83 321 ASN A CA 1
ATOM 2514 C C . ASN A 1 321 ? 92.530 94.103 99.908 1.00 82.83 321 ASN A C 1
ATOM 2515 O O . ASN A 1 321 ? 92.914 93.019 99.472 1.00 82.83 321 ASN A O 1
ATOM 2520 N N . MET A 1 322 ? 91.248 94.368 100.170 1.00 84.10 322 MET A N 1
ATOM 2521 C CA . MET A 1 322 ? 90.251 93.302 100.122 1.00 84.10 322 MET A CA 1
ATOM 2522 C C . MET A 1 322 ? 90.175 92.661 98.741 1.00 84.10 322 MET A C 1
ATOM 2523 O O . MET A 1 322 ? 90.017 91.441 98.628 1.00 84.10 322 MET A O 1
ATOM 2528 N N . THR A 1 323 ? 90.285 93.463 97.680 1.00 67.61 323 THR A N 1
ATOM 2529 C CA . THR A 1 323 ? 90.184 92.920 96.327 1.00 67.61 323 THR A CA 1
ATOM 2530 C C . THR A 1 323 ? 91.292 91.911 96.051 1.00 67.61 323 THR A C 1
ATOM 2531 O O . THR A 1 323 ? 91.031 90.719 95.840 1.00 67.61 323 THR A O 1
ATOM 2535 N N . VAL A 1 324 ? 92.539 92.374 96.044 1.00 74.83 324 VAL A N 1
ATOM 2536 C CA . VAL A 1 324 ? 93.649 91.476 95.765 1.00 74.83 324 VAL A CA 1
ATOM 2537 C C . VAL A 1 324 ? 93.700 90.361 96.795 1.00 74.83 324 VAL A C 1
ATOM 2538 O O . VAL A 1 324 ? 94.139 89.247 96.492 1.00 74.83 324 VAL A O 1
ATOM 2542 N N . GLN A 1 325 ? 93.267 90.636 98.028 1.00 85.10 325 GLN A N 1
ATOM 2543 C CA . GLN A 1 325 ? 93.255 89.587 99.042 1.00 85.10 325 GLN A CA 1
ATOM 2544 C C . GLN A 1 325 ? 92.313 88.462 98.647 1.00 85.10 325 GLN A C 1
ATOM 2545 O O . GLN A 1 325 ? 92.656 87.283 98.775 1.00 85.10 325 GLN A O 1
ATOM 2551 N N . TRP A 1 326 ? 91.122 88.808 98.155 1.00 79.41 326 TRP A N 1
ATOM 2552 C CA . TRP A 1 326 ? 90.210 87.785 97.658 1.00 79.41 326 TRP A CA 1
ATOM 2553 C C . TRP A 1 326 ? 90.813 87.066 96.464 1.00 79.41 326 TRP A C 1
ATOM 2554 O O . TRP A 1 326 ? 90.686 85.841 96.334 1.00 79.41 326 TRP A O 1
ATOM 2565 N N . TRP A 1 327 ? 91.469 87.820 95.581 1.00 74.83 327 TRP A N 1
ATOM 2566 C CA . TRP A 1 327 ? 92.101 87.228 94.406 1.00 74.83 327 TRP A CA 1
ATOM 2567 C C . TRP A 1 327 ? 93.098 86.149 94.815 1.00 74.83 327 TRP A C 1
ATOM 2568 O O . TRP A 1 327 ? 93.055 85.017 94.317 1.00 74.83 327 TRP A O 1
ATOM 2579 N N . LEU A 1 328 ? 93.998 86.489 95.736 1.00 85.45 328 LEU A N 1
ATOM 2580 C CA . LEU A 1 328 ? 94.934 85.507 96.267 1.00 85.45 328 LEU A CA 1
ATOM 2581 C C . LEU A 1 328 ? 94.192 84.343 96.906 1.00 85.45 328 LEU A C 1
ATOM 2582 O O . LEU A 1 328 ? 94.431 83.179 96.567 1.00 85.45 328 LEU A O 1
ATOM 2587 N N . ALA A 1 329 ? 93.247 84.648 97.801 1.00 95.47 329 ALA A N 1
ATOM 2588 C CA . ALA A 1 329 ? 92.576 83.612 98.576 1.00 95.47 329 ALA A CA 1
ATOM 2589 C C . ALA A 1 329 ? 91.900 82.582 97.686 1.00 95.47 329 ALA A C 1
ATOM 2590 O O . ALA A 1 329 ? 91.819 81.406 98.056 1.00 95.47 329 ALA A O 1
ATOM 2592 N N . GLN A 1 330 ? 91.411 82.990 96.515 1.00 88.08 330 GLN A N 1
ATOM 2593 C CA . GLN A 1 330 ? 90.790 82.000 95.641 1.00 88.08 330 GLN A CA 1
ATOM 2594 C C . GLN A 1 330 ? 91.820 81.323 94.741 1.00 88.08 330 GLN A C 1
ATOM 2595 O O . GLN A 1 330 ? 91.888 80.091 94.684 1.00 88.08 330 GLN A O 1
ATOM 2601 N N . TYR A 1 331 ? 92.635 82.105 94.027 1.00 85.85 331 TYR A N 1
ATOM 2602 C CA . TYR A 1 331 ? 93.432 81.500 92.967 1.00 85.85 331 TYR A CA 1
ATOM 2603 C C . TYR A 1 331 ? 94.699 80.821 93.469 1.00 85.85 331 TYR A C 1
ATOM 2604 O O . TYR A 1 331 ? 95.305 80.054 92.714 1.00 85.85 331 TYR A O 1
ATOM 2613 N N . ILE A 1 332 ? 95.117 81.067 94.712 1.00 106.74 332 ILE A N 1
ATOM 2614 C CA . ILE A 1 332 ? 96.340 80.497 95.261 1.00 106.74 332 ILE A CA 1
ATOM 2615 C C . ILE A 1 332 ? 96.062 79.694 96.525 1.00 106.74 332 ILE A C 1
ATOM 2616 O O . ILE A 1 332 ? 96.480 78.538 96.646 1.00 106.74 332 ILE A O 1
ATOM 2621 N N . TYR A 1 333 ? 95.356 80.296 97.485 1.00 119.32 333 TYR A N 1
ATOM 2622 C CA . TYR A 1 333 ? 95.098 79.621 98.753 1.00 119.32 333 TYR A CA 1
ATOM 2623 C C . TYR A 1 333 ? 94.259 78.365 98.551 1.00 119.32 333 TYR A C 1
ATOM 2624 O O . TYR A 1 333 ? 94.536 77.322 99.155 1.00 119.32 333 TYR A O 1
ATOM 2633 N N . LYS A 1 334 ? 93.229 78.441 97.704 1.00 113.11 334 LYS A N 1
ATOM 2634 C CA . LYS A 1 334 ? 92.441 77.251 97.397 1.00 113.11 334 LYS A CA 1
ATOM 2635 C C . LYS A 1 334 ? 93.250 76.241 96.593 1.00 113.11 334 LYS A C 1
ATOM 2636 O O . LYS A 1 334 ? 93.151 75.031 96.826 1.00 113.11 334 LYS A O 1
ATOM 2642 N N . SER A 1 335 ? 94.056 76.716 95.646 1.00 114.92 335 SER A N 1
ATOM 2643 C CA . SER A 1 335 ? 94.825 75.852 94.762 1.00 114.92 335 SER A CA 1
ATOM 2644 C C . SER A 1 335 ? 96.196 75.497 95.322 1.00 114.92 335 SER A C 1
ATOM 2645 O O . SER A 1 335 ? 97.004 74.893 94.609 1.00 114.92 335 SER A O 1
ATOM 2648 N N . ALA A 1 336 ? 96.477 75.862 96.567 1.00 126.40 336 ALA A N 1
ATOM 2649 C CA . ALA A 1 336 ? 97.768 75.541 97.165 1.00 126.40 336 ALA A CA 1
ATOM 2650 C C . ALA A 1 336 ? 97.899 74.033 97.339 1.00 126.40 336 ALA A C 1
ATOM 2651 O O . ALA A 1 336 ? 97.014 73.403 97.931 1.00 126.40 336 ALA A O 1
ATOM 2653 N N . PRO A 1 337 ? 98.976 73.419 96.842 1.00 139.37 337 PRO A N 1
ATOM 2654 C CA . PRO A 1 337 ? 99.125 71.963 96.994 1.00 139.37 337 PRO A CA 1
ATOM 2655 C C . PRO A 1 337 ? 99.311 71.516 98.433 1.00 139.37 337 PRO A C 1
ATOM 2656 O O . PRO A 1 337 ? 99.114 70.330 98.725 1.00 139.37 337 PRO A O 1
ATOM 2660 N N . ALA A 1 338 ? 99.683 72.418 99.336 1.00 140.29 338 ALA A N 1
ATOM 2661 C CA . ALA A 1 338 ? 99.892 72.060 100.728 1.00 140.29 338 ALA A CA 1
ATOM 2662 C C . ALA A 1 338 ? 98.560 71.918 101.457 1.00 140.29 338 ALA A C 1
ATOM 2663 O O . ALA A 1 338 ? 97.522 72.427 101.023 1.00 140.29 338 ALA A O 1
ATOM 2665 N N . ARG A 1 339 ? 98.602 71.213 102.586 1.00 145.61 339 ARG A N 1
ATOM 2666 C CA . ARG A 1 339 ? 97.426 70.996 103.417 1.00 145.61 339 ARG A CA 1
ATOM 2667 C C . ARG A 1 339 ? 97.479 71.723 104.750 1.00 145.61 339 ARG A C 1
ATOM 2668 O O . ARG A 1 339 ? 96.430 72.125 105.258 1.00 145.61 339 ARG A O 1
ATOM 2676 N N . SER A 1 340 ? 98.665 71.894 105.327 1.00 151.38 340 SER A N 1
ATOM 2677 C CA . SER A 1 340 ? 98.789 72.591 106.599 1.00 151.38 340 SER A CA 1
ATOM 2678 C C . SER A 1 340 ? 98.440 74.065 106.440 1.00 151.38 340 SER A C 1
ATOM 2679 O O . SER A 1 340 ? 98.781 74.697 105.436 1.00 151.38 340 SER A O 1
ATOM 2682 N N . TYR A 1 341 ? 97.748 74.610 107.443 1.00 146.67 341 TYR A N 1
ATOM 2683 C CA . TYR A 1 341 ? 97.365 76.017 107.401 1.00 146.67 341 TYR A CA 1
ATOM 2684 C C . TYR A 1 341 ? 98.593 76.920 107.394 1.00 146.67 341 TYR A C 1
ATOM 2685 O O . TYR A 1 341 ? 98.635 77.919 106.665 1.00 146.67 341 TYR A O 1
ATOM 2694 N N . VAL A 1 342 ? 99.606 76.578 108.194 1.00 150.80 342 VAL A N 1
ATOM 2695 C CA . VAL A 1 342 ? 100.820 77.390 108.259 1.00 150.80 342 VAL A CA 1
ATOM 2696 C C . VAL A 1 342 ? 101.547 77.374 106.919 1.00 150.80 342 VAL A C 1
ATOM 2697 O O . VAL A 1 342 ? 101.996 78.413 106.425 1.00 150.80 342 VAL A O 1
ATOM 2701 N N . LEU A 1 343 ? 101.673 76.192 106.309 1.00 147.53 343 LEU A N 1
ATOM 2702 C CA . LEU A 1 343 ? 102.398 76.094 105.045 1.00 147.53 343 LEU A CA 1
ATOM 2703 C C . LEU A 1 343 ? 101.634 76.768 103.911 1.00 147.53 343 LEU A C 1
ATOM 2704 O O . LEU A 1 343 ? 102.238 77.412 103.045 1.00 147.53 343 LEU A O 1
ATOM 2709 N N . ARG A 1 344 ? 100.306 76.631 103.897 1.00 140.84 344 ARG A N 1
ATOM 2710 C CA . ARG A 1 344 ? 99.502 77.326 102.895 1.00 140.84 344 ARG A CA 1
ATOM 2711 C C . ARG A 1 344 ? 99.613 78.838 103.056 1.00 140.84 344 ARG A C 1
ATOM 2712 O O . ARG A 1 344 ? 99.730 79.573 102.065 1.00 140.84 344 ARG A O 1
ATOM 2720 N N . SER A 1 345 ? 99.587 79.319 104.302 1.00 149.30 345 SER A N 1
ATOM 2721 C CA . SER A 1 345 ? 99.772 80.744 104.549 1.00 149.30 345 SER A CA 1
ATOM 2722 C C . SER A 1 345 ? 101.152 81.203 104.099 1.00 149.30 345 SER A C 1
ATOM 2723 O O . SER A 1 345 ? 101.299 82.298 103.548 1.00 149.30 345 SER A O 1
ATOM 2726 N N . ALA A 1 346 ? 102.177 80.380 104.332 1.00 147.25 346 ALA A N 1
ATOM 2727 C CA . ALA A 1 346 ? 103.523 80.722 103.884 1.00 147.25 346 ALA A CA 1
ATOM 2728 C C . ALA A 1 346 ? 103.597 80.801 102.365 1.00 147.25 346 ALA A C 1
ATOM 2729 O O . ALA A 1 346 ? 104.250 81.694 101.814 1.00 147.25 346 ALA A O 1
ATOM 2731 N N . TRP A 1 347 ? 102.943 79.866 101.671 1.00 138.15 347 TRP A N 1
ATOM 2732 C CA . TRP A 1 347 ? 102.902 79.914 100.212 1.00 138.15 347 TRP A CA 1
ATOM 2733 C C . TRP A 1 347 ? 102.219 81.187 99.726 1.00 138.15 347 TRP A C 1
ATOM 2734 O O . TRP A 1 347 ? 102.706 81.852 98.800 1.00 138.15 347 TRP A O 1
ATOM 2745 N N . THR A 1 348 ? 101.095 81.547 100.351 1.00 139.80 348 THR A N 1
ATOM 2746 C CA . THR A 1 348 ? 100.399 82.774 99.972 1.00 139.80 348 THR A CA 1
ATOM 2747 C C . THR A 1 348 ? 101.267 84.002 100.223 1.00 139.80 348 THR A C 1
ATOM 2748 O O . THR A 1 348 ? 101.325 84.909 99.385 1.00 139.80 348 THR A O 1
ATOM 2752 N N . MET A 1 349 ? 101.948 84.048 101.370 1.00 144.90 349 MET A N 1
ATOM 2753 C CA . MET A 1 349 ? 102.803 85.189 101.680 1.00 144.90 349 MET A CA 1
ATOM 2754 C C . MET A 1 349 ? 103.958 85.294 100.693 1.00 144.90 349 MET A C 1
ATOM 2755 O O . MET A 1 349 ? 104.303 86.395 100.246 1.00 144.90 349 MET A O 1
ATOM 2760 N N . LEU A 1 350 ? 104.569 84.159 100.346 1.00 135.93 350 LEU A N 1
ATOM 2761 C CA . LEU A 1 350 ? 105.681 84.173 99.404 1.00 135.93 350 LEU A CA 1
ATOM 2762 C C . LEU A 1 350 ? 105.229 84.642 98.029 1.00 135.93 350 LEU A C 1
ATOM 2763 O O . LEU A 1 350 ? 105.913 85.447 97.385 1.00 135.93 350 LEU A O 1
ATOM 2768 N N . LEU A 1 351 ? 104.071 84.163 97.566 1.00 131.67 351 LEU A N 1
ATOM 2769 C CA . LEU A 1 351 ? 103.584 84.604 96.264 1.00 131.67 351 LEU A CA 1
ATOM 2770 C C . LEU A 1 351 ? 103.176 86.072 96.282 1.00 131.67 351 LEU A C 1
ATOM 2771 O O . LEU A 1 351 ? 103.379 86.779 95.290 1.00 131.67 351 LEU A O 1
ATOM 2776 N N . SER A 1 352 ? 102.618 86.555 97.395 1.00 130.22 352 SER A N 1
ATOM 2777 C CA . SER A 1 352 ? 102.298 87.975 97.499 1.00 130.22 352 SER A CA 1
ATOM 2778 C C . SER A 1 352 ? 103.559 88.830 97.467 1.00 130.22 352 SER A C 1
ATOM 2779 O O . SER A 1 352 ? 103.589 89.879 96.811 1.00 130.22 352 SER A O 1
ATOM 2782 N N . ALA A 1 353 ? 104.608 88.400 98.173 1.00 130.19 353 ALA A N 1
ATOM 2783 C CA . ALA A 1 353 ? 105.870 89.130 98.141 1.00 130.19 353 ALA A CA 1
ATOM 2784 C C . ALA A 1 353 ? 106.472 89.123 96.742 1.00 130.19 353 ALA A C 1
ATOM 2785 O O . ALA A 1 353 ? 107.001 90.140 96.281 1.00 130.19 353 ALA A O 1
ATOM 2787 N N . TYR A 1 354 ? 106.402 87.981 96.053 1.00 120.91 354 TYR A N 1
ATOM 2788 C CA . TYR A 1 354 ? 106.880 87.916 94.676 1.00 120.91 354 TYR A CA 1
ATOM 2789 C C . TYR A 1 354 ? 106.092 88.850 93.770 1.00 120.91 354 TYR A C 1
ATOM 2790 O O . TYR A 1 354 ? 106.670 89.494 92.886 1.00 120.91 354 TYR A O 1
ATOM 2799 N N . TRP A 1 355 ? 104.776 88.928 93.967 1.00 105.40 355 TRP A N 1
ATOM 2800 C CA . TRP A 1 355 ? 103.953 89.851 93.193 1.00 105.40 355 TRP A CA 1
ATOM 2801 C C . TRP A 1 355 ? 104.356 91.296 93.456 1.00 105.40 355 TRP A C 1
ATOM 2802 O O . TRP A 1 355 ? 104.448 92.105 92.525 1.00 105.40 355 TRP A O 1
ATOM 2813 N N . HIS A 1 356 ? 104.600 91.641 94.723 1.00 115.96 356 HIS A N 1
ATOM 2814 C CA . HIS A 1 356 ? 104.970 93.013 95.056 1.00 115.96 356 HIS A CA 1
ATOM 2815 C C . HIS A 1 356 ? 106.319 93.391 94.455 1.00 115.96 356 HIS A C 1
ATOM 2816 O O . HIS A 1 356 ? 106.480 94.494 93.919 1.00 115.96 356 HIS A O 1
ATOM 2823 N N . GLY A 1 357 ? 107.300 92.495 94.534 1.00 124.68 357 GLY A N 1
ATOM 2824 C CA . GLY A 1 357 ? 108.611 92.779 93.982 1.00 124.68 357 GLY A CA 1
ATOM 2825 C C . GLY A 1 357 ? 109.687 91.789 94.381 1.00 124.68 357 GLY A C 1
ATOM 2826 O O . GLY A 1 357 ? 109.498 90.988 95.300 1.00 124.68 357 GLY A O 1
ATOM 2827 N N . LEU A 1 358 ? 110.827 91.840 93.694 1.00 129.32 358 LEU A N 1
ATOM 2828 C CA . LEU A 1 358 ? 111.946 90.946 93.959 1.00 129.32 358 LEU A CA 1
ATOM 2829 C C . LEU A 1 358 ? 112.910 91.483 95.009 1.00 129.32 358 LEU A C 1
ATOM 2830 O O . LEU A 1 358 ? 113.870 90.787 95.358 1.00 129.32 358 LEU A O 1
ATOM 2835 N N . HIS A 1 359 ? 112.689 92.692 95.514 1.00 129.76 359 HIS A N 1
ATOM 2836 C CA . HIS A 1 359 ? 113.608 93.266 96.484 1.00 129.76 359 HIS A CA 1
ATOM 2837 C C . HIS A 1 359 ? 113.535 92.496 97.801 1.00 129.76 359 HIS A C 1
ATOM 2838 O O . HIS A 1 359 ? 112.456 92.050 98.203 1.00 129.76 359 HIS A O 1
ATOM 2845 N N . PRO A 1 360 ? 114.665 92.320 98.492 1.00 133.31 360 PRO A N 1
ATOM 2846 C CA . PRO A 1 360 ? 114.668 91.487 99.707 1.00 133.31 360 PRO A CA 1
ATOM 2847 C C . PRO A 1 360 ? 113.798 92.020 100.832 1.00 133.31 360 PRO A C 1
ATOM 2848 O O . PRO A 1 360 ? 113.450 91.250 101.738 1.00 133.31 360 PRO A O 1
ATOM 2852 N N . GLY A 1 361 ? 113.449 93.308 100.818 1.00 134.05 361 GLY A N 1
ATOM 2853 C CA . GLY A 1 361 ? 112.636 93.853 101.896 1.00 134.05 361 GLY A CA 1
ATOM 2854 C C . GLY A 1 361 ? 111.274 93.194 101.988 1.00 134.05 361 GLY A C 1
ATOM 2855 O O . GLY A 1 361 ? 110.795 92.871 103.081 1.00 134.05 361 GLY A O 1
ATOM 2856 N N . TYR A 1 362 ? 110.629 92.986 100.836 1.00 132.43 362 TYR A N 1
ATOM 2857 C CA . TYR A 1 362 ? 109.345 92.295 100.824 1.00 132.43 362 TYR A CA 1
ATOM 2858 C C . TYR A 1 362 ? 109.482 90.893 101.400 1.00 132.43 362 TYR A C 1
ATOM 2859 O O . TYR A 1 362 ? 108.651 90.459 102.208 1.00 132.43 362 TYR A O 1
ATOM 2868 N N . TYR A 1 363 ? 110.526 90.170 100.989 1.00 134.71 363 TYR A N 1
ATOM 2869 C CA . TYR A 1 363 ? 110.733 88.812 101.476 1.00 134.71 363 TYR A CA 1
ATOM 2870 C C . TYR A 1 363 ? 110.901 88.799 102.988 1.00 134.71 363 TYR A C 1
ATOM 2871 O O . TYR A 1 363 ? 110.267 88.002 103.687 1.00 134.71 363 TYR A O 1
ATOM 2880 N N . LEU A 1 364 ? 111.739 89.695 103.514 1.00 137.42 364 LEU A N 1
ATOM 2881 C CA . LEU A 1 364 ? 111.962 89.738 104.955 1.00 137.42 364 LEU A CA 1
ATOM 2882 C C . LEU A 1 364 ? 110.677 90.058 105.708 1.00 137.42 364 LEU A C 1
ATOM 2883 O O . LEU A 1 364 ? 110.342 89.384 106.691 1.00 137.42 364 LEU A O 1
ATOM 2888 N N . SER A 1 365 ? 109.937 91.075 105.259 1.00 141.21 365 SER A N 1
ATOM 2889 C CA . SER A 1 365 ? 108.729 91.472 105.978 1.00 141.21 365 SER A CA 1
ATOM 2890 C C . SER A 1 365 ? 107.682 90.365 105.958 1.00 141.21 365 SER A C 1
ATOM 2891 O O . SER A 1 365 ? 107.120 90.008 107.004 1.00 141.21 365 SER A O 1
ATOM 2894 N N . PHE A 1 366 ? 107.410 89.803 104.779 1.00 138.53 366 PHE A N 1
ATOM 2895 C CA . PHE A 1 366 ? 106.387 88.776 104.659 1.00 138.53 366 PHE A CA 1
ATOM 2896 C C . PHE A 1 366 ? 106.843 87.422 105.185 1.00 138.53 366 PHE A C 1
ATOM 2897 O O . PHE A 1 366 ? 106.015 86.514 105.303 1.00 138.53 366 PHE A O 1
ATOM 2905 N N . LEU A 1 367 ? 108.133 87.258 105.492 1.00 141.89 367 LEU A N 1
ATOM 2906 C CA . LEU A 1 367 ? 108.573 86.069 106.210 1.00 141.89 367 LEU A CA 1
ATOM 2907 C C . LEU A 1 367 ? 108.521 86.267 107.719 1.00 141.89 367 LEU A C 1
ATOM 2908 O O . LEU A 1 367 ? 108.350 85.294 108.462 1.00 141.89 367 LEU A O 1
ATOM 2913 N N . THR A 1 368 ? 108.683 87.506 108.191 1.00 141.88 368 THR A N 1
ATOM 2914 C CA . THR A 1 368 ? 108.530 87.785 109.613 1.00 141.88 368 THR A CA 1
ATOM 2915 C C . THR A 1 368 ? 107.072 87.840 110.051 1.00 141.88 368 THR A C 1
ATOM 2916 O O . THR A 1 368 ? 106.786 87.590 111.227 1.00 141.88 368 THR A O 1
ATOM 2920 N N . ILE A 1 369 ? 106.152 88.170 109.141 1.00 142.33 369 ILE A N 1
ATOM 2921 C CA . ILE A 1 369 ? 104.730 88.213 109.505 1.00 142.33 369 ILE A CA 1
ATOM 2922 C C . ILE A 1 369 ? 104.227 86.890 110.081 1.00 142.33 369 ILE A C 1
ATOM 2923 O O . ILE A 1 369 ? 103.529 86.916 111.111 1.00 142.33 369 ILE A O 1
ATOM 2928 N N . PRO A 1 370 ? 104.521 85.722 109.492 1.00 145.29 370 PRO A N 1
ATOM 2929 C CA . PRO A 1 370 ? 103.981 84.473 110.059 1.00 145.29 370 PRO A CA 1
ATOM 2930 C C . PRO A 1 370 ? 104.387 84.208 111.499 1.00 145.29 370 PRO A C 1
ATOM 2931 O O . PRO A 1 370 ? 103.625 83.562 112.228 1.00 145.29 370 PRO A O 1
ATOM 2935 N N . LEU A 1 371 ? 105.560 84.671 111.934 1.00 148.37 371 LEU A N 1
ATOM 2936 C CA . LEU A 1 371 ? 105.963 84.444 113.319 1.00 148.37 371 LEU A CA 1
ATOM 2937 C C . LEU A 1 371 ? 104.970 85.072 114.287 1.00 148.37 371 LEU A C 1
ATOM 2938 O O . LEU A 1 371 ? 104.427 84.394 115.170 1.00 148.37 371 LEU A O 1
ATOM 2943 N N . CYS A 1 372 ? 104.695 86.366 114.113 1.00 147.10 372 CYS A N 1
ATOM 2944 C CA . CYS A 1 372 ? 103.738 87.024 114.991 1.00 147.10 372 CYS A CA 1
ATOM 2945 C C . CYS A 1 372 ? 102.327 86.504 114.764 1.00 147.10 372 CYS A C 1
ATOM 2946 O O . CYS A 1 372 ? 101.537 86.448 115.711 1.00 147.10 372 CYS A O 1
ATOM 2949 N N . LEU A 1 373 ? 101.991 86.102 113.534 1.00 148.95 373 LEU A N 1
ATOM 2950 C CA . LEU A 1 373 ? 100.668 85.529 113.297 1.00 148.95 373 LEU A CA 1
ATOM 2951 C C . LEU A 1 373 ? 100.454 84.262 114.124 1.00 148.95 373 LEU A C 1
ATOM 2952 O O . LEU A 1 373 ? 99.444 84.125 114.825 1.00 148.95 373 LEU A O 1
ATOM 2957 N N . ALA A 1 374 ? 101.396 83.319 114.048 1.00 153.74 374 ALA A N 1
ATOM 2958 C CA . ALA A 1 374 ? 101.268 82.077 114.805 1.00 153.74 374 ALA A CA 1
ATOM 2959 C C . ALA A 1 374 ? 101.314 82.334 116.305 1.00 153.74 374 ALA A C 1
ATOM 2960 O O . ALA A 1 374 ? 100.554 81.725 117.075 1.00 153.74 374 ALA A O 1
ATOM 2962 N N . ALA A 1 375 ? 102.194 83.244 116.738 1.00 154.23 375 ALA A N 1
ATOM 2963 C CA . ALA A 1 375 ? 102.264 83.586 118.153 1.00 154.23 375 ALA A CA 1
ATOM 2964 C C . ALA A 1 375 ? 100.923 84.108 118.642 1.00 154.23 375 ALA A C 1
ATOM 2965 O O . ALA A 1 375 ? 100.439 83.714 119.710 1.00 154.23 375 ALA A O 1
ATOM 2967 N N . GLU A 1 376 ? 100.304 84.998 117.865 1.00 151.88 376 GLU A N 1
ATOM 2968 C CA . GLU A 1 376 ? 98.983 85.499 118.222 1.00 151.88 376 GLU A CA 1
ATOM 2969 C C . GLU A 1 376 ? 97.931 84.408 118.252 1.00 151.88 376 GLU A C 1
ATOM 2970 O O . GLU A 1 376 ? 97.116 84.359 119.179 1.00 151.88 376 GLU A O 1
ATOM 2976 N N . GLY A 1 377 ? 97.904 83.539 117.246 1.00 153.60 377 GLY A N 1
ATOM 2977 C CA . GLY A 1 377 ? 96.913 82.478 117.266 1.00 153.60 377 GLY A CA 1
ATOM 2978 C C . GLY A 1 377 ? 97.010 81.658 118.538 1.00 153.60 377 GLY A C 1
ATOM 2979 O O . GLY A 1 377 ? 96.013 81.447 119.243 1.00 153.60 377 GLY A O 1
ATOM 2980 N N . ARG A 1 378 ? 98.234 81.267 118.895 1.00 151.81 378 ARG A N 1
ATOM 2981 C CA . ARG A 1 378 ? 98.425 80.434 120.075 1.00 151.81 378 ARG A CA 1
ATOM 2982 C C . ARG A 1 378 ? 98.046 81.187 121.346 1.00 151.81 378 ARG A C 1
ATOM 2983 O O . ARG A 1 378 ? 97.290 80.676 122.181 1.00 151.81 378 ARG A O 1
ATOM 2991 N N . LEU A 1 379 ? 98.537 82.423 121.497 1.00 147.99 379 LEU A N 1
ATOM 2992 C CA . LEU A 1 379 ? 98.296 83.162 122.733 1.00 147.99 379 LEU A CA 1
ATOM 2993 C C . LEU A 1 379 ? 96.815 83.471 122.914 1.00 147.99 379 LEU A C 1
ATOM 2994 O O . LEU A 1 379 ? 96.270 83.324 124.015 1.00 147.99 379 LEU A O 1
ATOM 2999 N N . GLU A 1 380 ? 96.140 83.900 121.844 1.00 146.52 380 GLU A N 1
ATOM 3000 C CA . GLU A 1 380 ? 94.720 84.205 121.953 1.00 146.52 380 GLU A CA 1
ATOM 3001 C C . GLU A 1 380 ? 93.922 82.955 122.292 1.00 146.52 380 GLU A C 1
ATOM 3002 O O . GLU A 1 380 ? 93.182 82.934 123.284 1.00 146.52 380 GLU A O 1
ATOM 3008 N N . SER A 1 381 ? 94.102 81.880 121.512 1.00 146.21 381 SER A N 1
ATOM 3009 C CA . SER A 1 381 ? 93.347 80.660 121.770 1.00 146.21 381 SER A CA 1
ATOM 3010 C C . SER A 1 381 ? 93.690 80.036 123.116 1.00 146.21 381 SER A C 1
ATOM 3011 O O . SER A 1 381 ? 92.918 79.210 123.614 1.00 146.21 381 SER A O 1
ATOM 3014 N N . ALA A 1 382 ? 94.822 80.405 123.717 1.00 143.10 382 ALA A N 1
ATOM 3015 C CA . ALA A 1 382 ? 95.180 79.853 125.015 1.00 143.10 382 ALA A CA 1
ATOM 3016 C C . ALA A 1 382 ? 94.710 80.703 126.188 1.00 143.10 382 ALA A C 1
ATOM 3017 O O . ALA A 1 382 ? 94.468 80.157 127.271 1.00 143.10 382 ALA A O 1
ATOM 3019 N N . LEU A 1 383 ? 94.575 82.022 126.018 1.00 134.08 383 LEU A N 1
ATOM 3020 C CA . LEU A 1 383 ? 94.323 82.876 127.170 1.00 134.08 383 LEU A CA 1
ATOM 3021 C C . LEU A 1 383 ? 93.003 83.638 127.137 1.00 134.08 383 LEU A C 1
ATOM 3022 O O . LEU A 1 383 ? 92.496 83.988 128.208 1.00 134.08 383 LEU A O 1
ATOM 3027 N N . ARG A 1 384 ? 92.416 83.889 125.961 1.00 135.58 384 ARG A N 1
ATOM 3028 C CA . ARG A 1 384 ? 91.255 84.775 125.912 1.00 135.58 384 ARG A CA 1
ATOM 3029 C C . ARG A 1 384 ? 90.068 84.201 126.681 1.00 135.58 384 ARG A C 1
ATOM 3030 O O . ARG A 1 384 ? 89.203 84.952 127.148 1.00 135.58 384 ARG A O 1
ATOM 3038 N N . GLY A 1 385 ? 90.013 82.879 126.838 1.00 139.07 385 GLY A N 1
ATOM 3039 C CA . GLY A 1 385 ? 88.897 82.259 127.533 1.00 139.07 385 GLY A CA 1
ATOM 3040 C C . GLY A 1 385 ? 88.964 82.335 129.046 1.00 139.07 385 GLY A C 1
ATOM 3041 O O . GLY A 1 385 ? 88.027 81.878 129.710 1.00 139.07 385 GLY A O 1
ATOM 3042 N N . ARG A 1 386 ? 90.037 82.897 129.603 1.00 136.63 386 ARG A N 1
ATOM 3043 C CA . ARG A 1 386 ? 90.253 82.908 131.044 1.00 136.63 386 ARG A CA 1
ATOM 3044 C C . ARG A 1 386 ? 89.969 84.262 131.687 1.00 136.63 386 ARG A C 1
ATOM 3045 O O . ARG A 1 386 ? 89.664 84.310 132.884 1.00 136.63 386 ARG A O 1
ATOM 3053 N N . LEU A 1 387 ? 90.022 85.349 130.925 1.00 136.87 387 LEU A N 1
ATOM 3054 C CA . LEU A 1 387 ? 89.947 86.691 131.485 1.00 136.87 387 LEU A CA 1
ATOM 3055 C C . LEU A 1 387 ? 88.504 87.116 131.739 1.00 136.87 387 LEU A C 1
ATOM 3056 O O . LEU A 1 387 ? 87.565 86.625 131.108 1.00 136.87 387 LEU A O 1
ATOM 3061 N N . SER A 1 388 ? 88.345 88.045 132.680 1.00 137.75 388 SER A N 1
ATOM 3062 C CA . SER A 1 388 ? 87.061 88.641 133.010 1.00 137.75 388 SER A CA 1
ATOM 3063 C C . SER A 1 388 ? 86.657 89.657 131.944 1.00 137.75 388 SER A C 1
ATOM 3064 O O . SER A 1 388 ? 87.482 90.062 131.122 1.00 137.75 388 SER A O 1
ATOM 3067 N N . PRO A 1 389 ? 85.381 90.064 131.913 1.00 134.08 389 PRO A N 1
ATOM 3068 C CA . PRO A 1 389 ? 84.978 91.089 130.929 1.00 134.08 389 PRO A CA 1
ATOM 3069 C C . PRO A 1 389 ? 85.790 92.372 131.020 1.00 134.08 389 PRO A C 1
ATOM 3070 O O . PRO A 1 389 ? 86.160 92.945 129.985 1.00 134.08 389 PRO A O 1
ATOM 3074 N N . GLY A 1 390 ? 86.089 92.839 132.233 1.00 137.05 390 GLY A N 1
ATOM 3075 C CA . GLY A 1 390 ? 87.034 93.936 132.368 1.00 137.05 390 GLY A CA 1
ATOM 3076 C C . GLY A 1 390 ? 88.420 93.543 131.898 1.00 137.05 390 GLY A C 1
ATOM 3077 O O . GLY A 1 390 ? 89.114 94.324 131.237 1.00 137.05 390 GLY A O 1
ATOM 3078 N N . GLY A 1 391 ? 88.840 92.320 132.230 1.00 138.67 391 GLY A N 1
ATOM 3079 C CA . GLY A 1 391 ? 90.061 91.787 131.661 1.00 138.67 391 GLY A CA 1
ATOM 3080 C C . GLY A 1 391 ? 89.996 91.672 130.153 1.00 138.67 391 GLY A C 1
ATOM 3081 O O . GLY A 1 391 ? 90.998 91.883 129.471 1.00 138.67 391 GLY A O 1
ATOM 3082 N N . GLN A 1 392 ? 88.818 91.349 129.611 1.00 137.20 392 GLN A N 1
ATOM 3083 C CA . GLN A 1 392 ? 88.657 91.330 128.160 1.00 137.20 392 GLN A CA 1
ATOM 3084 C C . GLN A 1 392 ? 88.871 92.715 127.559 1.00 137.20 392 GLN A C 1
ATOM 3085 O O . GLN A 1 392 ? 89.539 92.852 126.529 1.00 137.20 392 GLN A O 1
ATOM 3091 N N . LYS A 1 393 ? 88.312 93.755 128.186 1.00 135.99 393 LYS A N 1
ATOM 3092 C CA . LYS A 1 393 ? 88.509 95.111 127.679 1.00 135.99 393 LYS A CA 1
ATOM 3093 C C . LYS A 1 393 ? 89.974 95.527 127.757 1.00 135.99 393 LYS A C 1
ATOM 3094 O O . LYS A 1 393 ? 90.508 96.135 126.818 1.00 135.99 393 LYS A O 1
ATOM 3100 N N . ALA A 1 394 ? 90.636 95.221 128.875 1.00 137.66 394 ALA A N 1
ATOM 3101 C CA . ALA A 1 394 ? 92.053 95.548 129.004 1.00 137.66 394 ALA A CA 1
ATOM 3102 C C . ALA A 1 394 ? 92.883 94.801 127.968 1.00 137.66 394 ALA A C 1
ATOM 3103 O O . ALA A 1 394 ? 93.801 95.373 127.361 1.00 137.66 394 ALA A O 1
ATOM 3105 N N . TRP A 1 395 ? 92.567 93.522 127.747 1.00 136.30 395 TRP A N 1
ATOM 3106 C CA . TRP A 1 395 ? 93.257 92.740 126.731 1.00 136.30 395 TRP A CA 1
ATOM 3107 C C . TRP A 1 395 ? 93.057 93.348 125.353 1.00 136.30 395 TRP A C 1
ATOM 3108 O O . TRP A 1 395 ? 94.004 93.436 124.569 1.00 136.30 395 TRP A O 1
ATOM 3119 N N . ASP A 1 396 ? 91.834 93.787 125.048 1.00 137.29 396 ASP A N 1
ATOM 3120 C CA . ASP A 1 396 ? 91.553 94.375 123.741 1.00 137.29 396 ASP A CA 1
ATOM 3121 C C . ASP A 1 396 ? 92.317 95.679 123.542 1.00 137.29 396 ASP A C 1
ATOM 3122 O O . ASP A 1 396 ? 92.848 95.939 122.458 1.00 137.29 396 ASP A O 1
ATOM 3127 N N . TRP A 1 397 ? 92.372 96.523 124.574 1.00 135.18 397 TRP A N 1
ATOM 3128 C CA . TRP A 1 397 ? 93.096 97.787 124.441 1.00 135.18 397 TRP A CA 1
ATOM 3129 C C . TRP A 1 397 ? 94.592 97.553 124.250 1.00 135.18 397 TRP A C 1
ATOM 3130 O O . TRP A 1 397 ? 95.214 98.098 123.319 1.00 135.18 397 TRP A O 1
ATOM 3141 N N . VAL A 1 398 ? 95.185 96.735 125.126 1.00 133.66 398 VAL A N 1
ATOM 3142 C CA . VAL A 1 398 ? 96.607 96.436 125.010 1.00 133.66 398 VAL A CA 1
ATOM 3143 C C . VAL A 1 398 ? 96.882 95.785 123.663 1.00 133.66 398 VAL A C 1
ATOM 3144 O O . VAL A 1 398 ? 97.916 96.031 123.030 1.00 133.66 398 VAL A O 1
ATOM 3148 N N . HIS A 1 399 ? 95.945 94.960 123.193 1.00 131.96 399 HIS A N 1
ATOM 3149 C CA . HIS A 1 399 ? 96.108 94.281 121.922 1.00 131.96 399 HIS A CA 1
ATOM 3150 C C . HIS A 1 399 ? 96.051 95.240 120.746 1.00 131.96 399 HIS A C 1
ATOM 3151 O O . HIS A 1 399 ? 96.796 95.066 119.781 1.00 131.96 399 HIS A O 1
ATOM 3158 N N . TRP A 1 400 ? 95.167 96.237 120.782 1.00 124.38 400 TRP A N 1
ATOM 3159 C CA . TRP A 1 400 ? 95.148 97.215 119.700 1.00 124.38 400 TRP A CA 1
ATOM 3160 C C . TRP A 1 400 ? 96.477 97.952 119.647 1.00 124.38 400 TRP A C 1
ATOM 3161 O O . TRP A 1 400 ? 97.061 98.145 118.569 1.00 124.38 400 TRP A O 1
ATOM 3172 N N . PHE A 1 401 ? 96.993 98.334 120.820 1.00 124.41 401 PHE A N 1
ATOM 3173 C CA . PHE A 1 401 ? 98.292 99.000 120.854 1.00 124.41 401 PHE A CA 1
ATOM 3174 C C . PHE A 1 401 ? 99.391 98.096 120.301 1.00 124.41 401 PHE A C 1
ATOM 3175 O O . PHE A 1 401 ? 100.208 98.524 119.479 1.00 124.41 401 PHE A O 1
ATOM 3183 N N . LEU A 1 402 ? 99.404 96.828 120.717 1.00 131.99 402 LEU A N 1
ATOM 3184 C CA . LEU A 1 402 ? 100.438 95.903 120.259 1.00 131.99 402 LEU A CA 1
ATOM 3185 C C . LEU A 1 402 ? 100.337 95.642 118.761 1.00 131.99 402 LEU A C 1
ATOM 3186 O O . LEU A 1 402 ? 101.359 95.539 118.075 1.00 131.99 402 LEU A O 1
ATOM 3191 N N . LYS A 1 403 ? 99.117 95.519 118.236 1.00 129.13 403 LYS A N 1
ATOM 3192 C CA . LYS A 1 403 ? 98.942 95.253 116.813 1.00 129.13 403 LYS A CA 1
ATOM 3193 C C . LYS A 1 403 ? 99.392 96.438 115.973 1.00 129.13 403 LYS A C 1
ATOM 3194 O O . LYS A 1 403 ? 100.060 96.260 114.945 1.00 129.13 403 LYS A O 1
ATOM 3200 N N . MET A 1 404 ? 99.046 97.659 116.388 1.00 132.09 404 MET A N 1
ATOM 3201 C CA . MET A 1 404 ? 99.509 98.810 115.622 1.00 132.09 404 MET A CA 1
ATOM 3202 C C . MET A 1 404 ? 101.024 98.959 115.732 1.00 132.09 404 MET A C 1
ATOM 3203 O O . MET A 1 404 ? 101.690 99.335 114.756 1.00 132.09 404 MET A O 1
ATOM 3208 N N . ARG A 1 405 ? 101.597 98.629 116.896 1.00 128.49 405 ARG A N 1
ATOM 3209 C CA . ARG A 1 405 ? 103.051 98.653 117.023 1.00 128.49 405 ARG A CA 1
ATOM 3210 C C . ARG A 1 405 ? 103.706 97.628 116.106 1.00 128.49 405 ARG A C 1
ATOM 3211 O O . ARG A 1 405 ? 104.746 97.905 115.503 1.00 128.49 405 ARG A O 1
ATOM 3219 N N . ALA A 1 406 ? 103.121 96.434 116.001 1.00 129.02 406 ALA A N 1
ATOM 3220 C CA . ALA A 1 406 ? 103.666 95.424 115.101 1.00 129.02 406 ALA A CA 1
ATOM 3221 C C . ALA A 1 406 ? 103.578 95.868 113.648 1.00 129.02 406 ALA A C 1
ATOM 3222 O O . ALA A 1 406 ? 104.519 95.645 112.873 1.00 129.02 406 ALA A O 1
ATOM 3224 N N . TYR A 1 407 ? 102.464 96.494 113.264 1.00 126.86 407 TYR A N 1
ATOM 3225 C CA . TYR A 1 407 ? 102.350 97.028 111.911 1.00 126.86 407 TYR A CA 1
ATOM 3226 C C . TYR A 1 407 ? 103.430 98.067 111.638 1.00 126.86 407 TYR A C 1
ATOM 3227 O O . TYR A 1 407 ? 104.051 98.062 110.573 1.00 126.86 407 TYR A O 1
ATOM 3236 N N . ASP A 1 408 ? 103.679 98.962 112.597 1.00 133.14 408 ASP A N 1
ATOM 3237 C CA . ASP A 1 408 ? 104.757 99.937 112.429 1.00 133.14 408 ASP A CA 1
ATOM 3238 C C . ASP A 1 408 ? 106.105 99.235 112.273 1.00 133.14 408 ASP A C 1
ATOM 3239 O O . ASP A 1 408 ? 106.887 99.527 111.349 1.00 133.14 408 ASP A O 1
ATOM 3244 N N . TYR A 1 409 ? 106.374 98.298 113.186 1.00 141.56 409 TYR A N 1
ATOM 3245 C CA . TYR A 1 409 ? 107.638 97.577 113.246 1.00 141.56 409 TYR A CA 1
ATOM 3246 C C . TYR A 1 409 ? 107.951 96.903 111.923 1.00 141.56 409 TYR A C 1
ATOM 3247 O O . TYR A 1 409 ? 109.082 96.963 111.430 1.00 141.56 409 TYR A O 1
ATOM 3256 N N . MET A 1 410 ? 106.955 96.253 111.333 1.00 132.41 410 MET A N 1
ATOM 3257 C CA . MET A 1 410 ? 107.168 95.577 110.065 1.00 132.41 410 MET A CA 1
ATOM 3258 C C . MET A 1 410 ? 107.069 96.533 108.885 1.00 132.41 410 MET A C 1
ATOM 3259 O O . MET A 1 410 ? 107.596 96.232 107.806 1.00 132.41 410 MET A O 1
ATOM 3264 N N . CYS A 1 411 ? 106.438 97.693 109.077 1.00 127.96 411 CYS A N 1
ATOM 3265 C CA . CYS A 1 411 ? 106.400 98.697 108.025 1.00 127.96 411 CYS A CA 1
ATOM 3266 C C . CYS A 1 411 ? 107.781 99.244 107.727 1.00 127.96 411 CYS A C 1
ATOM 3267 O O . CYS A 1 411 ? 108.113 99.486 106.564 1.00 127.96 411 CYS A O 1
ATOM 3270 N N . MET A 1 412 ? 108.584 99.506 108.762 1.00 135.82 412 MET A N 1
ATOM 3271 C CA . MET A 1 412 ? 109.948 99.954 108.468 1.00 135.82 412 MET A CA 1
ATOM 3272 C C . MET A 1 412 ? 110.678 98.946 107.584 1.00 135.82 412 MET A C 1
ATOM 3273 O O . MET A 1 412 ? 111.238 99.308 106.540 1.00 135.82 412 MET A O 1
ATOM 3278 N N . GLY A 1 413 ? 110.647 97.669 107.964 1.00 136.37 413 GLY A N 1
ATOM 3279 C CA . GLY A 1 413 ? 111.290 96.654 107.146 1.00 136.37 413 GLY A CA 1
ATOM 3280 C C . GLY A 1 413 ? 110.729 96.603 105.738 1.00 136.37 413 GLY A C 1
ATOM 3281 O O . GLY A 1 413 ? 111.456 96.340 104.778 1.00 136.37 413 GLY A O 1
ATOM 3282 N N . PHE A 1 414 ? 109.426 96.853 105.598 1.00 127.53 414 PHE A N 1
ATOM 3283 C CA . PHE A 1 414 ? 108.817 96.851 104.273 1.00 127.53 414 PHE A CA 1
ATOM 3284 C C . PHE A 1 414 ? 109.287 98.034 103.432 1.00 127.53 414 PHE A C 1
ATOM 3285 O O . PHE A 1 414 ? 109.527 97.887 102.229 1.00 127.53 414 PHE A O 1
ATOM 3293 N N . VAL A 1 415 ? 109.427 99.213 104.043 1.00 120.69 415 VAL A N 1
ATOM 3294 C CA . VAL A 1 415 ? 109.592 100.441 103.268 1.00 120.69 415 VAL A CA 1
ATOM 3295 C C . VAL A 1 415 ? 111.039 100.872 103.049 1.00 120.69 415 VAL A C 1
ATOM 3296 O O . VAL A 1 415 ? 111.304 101.632 102.107 1.00 120.69 415 VAL A O 1
ATOM 3300 N N . LEU A 1 416 ? 111.982 100.434 103.889 1.00 125.67 416 LEU A N 1
ATOM 3301 C CA . LEU A 1 416 ? 113.380 100.743 103.587 1.00 125.67 416 LEU A CA 1
ATOM 3302 C C . LEU A 1 416 ? 113.836 100.088 102.287 1.00 125.67 416 LEU A C 1
ATOM 3303 O O . LEU A 1 416 ? 114.678 100.646 101.574 1.00 125.67 416 LEU A O 1
ATOM 3308 N N . LEU A 1 417 ? 113.311 98.905 101.969 1.00 130.76 417 LEU A N 1
ATOM 3309 C CA . LEU A 1 417 ? 113.503 98.213 100.695 1.00 130.76 417 LEU A CA 1
ATOM 3310 C C . LEU A 1 417 ? 114.935 97.742 100.477 1.00 130.76 417 LEU A C 1
ATOM 3311 O O . LEU A 1 417 ? 115.202 97.070 99.473 1.00 130.76 417 LEU A O 1
ATOM 3316 N N . SER A 1 418 ? 115.861 98.060 101.374 1.00 134.67 418 SER A N 1
ATOM 3317 C CA . SER A 1 418 ? 117.258 97.683 101.235 1.00 134.67 418 SER A CA 1
ATOM 3318 C C . SER A 1 418 ? 117.661 96.809 102.411 1.00 134.67 418 SER A C 1
ATOM 3319 O O . SER A 1 418 ? 117.372 97.137 103.565 1.00 134.67 418 SER A O 1
ATOM 3322 N N . LEU A 1 419 ? 118.335 95.699 102.106 1.00 136.98 419 LEU A N 1
ATOM 3323 C CA . LEU A 1 419 ? 118.672 94.718 103.132 1.00 136.98 419 LEU A CA 1
ATOM 3324 C C . LEU A 1 419 ? 119.535 95.332 104.228 1.00 136.98 419 LEU A C 1
ATOM 3325 O O . LEU A 1 419 ? 119.264 95.151 105.422 1.00 136.98 419 LEU A O 1
ATOM 3330 N N . ALA A 1 420 ? 120.575 96.073 103.840 1.00 140.43 420 ALA A N 1
ATOM 3331 C CA . ALA A 1 420 ? 121.532 96.584 104.817 1.00 140.43 420 ALA A CA 1
ATOM 3332 C C . ALA A 1 420 ? 120.880 97.575 105.773 1.00 140.43 420 ALA A C 1
ATOM 3333 O O . ALA A 1 420 ? 120.990 97.438 106.997 1.00 140.43 420 ALA A O 1
ATOM 3335 N N . ASP A 1 421 ? 120.193 98.584 105.231 1.00 135.80 421 ASP A N 1
ATOM 3336 C CA . ASP A 1 421 ? 119.568 99.590 106.084 1.00 135.80 421 ASP A CA 1
ATOM 3337 C C . ASP A 1 421 ? 118.451 98.985 106.923 1.00 135.80 421 ASP A C 1
ATOM 3338 O O . ASP A 1 421 ? 118.280 99.343 108.096 1.00 135.80 421 ASP A O 1
ATOM 3343 N N . THR A 1 422 ? 117.673 98.076 106.334 1.00 139.97 422 THR A N 1
ATOM 3344 C CA . THR A 1 422 ? 116.614 97.405 107.078 1.00 139.97 422 THR A CA 1
ATOM 3345 C C . THR A 1 422 ? 117.184 96.661 108.278 1.00 139.97 422 THR A C 1
ATOM 3346 O O . THR A 1 422 ? 116.703 96.812 109.405 1.00 139.97 422 THR A O 1
ATOM 3350 N N . LEU A 1 423 ? 118.228 95.858 108.052 1.00 140.36 423 LEU A N 1
ATOM 3351 C CA . LEU A 1 423 ? 118.837 95.116 109.151 1.00 140.36 423 LEU A CA 1
ATOM 3352 C C . LEU A 1 423 ? 119.444 96.056 110.184 1.00 140.36 423 LEU A C 1
ATOM 3353 O O . LEU A 1 423 ? 119.360 95.798 111.391 1.00 140.36 423 LEU A O 1
ATOM 3358 N N . ARG A 1 424 ? 120.062 97.149 109.732 1.00 141.05 424 ARG A N 1
ATOM 3359 C CA . ARG A 1 424 ? 120.678 98.081 110.670 1.00 141.05 424 ARG A CA 1
ATOM 3360 C C . ARG A 1 424 ? 119.635 98.716 111.580 1.00 141.05 424 ARG A C 1
ATOM 3361 O O . ARG A 1 424 ? 119.823 98.776 112.801 1.00 141.05 424 ARG A O 1
ATOM 3369 N N . TYR A 1 425 ? 118.518 99.176 111.011 1.00 136.01 425 TYR A N 1
ATOM 3370 C CA . TYR A 1 425 ? 117.468 99.753 111.844 1.00 136.01 425 TYR A CA 1
ATOM 3371 C C . TYR A 1 425 ? 116.817 98.698 112.727 1.00 136.01 425 TYR A C 1
ATOM 3372 O O . TYR A 1 425 ? 116.460 98.976 113.877 1.00 136.01 425 TYR A O 1
ATOM 3381 N N . TRP A 1 426 ? 116.643 97.486 112.200 1.00 139.82 426 TRP A N 1
ATOM 3382 C CA . TRP A 1 426 ? 116.024 96.409 112.961 1.00 139.82 426 TRP A CA 1
ATOM 3383 C C . TRP A 1 426 ? 116.852 96.042 114.183 1.00 139.82 426 TRP A C 1
ATOM 3384 O O . TRP A 1 426 ? 116.296 95.808 115.262 1.00 139.82 426 TRP A O 1
ATOM 3395 N N . ALA A 1 427 ? 118.177 95.993 114.036 1.00 143.22 427 ALA A N 1
ATOM 3396 C CA . ALA A 1 427 ? 119.041 95.784 115.191 1.00 143.22 427 ALA A CA 1
ATOM 3397 C C . ALA A 1 427 ? 119.093 97.019 116.079 1.00 143.22 427 ALA A C 1
ATOM 3398 O O . ALA A 1 427 ? 119.325 96.902 117.288 1.00 143.22 427 ALA A O 1
ATOM 3400 N N . SER A 1 428 ? 118.887 98.207 115.502 1.00 137.80 428 SER A N 1
ATOM 3401 C CA . SER A 1 428 ? 118.878 99.429 116.295 1.00 137.80 428 SER A CA 1
ATOM 3402 C C . SER A 1 428 ? 117.751 99.446 117.318 1.00 137.80 428 SER A C 1
ATOM 3403 O O . SER A 1 428 ? 117.893 100.078 118.370 1.00 137.80 428 SER A O 1
ATOM 3406 N N . ILE A 1 429 ? 116.636 98.769 117.035 1.00 135.40 429 ILE A N 1
ATOM 3407 C CA . ILE A 1 429 ? 115.545 98.641 117.993 1.00 135.40 429 ILE A CA 1
ATOM 3408 C C . ILE A 1 429 ? 115.660 97.362 118.812 1.00 135.40 429 ILE A C 1
ATOM 3409 O O . ILE A 1 429 ? 114.754 97.046 119.596 1.00 135.40 429 ILE A O 1
ATOM 3414 N N . TYR A 1 430 ? 116.754 96.617 118.648 1.00 140.63 430 TYR A N 1
ATOM 3415 C CA . TYR A 1 430 ? 117.065 95.439 119.459 1.00 140.63 430 TYR A CA 1
ATOM 3416 C C . TYR A 1 430 ? 116.030 94.331 119.291 1.00 140.63 430 TYR A C 1
ATOM 3417 O O . TYR A 1 430 ? 115.787 93.555 120.219 1.00 140.63 430 TYR A O 1
ATOM 3426 N N . PHE A 1 431 ? 115.425 94.245 118.104 1.00 139.08 431 PHE A N 1
ATOM 3427 C CA . PHE A 1 431 ? 114.485 93.172 117.769 1.00 139.08 431 PHE A CA 1
ATOM 3428 C C . PHE A 1 431 ? 113.371 93.070 118.808 1.00 139.08 431 PHE A C 1
ATOM 3429 O O . PHE A 1 431 ? 112.989 91.978 119.234 1.00 139.08 431 PHE A O 1
ATOM 3437 N N . CYS A 1 432 ? 112.845 94.227 119.215 1.00 150.26 432 CYS A N 1
ATOM 3438 C CA . CYS A 1 432 ? 111.927 94.280 120.350 1.00 150.26 432 CYS A CA 1
ATOM 3439 C C . CYS A 1 432 ? 110.702 93.404 120.121 1.00 150.26 432 CYS A C 1
ATOM 3440 O O . CYS A 1 432 ? 110.358 92.567 120.963 1.00 150.26 432 CYS A O 1
ATOM 3443 N N . ILE A 1 433 ? 110.033 93.578 118.983 1.00 152.56 433 ILE A N 1
ATOM 3444 C CA . ILE A 1 433 ? 108.818 92.812 118.735 1.00 152.56 433 ILE A CA 1
ATOM 3445 C C . ILE A 1 433 ? 109.128 91.334 118.523 1.00 152.56 433 ILE A C 1
ATOM 3446 O O . ILE A 1 433 ? 108.377 90.469 118.989 1.00 152.56 433 ILE A O 1
ATOM 3451 N N . HIS A 1 434 ? 110.231 91.015 117.840 1.00 150.41 434 HIS A N 1
ATOM 3452 C CA . HIS A 1 434 ? 110.571 89.616 117.592 1.00 150.41 434 HIS A CA 1
ATOM 3453 C C . HIS A 1 434 ? 110.779 88.854 118.895 1.00 150.41 434 HIS A C 1
ATOM 3454 O O . HIS A 1 434 ? 110.296 87.726 119.050 1.00 150.41 434 HIS A O 1
ATOM 3461 N N . PHE A 1 435 ? 111.502 89.451 119.845 1.00 157.11 435 PHE A N 1
ATOM 3462 C CA . PHE A 1 435 ? 111.695 88.794 121.134 1.00 157.11 435 PHE A CA 1
ATOM 3463 C C . PHE A 1 435 ? 110.369 88.617 121.863 1.00 157.11 435 PHE A C 1
ATOM 3464 O O . PHE A 1 435 ? 110.105 87.553 122.436 1.00 157.11 435 PHE A O 1
ATOM 3472 N N . LEU A 1 436 ? 109.521 89.647 121.852 1.00 156.93 436 LEU A N 1
ATOM 3473 C CA . LEU A 1 436 ? 108.204 89.524 122.469 1.00 156.93 436 LEU A CA 1
ATOM 3474 C C . LEU A 1 436 ? 107.340 88.512 121.728 1.00 156.93 436 LEU A C 1
ATOM 3475 O O . LEU A 1 436 ? 106.583 87.759 122.352 1.00 156.93 436 LEU A O 1
ATOM 3480 N N . ALA A 1 437 ? 107.432 88.484 120.396 1.00 159.43 437 ALA A N 1
ATOM 3481 C CA . ALA A 1 437 ? 106.674 87.504 119.624 1.00 159.43 437 ALA A CA 1
ATOM 3482 C C . ALA A 1 437 ? 107.084 86.083 119.985 1.00 159.43 437 ALA A C 1
ATOM 3483 O O . ALA A 1 437 ? 106.228 85.204 120.137 1.00 159.43 437 ALA A O 1
ATOM 3485 N N . LEU A 1 438 ? 108.390 85.839 120.121 1.00 159.67 438 LEU A N 1
ATOM 3486 C CA . LEU A 1 438 ? 108.849 84.534 120.583 1.00 159.67 438 LEU A CA 1
ATOM 3487 C C . LEU A 1 438 ? 108.400 84.273 122.015 1.00 159.67 438 LEU A C 1
ATOM 3488 O O . LEU A 1 438 ? 108.024 83.148 122.361 1.00 159.67 438 LEU A O 1
ATOM 3493 N N . ALA A 1 439 ? 108.440 85.303 122.863 1.00 160.51 439 ALA A N 1
ATOM 3494 C CA . ALA A 1 439 ? 107.920 85.164 124.218 1.00 160.51 439 ALA A CA 1
ATOM 3495 C C . ALA A 1 439 ? 106.424 84.881 124.201 1.00 160.51 439 ALA A C 1
ATOM 3496 O O . ALA A 1 439 ? 105.927 84.071 124.993 1.00 160.51 439 ALA A O 1
ATOM 3498 N N . ALA A 1 440 ? 105.689 85.546 123.308 1.00 160.90 440 ALA A N 1
ATOM 3499 C CA . ALA A 1 440 ? 104.257 85.296 123.191 1.00 160.90 440 ALA A CA 1
ATOM 3500 C C . ALA A 1 440 ? 103.980 83.872 122.727 1.00 160.90 440 ALA A C 1
ATOM 3501 O O . ALA A 1 440 ? 103.053 83.219 123.222 1.00 160.90 440 ALA A O 1
ATOM 3503 N N . LEU A 1 441 ? 104.767 83.375 121.779 1.00 158.47 441 LEU A N 1
ATOM 3504 C CA . LEU A 1 441 ? 104.593 82.020 121.269 1.00 158.47 441 LEU A CA 1
ATOM 3505 C C . LEU A 1 441 ? 105.160 80.992 122.243 1.00 158.47 441 LEU A C 1
ATOM 3506 O O . LEU A 1 441 ? 104.544 79.957 122.498 1.00 158.47 441 LEU A O 1
#

Secondary structure (DSSP, 8-state):
--HHHHHHHHHHHHHHHHHHHHHSS-HHHHHHHHHHHHHHHHHHHHGGGHHHHHHHHHHHHHHHHH-GGGHHHHHHHHHHHHHHHHHTHHHHTPPPPPHHHHHHHHHHHHHHHHHHHHHHHHHHHHHHHHHHS--PPPPTT--SSPPPHHHHHHHHT-STTSSS-----HHHHHHHHT-S-TTTS--HHHHHHHHTTHHHHHHHHHHHHHHS-GGGGGSGGGGGS-HHHHHHHHHHHHHHHHHHHHHHHHHHHHHHHHTTTT-EEGGG--BTTTB-SS--PPPSSHHHHHHS-EE--SS--B-HHHHHT-SSHHHHHHTBSHHHHHHHIIIIITT-S--SHHHHHHHHHHHHHHHH-SSHHHHHHHHHHHHHHHHHHHHHHHHTTTS-HHHHHHHHHHHHHHHHHHHHHHHHHHHH--HHHHHHHHHHTTTHHHHHHHHH-

GO terms:
  GO:0044233 mitochondria-associated endoplasmic reticulum membrane contact site (C, IDA)
  GO:0036149 phosphatidylinositol acyl-chain remodeling (P, IDA)
  GO:0036151 phosphatidylcholine acyl-chain remodeling (P, IDA)
  GO:0005783 endoplasmic reticulum (C, IDA)
  GO:0008374 O-acyltransferase activity (F, IDA)
  GO:0005789 endoplasmic reticulum membrane (C, EXP)
  GO:0036149 phosphatidylinositol acyl-chain remodeling (P, IMP)
  GO:0008374 O-acyltransferase activity (F, IMP)
  GO:0006661 phosphatidylinositol biosynthetic process (P, IMP)
  GO:0090207 regulation of triglyceride metabolic process (P, IMP)
  GO:0005515 protein binding (F, IPI)
  GO:0036149 phosphatidylinositol acyl-chain remodeling (P, TAS)
  GO:0003841 1-acylglycerol-3-phosphate O-acyltransferase activity (F, TAS)
  GO:0005789 endoplasmic reticulum membrane (C, TAS)
  GO:0047144 2-acylglycerol-3-phosphate O-acyltransferase activity (F, TAS)
  GO:0016020 membrane (C, HDA)

Sequence (441 aa):
MSPEEWTYLVVLLISIPIGFLFKKAGPGLKRWGAAAVGLGLTLFTCGPHTLHSLVTILGTWALIQAQPCSCHALALAWTFSYLLFFRALSLLGLPTPTPFTNAVQLLLTLKLVSLASEVQDLHLAQRKEMASGFSKGPTLGLLPDVPSLMETLSYSYCYVGIMTGPFFRYRTYLDWLEQPFPGAVPSLRPLLRRAWPAPLFGLLFLLSSHLFPLEAVREDAFYARPLPARLFYMIPVFFAFRMRFYVAWIAAECGCIAAGFGAYPVAAKARAGGGPTLQCPPPSSPEKAASLEYDYETIRNIDCYSTDFCVRVRDGMRYWNMTVQWWLAQYIYKSAPARSYVLRSAWTMLLSAYWHGLHPGYYLSFLTIPLCLAAEGRLESALRGRLSPGGQKAWDWVHWFLKMRAYDYMCMGFVLLSLADTLRYWASIYFCIHFLALAAL

InterPro domains:
  IPR004299 Membrane bound O-acyl transferase, MBOAT [PF03062] (102-377)
  IPR049941 Lysophospholipid acyltransferase 7/Porcupine-like [PTHR13906] (5-458)

B-factor: mean 105.0, std 25.51, range [43.5, 160.9]

Foldseek 3Di:
DDVLVVVVVVLLQVLQVVLLVLLPDAQVVSLVVQLVVLVVVCCVNWPPPCVLVVVLLVVLVCLCVVCVQPSQVVNLVVLLVSLVVLQCCVVVVHDHTDVQVLQLSLQSSLASNLLSVLSNVQVVVVVVCVVVVDHDDDDPPHDPDRDDSVRSSSQSSRSQQRRNDDHAYVSLVVCLSPAPPSVQADQPVVLCVLCVCLVVLVVQLVVLCVVQPLCVLVDPVSLVDDLVVVLVNLQSVVVNVVSVVSNSLSSSLSSCSSNVRQKDFVVQVQAQNRHGDRDDDRDDDSVVSNVTDIDNRNRPQADCVCLLQPQALVVNVCRHRVNVSVSLCPSQLVPPPDDDPLVSLLRSQVVVLSSVHDQCLSVVLSVVVSLLNVLVVVLCVVPVVPDDPVRNVVSRVVRSVLSSSSVSLSVSSNPVSHPVSSVVVCVSSPVVVVVVSVVSD

Nearest PDB structures (foldseek):
  8erc-assembly1_A  TM=1.002E+00  e=1.380E-60  Homo sapiens
  7f3x-assembly1_A  TM=8.070E-01  e=4.290E-12  Gallus gallus
  7ewt-assembly1_A  TM=8.243E-01  e=3.744E-11  Gallus gallus
  7ura-assembly1_A  TM=7.789E-01  e=1.307E-10  Homo sapiens

Radius of gyration: 23.17 Å; Cα contacts (8 Å, |Δi|>4): 530; chains: 1; bounding box: 62×52×62 Å